Protein AF-A0A355FMH0-F1 (afdb_monomer_lite)

pLDDT: mean 92.55, std 7.84, range [40.75, 98.62]

Structure (mmCIF, N/CA/C/O backbone):
data_AF-A0A355FMH0-F1
#
_entry.id   AF-A0A355FMH0-F1
#
loop_
_atom_site.group_PDB
_atom_site.id
_atom_site.type_symbol
_atom_site.label_atom_id
_atom_site.label_alt_id
_atom_site.label_comp_id
_atom_site.label_asym_id
_atom_site.label_entity_id
_atom_site.label_seq_id
_atom_site.pdbx_PDB_ins_code
_atom_site.Cartn_x
_atom_site.Cartn_y
_atom_site.Cartn_z
_atom_site.occupancy
_atom_site.B_iso_or_equiv
_atom_site.auth_seq_id
_atom_site.auth_comp_id
_atom_site.auth_asym_id
_atom_site.auth_atom_id
_atom_site.pdbx_PDB_model_num
ATOM 1 N N . GLY A 1 1 ? -25.862 1.790 6.727 1.00 88.44 1 GLY A N 1
ATOM 2 C CA . GLY A 1 1 ? -26.208 0.352 6.766 1.00 88.44 1 GLY A CA 1
ATOM 3 C C . GLY A 1 1 ? -24.970 -0.522 6.682 1.00 88.44 1 GLY A C 1
ATOM 4 O O . GLY A 1 1 ? -24.492 -0.962 7.720 1.00 88.44 1 GLY A O 1
ATOM 5 N N . LEU A 1 2 ? -24.428 -0.721 5.473 1.00 94.69 2 LEU A N 1
ATOM 6 C CA . LEU A 1 2 ? -23.269 -1.595 5.213 1.00 94.69 2 LEU A CA 1
ATOM 7 C C . LEU A 1 2 ? -22.030 -1.250 6.041 1.00 94.69 2 LEU A C 1
ATOM 9 O O . LEU A 1 2 ? -21.402 -2.143 6.588 1.00 94.69 2 LEU A O 1
ATOM 13 N N . GLU A 1 3 ? -21.727 0.034 6.212 1.00 94.81 3 GLU A N 1
ATOM 14 C CA . GLU A 1 3 ? -20.573 0.468 7.004 1.00 94.81 3 GLU A CA 1
ATOM 15 C C . GLU A 1 3 ? -20.606 -0.070 8.448 1.00 94.81 3 GLU A C 1
ATOM 17 O O . GLU A 1 3 ? -19.621 -0.603 8.952 1.00 94.81 3 GLU A O 1
ATOM 22 N N . ARG A 1 4 ? -21.774 -0.017 9.103 1.00 93.38 4 ARG A N 1
ATOM 23 C CA . ARG A 1 4 ? -21.953 -0.546 10.463 1.00 93.38 4 ARG A CA 1
ATOM 24 C C . ARG A 1 4 ? -21.785 -2.065 10.507 1.00 93.38 4 ARG A C 1
ATOM 26 O O . ARG A 1 4 ? -21.195 -2.570 11.457 1.00 93.38 4 ARG A O 1
ATOM 33 N N . VAL A 1 5 ? -22.287 -2.773 9.492 1.00 95.56 5 VAL A N 1
ATOM 34 C CA . VAL A 1 5 ? -22.087 -4.225 9.344 1.00 95.56 5 VAL A CA 1
ATOM 35 C C . VAL A 1 5 ? -20.597 -4.531 9.197 1.00 95.56 5 VAL A C 1
ATOM 37 O O . VAL A 1 5 ? -20.073 -5.368 9.922 1.00 95.56 5 VAL A O 1
ATOM 40 N N . GLY A 1 6 ? -19.897 -3.792 8.337 1.00 96.56 6 GLY A N 1
ATOM 41 C CA . GLY A 1 6 ? -18.460 -3.918 8.121 1.00 96.56 6 GLY A CA 1
ATOM 42 C C . GLY A 1 6 ? -17.643 -3.777 9.394 1.00 96.56 6 GLY A C 1
ATOM 43 O O . GLY A 1 6 ? -16.823 -4.640 9.693 1.00 96.56 6 GLY A O 1
ATOM 44 N N . VAL A 1 7 ? -17.916 -2.736 10.189 1.00 96.00 7 VAL A N 1
ATOM 45 C CA . VAL A 1 7 ? -17.226 -2.536 11.471 1.00 96.00 7 VAL A CA 1
ATOM 46 C C . VAL A 1 7 ? -17.466 -3.713 12.418 1.00 96.00 7 VAL A C 1
ATOM 48 O O . VAL A 1 7 ? -16.527 -4.194 13.046 1.00 96.00 7 VAL A O 1
ATOM 51 N N . GLN A 1 8 ? -18.693 -4.238 12.498 1.00 95.25 8 GLN A N 1
ATOM 52 C CA . GLN A 1 8 ? -18.986 -5.410 13.336 1.00 95.25 8 GLN A CA 1
ATOM 53 C C . GLN A 1 8 ? -18.251 -6.684 12.886 1.00 95.25 8 GLN A C 1
ATOM 55 O O . GLN A 1 8 ? -18.071 -7.596 13.693 1.00 95.25 8 GLN A O 1
ATOM 60 N N . LEU A 1 9 ? -17.789 -6.741 11.634 1.00 96.06 9 LEU A N 1
ATOM 61 C CA . LEU A 1 9 ? -17.049 -7.869 11.069 1.00 96.06 9 LEU A CA 1
ATOM 62 C C . LEU A 1 9 ? -15.529 -7.782 11.271 1.00 96.06 9 LEU A C 1
ATOM 64 O O . LEU A 1 9 ? -14.834 -8.766 11.020 1.00 96.06 9 LEU A O 1
ATOM 68 N N . TYR A 1 10 ? -14.989 -6.668 11.774 1.00 96.88 10 TYR A N 1
ATOM 69 C CA . TYR A 1 10 ? -13.545 -6.516 12.007 1.00 96.88 10 TYR A CA 1
ATOM 70 C C . TYR A 1 10 ? -12.886 -7.618 12.858 1.00 96.88 10 TYR A C 1
ATOM 72 O O . TYR A 1 10 ? -11.733 -7.960 12.586 1.00 96.88 10 TYR A O 1
ATOM 80 N N . PRO A 1 11 ? -13.560 -8.241 13.846 1.00 96.44 11 PRO A N 1
ATOM 81 C CA . PRO A 1 11 ? -12.984 -9.369 14.576 1.00 96.44 11 PRO A CA 1
ATOM 82 C C . PRO A 1 11 ? -12.794 -10.658 13.757 1.00 96.44 11 PRO A C 1
ATOM 84 O O . PRO A 1 11 ? -12.296 -11.649 14.295 1.00 96.44 11 PRO A O 1
ATOM 87 N N . PHE A 1 12 ? -13.235 -10.672 12.498 1.00 96.94 12 PHE A N 1
ATOM 88 C CA . PHE A 1 12 ? -13.091 -11.770 11.540 1.00 96.94 12 PHE A CA 1
ATOM 89 C C . PHE A 1 12 ? -12.237 -11.373 10.326 1.00 96.94 12 PHE A C 1
ATOM 91 O O . PHE A 1 12 ? -12.179 -12.121 9.350 1.00 96.94 12 PHE A O 1
ATOM 98 N N . LEU A 1 13 ? -11.584 -10.210 10.375 1.00 97.94 13 LEU A N 1
ATOM 99 C CA . LEU A 1 13 ? -10.795 -9.656 9.282 1.00 97.94 13 LEU A CA 1
ATOM 100 C C . LEU A 1 13 ? -9.326 -9.556 9.689 1.00 97.94 13 LEU A C 1
ATOM 102 O O . LEU A 1 13 ? -9.023 -8.905 10.679 1.00 97.94 13 LEU A O 1
ATOM 106 N N . GLY A 1 14 ? -8.416 -10.165 8.933 1.00 98.00 14 GLY A N 1
ATOM 107 C CA . GLY A 1 14 ? -6.975 -9.926 9.047 1.00 98.00 14 GLY A CA 1
ATOM 108 C C . GLY A 1 14 ? -6.517 -8.805 8.115 1.00 98.00 14 GLY A C 1
ATOM 109 O O . GLY A 1 14 ? -7.111 -8.593 7.057 1.00 98.00 14 GLY A O 1
ATOM 110 N N . TYR A 1 15 ? -5.447 -8.103 8.484 1.00 98.50 15 TYR A N 1
ATOM 111 C CA . TYR A 1 15 ? -4.881 -7.024 7.675 1.00 98.50 15 TYR A CA 1
ATOM 112 C C . TYR A 1 15 ? -3.421 -7.305 7.313 1.00 98.50 15 TYR A C 1
ATOM 114 O O . TYR A 1 15 ? -2.557 -7.390 8.181 1.00 98.50 15 TYR A O 1
ATOM 122 N N . GLY A 1 16 ? -3.157 -7.448 6.019 1.00 98.25 16 GLY A N 1
ATOM 123 C CA . GLY A 1 16 ? -1.890 -7.880 5.449 1.00 98.25 16 GLY A CA 1
ATOM 124 C C . GLY A 1 16 ? -1.162 -6.771 4.713 1.00 98.25 16 GLY A C 1
ATOM 125 O O . GLY A 1 16 ? -1.745 -6.103 3.856 1.00 98.25 16 GLY A O 1
ATOM 126 N N . VAL A 1 17 ? 0.137 -6.625 4.971 1.00 97.81 17 VAL A N 1
ATOM 127 C CA . VAL A 1 17 ? 1.010 -5.705 4.226 1.00 97.81 17 VAL A CA 1
ATOM 128 C C . VAL A 1 17 ? 2.143 -6.426 3.501 1.00 97.81 17 VAL A C 1
ATOM 130 O O . VAL A 1 17 ? 2.890 -7.224 4.068 1.00 97.81 17 VAL A O 1
ATOM 133 N N . LEU A 1 18 ? 2.299 -6.107 2.219 1.00 96.50 18 LEU A N 1
ATOM 134 C CA . LEU A 1 18 ? 3.418 -6.539 1.391 1.00 96.50 18 LEU A CA 1
ATOM 135 C C . LEU A 1 18 ? 4.602 -5.595 1.632 1.00 96.50 18 LEU A C 1
ATOM 137 O O . LEU A 1 18 ? 4.553 -4.418 1.268 1.00 96.50 18 LEU A O 1
ATOM 141 N N . ASN A 1 19 ? 5.655 -6.114 2.264 1.00 92.19 19 ASN A N 1
ATOM 142 C CA . ASN A 1 19 ? 6.774 -5.339 2.805 1.00 92.19 19 ASN A CA 1
ATOM 143 C C . ASN A 1 19 ? 8.145 -5.985 2.506 1.00 92.19 19 ASN A C 1
ATOM 145 O O . ASN A 1 19 ? 9.130 -5.800 3.213 1.00 92.19 19 ASN A O 1
ATOM 149 N N . GLY A 1 20 ? 8.223 -6.793 1.452 1.00 86.19 20 GLY A N 1
ATOM 150 C CA . GLY A 1 20 ? 9.424 -7.565 1.141 1.00 86.19 20 GLY A CA 1
ATOM 151 C C . GLY A 1 20 ? 10.486 -6.808 0.328 1.00 86.19 20 GLY A C 1
ATOM 152 O O . GLY A 1 20 ? 11.550 -7.355 0.052 1.00 86.19 20 GLY A O 1
ATOM 153 N N . GLY A 1 21 ? 10.202 -5.575 -0.102 1.00 81.38 21 GLY A N 1
ATOM 154 C CA . GLY A 1 21 ? 11.120 -4.758 -0.900 1.00 81.38 21 GLY A CA 1
ATOM 155 C C . GLY A 1 21 ? 12.013 -3.847 -0.052 1.00 81.38 21 GLY A C 1
ATOM 156 O O . GLY A 1 21 ? 11.577 -3.302 0.963 1.00 81.38 21 GLY A O 1
ATOM 157 N N . SER A 1 22 ? 13.247 -3.620 -0.507 1.00 77.00 22 SER A N 1
ATOM 158 C CA . SER A 1 22 ? 14.093 -2.541 0.020 1.00 77.00 22 SER A CA 1
ATOM 159 C C . SER A 1 22 ? 13.721 -1.192 -0.601 1.00 77.00 22 SER A C 1
ATOM 161 O O . SER A 1 22 ? 13.178 -1.124 -1.709 1.00 77.00 22 SER A O 1
ATOM 163 N N . ALA A 1 23 ? 14.045 -0.095 0.084 1.00 84.56 23 ALA A N 1
ATOM 164 C CA . ALA A 1 23 ? 13.833 1.250 -0.450 1.00 84.56 23 ALA A CA 1
ATOM 165 C C . ALA A 1 23 ? 14.838 1.643 -1.557 1.00 84.56 23 ALA A C 1
ATOM 167 O O . ALA A 1 23 ? 14.737 2.730 -2.124 1.00 84.56 23 ALA A O 1
ATOM 168 N N . SER A 1 24 ? 15.779 0.767 -1.923 1.00 82.12 24 SER A N 1
ATOM 169 C CA . SER A 1 24 ? 16.810 1.049 -2.934 1.00 82.12 24 SER A CA 1
ATOM 170 C C . SER A 1 24 ? 16.227 1.536 -4.268 1.00 82.12 24 SER A C 1
ATOM 172 O O . SER A 1 24 ? 16.640 2.578 -4.768 1.00 82.12 24 SER A O 1
ATOM 174 N N . SER A 1 25 ? 15.210 0.850 -4.810 1.00 84.94 25 SER A N 1
ATOM 175 C CA . SER A 1 25 ? 14.533 1.279 -6.045 1.00 84.94 25 SER A CA 1
ATOM 176 C C . SER A 1 25 ? 13.628 2.496 -5.845 1.00 84.94 25 SER A C 1
ATOM 178 O O . SER A 1 25 ? 13.284 3.140 -6.833 1.00 84.94 25 SER A O 1
ATOM 180 N N . TYR A 1 26 ? 13.196 2.776 -4.616 1.00 91.88 26 TYR A N 1
ATOM 181 C CA . TYR A 1 26 ? 12.379 3.945 -4.292 1.00 91.88 26 TYR A CA 1
ATOM 182 C C . TYR A 1 26 ? 13.229 5.228 -4.327 1.00 91.88 26 TYR A C 1
ATOM 184 O O . TYR A 1 26 ? 12.763 6.261 -4.806 1.00 91.88 26 TYR A O 1
ATOM 192 N N . PHE A 1 27 ? 14.504 5.125 -3.938 1.00 94.50 27 PHE A N 1
ATOM 193 C CA . PHE A 1 27 ? 15.518 6.185 -4.019 1.00 94.50 27 PHE A CA 1
ATOM 194 C C . PHE A 1 27 ? 16.458 6.067 -5.235 1.00 94.50 27 PHE A C 1
ATOM 196 O O . PHE A 1 27 ? 17.532 6.666 -5.245 1.00 94.50 27 PHE A O 1
ATOM 203 N N . ASP A 1 28 ? 16.096 5.288 -6.257 1.00 91.69 28 ASP A N 1
ATOM 204 C CA . ASP A 1 28 ? 16.874 5.207 -7.500 1.00 91.69 28 ASP A CA 1
ATOM 205 C C . ASP A 1 28 ? 16.828 6.561 -8.220 1.00 91.69 28 ASP A C 1
ATOM 207 O O . ASP A 1 28 ? 15.749 7.083 -8.521 1.00 91.69 28 ASP A O 1
ATOM 211 N N . TYR A 1 29 ? 17.998 7.155 -8.453 1.00 91.50 29 TYR A N 1
ATOM 212 C CA . TYR A 1 29 ? 18.093 8.522 -8.962 1.00 91.50 29 TYR A CA 1
ATOM 213 C C . TYR A 1 29 ? 17.505 8.631 -10.370 1.00 91.50 29 TYR A C 1
ATOM 215 O O . TYR A 1 29 ? 16.700 9.524 -10.639 1.00 91.50 29 TYR A O 1
ATOM 223 N N . LYS A 1 30 ? 17.847 7.682 -11.253 1.00 89.56 30 LYS A N 1
ATOM 224 C CA . LYS A 1 30 ? 17.388 7.673 -12.648 1.00 89.56 30 LYS A CA 1
ATOM 225 C C . LYS A 1 30 ? 15.867 7.608 -12.717 1.00 89.56 30 LYS A C 1
ATOM 227 O O . LYS A 1 30 ? 15.260 8.370 -13.462 1.00 89.56 30 LYS A O 1
ATOM 232 N N . LYS A 1 31 ? 15.242 6.751 -11.905 1.00 88.94 31 LYS A N 1
ATOM 233 C CA . LYS A 1 31 ? 13.779 6.624 -11.853 1.00 88.94 31 LYS A CA 1
ATOM 234 C C . LYS A 1 31 ? 13.085 7.884 -11.353 1.00 88.94 31 LYS A C 1
ATOM 236 O O . LYS A 1 31 ? 12.074 8.278 -11.923 1.00 88.94 31 LYS A O 1
ATOM 241 N N . ASN A 1 32 ? 13.606 8.501 -10.293 1.00 93.06 32 ASN A N 1
ATOM 242 C CA . ASN A 1 32 ? 12.994 9.702 -9.730 1.00 93.06 32 ASN A CA 1
ATOM 243 C C . ASN A 1 32 ? 13.115 10.896 -10.685 1.00 93.06 32 ASN A C 1
ATOM 245 O O . ASN A 1 32 ? 12.123 11.580 -10.929 1.00 93.06 32 ASN A O 1
ATOM 249 N N . ALA A 1 33 ? 14.291 11.096 -11.284 1.00 91.44 33 ALA A N 1
ATOM 250 C CA . ALA A 1 33 ? 14.507 12.149 -12.270 1.00 91.44 33 ALA A CA 1
ATOM 251 C C . ALA A 1 33 ? 13.675 11.939 -13.549 1.00 91.44 33 ALA A C 1
ATOM 253 O O . ALA A 1 33 ? 13.201 12.910 -14.133 1.00 91.44 33 ALA A O 1
ATOM 254 N N . ALA A 1 34 ? 13.457 10.686 -13.969 1.00 89.44 34 ALA A N 1
ATOM 255 C CA . ALA A 1 34 ? 12.697 10.368 -15.177 1.00 89.44 34 ALA A CA 1
ATOM 256 C C . ALA A 1 34 ? 11.199 10.708 -15.086 1.00 89.44 34 ALA A C 1
ATOM 258 O O . ALA A 1 34 ? 10.595 10.974 -16.122 1.00 89.44 34 ALA A O 1
ATOM 259 N N . LEU A 1 35 ? 10.594 10.720 -13.887 1.00 88.38 35 LEU A N 1
ATOM 260 C CA . LEU A 1 35 ? 9.178 11.089 -13.741 1.00 88.38 35 LEU A CA 1
ATOM 261 C C . LEU A 1 35 ? 8.941 12.557 -14.128 1.00 88.38 35 LEU A C 1
ATOM 263 O O . LEU A 1 35 ? 7.984 12.872 -14.830 1.00 88.38 35 LEU A O 1
ATOM 267 N N . SER A 1 36 ? 9.799 13.458 -13.648 1.00 90.50 36 SER A N 1
ATOM 268 C CA . SER A 1 36 ? 9.799 14.871 -14.028 1.00 90.50 36 SER A CA 1
ATOM 269 C C . SER A 1 36 ? 11.127 15.508 -13.622 1.00 90.50 36 SER A C 1
ATOM 271 O O . SER A 1 36 ? 11.318 15.795 -12.436 1.00 90.50 36 SER A O 1
ATOM 273 N N . PRO A 1 37 ? 12.038 15.781 -14.575 1.00 90.94 37 PRO A N 1
ATOM 274 C CA . PRO A 1 37 ? 13.320 16.416 -14.272 1.00 90.94 37 PRO A CA 1
ATOM 275 C C . PRO A 1 37 ? 13.152 17.773 -13.582 1.00 90.94 37 PRO A C 1
ATOM 277 O O . PRO A 1 37 ? 13.905 18.113 -12.672 1.00 90.94 37 PRO A O 1
ATOM 280 N N . GLN A 1 38 ? 12.121 18.523 -13.980 1.00 91.00 38 GLN A N 1
ATOM 281 C CA . GLN A 1 38 ? 11.797 19.820 -13.401 1.00 91.00 38 GLN A CA 1
ATOM 282 C C . GLN A 1 38 ? 11.375 19.702 -11.932 1.00 91.00 38 GLN A C 1
ATOM 284 O O . GLN A 1 38 ? 11.950 20.371 -11.076 1.00 91.00 38 GLN A O 1
ATOM 289 N N . LEU A 1 39 ? 10.394 18.846 -11.622 1.00 92.00 39 LEU A N 1
ATOM 290 C CA . LEU A 1 39 ? 9.931 18.673 -10.243 1.00 92.00 39 LEU A CA 1
ATOM 291 C C . LEU A 1 39 ? 11.024 18.051 -9.369 1.00 92.00 39 LEU A C 1
ATOM 293 O O . LEU A 1 39 ? 11.181 18.427 -8.209 1.00 92.00 39 LEU A O 1
ATOM 297 N N . PHE A 1 40 ? 11.802 17.125 -9.930 1.00 94.69 40 PHE A N 1
ATOM 298 C CA . PHE A 1 40 ? 12.915 16.501 -9.232 1.00 94.69 40 PHE A CA 1
ATOM 299 C C . PHE A 1 40 ? 13.981 17.525 -8.821 1.00 94.69 40 PHE A C 1
ATOM 301 O O . PHE A 1 40 ? 14.412 17.504 -7.671 1.00 94.69 40 PHE A O 1
ATOM 308 N N . ALA A 1 41 ? 14.330 18.478 -9.695 1.00 94.81 41 ALA A N 1
ATOM 309 C CA . ALA A 1 41 ? 15.256 19.560 -9.358 1.00 94.81 41 ALA A CA 1
ATOM 310 C C . ALA A 1 41 ? 14.765 20.406 -8.167 1.00 94.81 41 ALA A C 1
ATOM 312 O O . ALA A 1 41 ? 15.544 20.707 -7.263 1.00 94.81 41 ALA A O 1
ATOM 313 N N . LEU A 1 42 ? 13.464 20.720 -8.112 1.00 94.88 42 LEU A N 1
ATOM 314 C CA . LEU A 1 42 ? 12.845 21.426 -6.978 1.00 94.88 42 LEU A CA 1
ATOM 315 C C . LEU A 1 42 ? 12.851 20.590 -5.686 1.00 94.88 42 LEU A C 1
ATOM 317 O O . LEU A 1 42 ? 12.902 21.126 -4.580 1.00 94.88 42 LEU A O 1
ATOM 321 N N . CYS A 1 43 ? 12.805 19.267 -5.826 1.00 96.06 43 CYS A N 1
ATOM 322 C CA . CYS A 1 43 ? 12.746 18.312 -4.726 1.00 96.06 43 CYS A CA 1
ATOM 323 C C . CYS A 1 43 ? 14.119 17.755 -4.309 1.00 96.06 43 CYS A C 1
ATOM 325 O O . CYS A 1 43 ? 14.164 16.916 -3.411 1.00 96.06 43 CYS A O 1
ATOM 327 N N . GLN A 1 44 ? 15.226 18.200 -4.912 1.00 95.50 44 GLN A N 1
ATOM 328 C CA . GLN A 1 44 ? 16.546 17.579 -4.746 1.00 95.50 44 GLN A CA 1
ATOM 329 C C . GLN A 1 44 ? 16.999 17.531 -3.278 1.00 95.50 44 GLN A C 1
ATOM 331 O O . GLN A 1 44 ? 17.291 16.462 -2.747 1.00 95.50 44 GLN A O 1
ATOM 336 N N . ALA A 1 45 ? 16.983 18.667 -2.577 1.00 95.69 45 ALA A N 1
ATOM 337 C CA . ALA A 1 45 ? 17.397 18.726 -1.175 1.00 95.69 45 ALA A CA 1
ATOM 338 C C . ALA A 1 45 ? 16.547 17.833 -0.237 1.00 95.69 45 ALA A C 1
ATOM 340 O O . ALA A 1 45 ? 17.118 17.072 0.551 1.00 95.69 45 ALA A O 1
ATOM 341 N N . PRO A 1 46 ? 15.198 17.870 -0.266 1.00 96.00 46 PRO A N 1
ATOM 342 C CA . PRO A 1 46 ? 14.396 16.950 0.540 1.00 96.00 46 PRO A CA 1
ATOM 343 C C . PRO A 1 46 ? 14.517 15.484 0.094 1.00 96.00 46 PRO A C 1
ATOM 345 O O . PRO A 1 46 ? 14.484 14.605 0.957 1.00 96.00 46 PRO A O 1
ATOM 348 N N . PHE A 1 47 ? 14.722 15.210 -1.198 1.00 96.94 47 PHE A N 1
ATOM 349 C CA . PHE A 1 47 ? 15.026 13.869 -1.701 1.00 96.94 47 PHE A CA 1
ATOM 350 C C . PHE A 1 47 ? 16.317 13.321 -1.085 1.00 96.94 47 PHE A C 1
ATOM 352 O O . PHE A 1 47 ? 16.301 12.224 -0.530 1.00 96.94 47 PHE A O 1
ATOM 359 N N . ASP A 1 48 ? 17.401 14.098 -1.107 1.00 96.19 48 ASP A N 1
ATOM 360 C CA . ASP A 1 48 ? 18.698 13.678 -0.571 1.00 96.19 48 ASP A CA 1
ATOM 361 C C . ASP A 1 48 ? 18.623 13.412 0.938 1.00 96.19 48 ASP A C 1
ATOM 363 O O . ASP A 1 48 ? 19.146 12.402 1.415 1.00 96.19 48 ASP A O 1
ATOM 367 N N . ARG A 1 49 ? 17.895 14.250 1.694 1.00 95.44 49 ARG A N 1
ATOM 368 C CA . ARG A 1 49 ? 17.660 14.029 3.132 1.00 95.44 49 ARG A CA 1
ATOM 369 C C . ARG A 1 49 ? 16.875 12.743 3.407 1.00 95.44 49 ARG A C 1
ATOM 371 O O . ARG A 1 49 ? 17.248 11.985 4.299 1.00 95.44 49 ARG A O 1
ATOM 378 N N . LEU A 1 50 ? 15.808 12.472 2.650 1.00 94.56 50 LEU A N 1
ATOM 379 C CA . LEU A 1 50 ? 15.063 11.213 2.781 1.00 94.56 50 LEU A CA 1
ATOM 380 C C . LEU A 1 50 ? 15.923 10.002 2.396 1.00 94.56 50 LEU A C 1
ATOM 382 O O . LEU A 1 50 ? 15.865 8.971 3.066 1.00 94.56 50 LEU A O 1
ATOM 386 N N . ALA A 1 51 ? 16.722 10.118 1.334 1.00 94.06 51 ALA A N 1
ATOM 387 C CA . ALA A 1 51 ? 17.581 9.041 0.860 1.00 94.06 51 ALA A CA 1
ATOM 388 C C . ALA A 1 51 ? 18.665 8.688 1.888 1.00 94.06 51 ALA A C 1
ATOM 390 O O . ALA A 1 51 ? 18.917 7.507 2.119 1.00 94.06 51 ALA A O 1
ATOM 391 N N . GLN A 1 52 ? 19.259 9.686 2.550 1.00 93.06 52 GLN A N 1
ATOM 392 C CA . GLN A 1 52 ? 20.220 9.468 3.640 1.00 93.06 52 GLN A CA 1
ATOM 393 C C . GLN A 1 52 ? 19.616 8.670 4.802 1.00 93.06 52 GLN A C 1
ATOM 395 O O . GLN A 1 52 ? 20.295 7.821 5.372 1.00 93.06 52 GLN A O 1
ATOM 400 N N . LEU A 1 53 ? 18.340 8.906 5.122 1.00 88.69 53 LEU A N 1
ATOM 401 C CA . LEU A 1 53 ? 17.637 8.200 6.192 1.00 88.69 53 LEU A CA 1
ATOM 402 C C . LEU A 1 53 ? 17.228 6.773 5.787 1.00 88.69 53 LEU A C 1
ATOM 404 O O . LEU A 1 53 ? 17.323 5.844 6.585 1.00 88.69 53 LEU A O 1
ATOM 408 N N . GLY A 1 54 ? 16.706 6.608 4.569 1.00 86.81 54 GLY A N 1
ATOM 409 C CA . GLY A 1 54 ? 15.887 5.446 4.219 1.00 86.81 54 GLY A CA 1
ATOM 410 C C . GLY A 1 54 ? 16.446 4.509 3.154 1.00 86.81 54 GLY A C 1
ATOM 411 O O . GLY A 1 54 ? 15.894 3.431 2.967 1.00 86.81 54 GLY A O 1
ATOM 412 N N . ARG A 1 55 ? 17.501 4.875 2.411 1.00 85.75 55 ARG A N 1
ATOM 413 C CA . ARG A 1 55 ? 17.889 4.137 1.187 1.00 85.75 55 ARG A CA 1
ATOM 414 C C . ARG A 1 55 ? 18.236 2.670 1.413 1.00 85.75 55 ARG A C 1
ATOM 416 O O . ARG A 1 55 ? 17.929 1.839 0.558 1.00 85.75 55 ARG A O 1
ATOM 423 N N . ASN A 1 56 ? 18.833 2.374 2.561 1.00 83.25 56 ASN A N 1
ATOM 424 C CA . ASN A 1 56 ? 19.287 1.035 2.921 1.00 83.25 56 ASN A CA 1
ATOM 425 C C . ASN A 1 56 ? 18.351 0.323 3.905 1.00 83.25 56 ASN A C 1
ATOM 427 O O . ASN A 1 56 ? 18.709 -0.742 4.388 1.00 83.25 56 ASN A O 1
ATOM 431 N N . SER A 1 57 ? 17.174 0.885 4.197 1.00 85.19 57 SER A N 1
ATOM 432 C CA . SER A 1 57 ? 16.212 0.295 5.127 1.00 85.19 57 SER A CA 1
ATOM 433 C C . SER A 1 57 ? 14.985 -0.276 4.409 1.00 85.19 57 SER A C 1
ATOM 435 O O . SER A 1 57 ? 14.800 -0.160 3.185 1.00 85.19 57 SER A O 1
ATOM 437 N N . ALA A 1 58 ? 14.123 -0.934 5.185 1.00 91.50 58 ALA A N 1
ATOM 438 C CA . ALA A 1 58 ? 12.804 -1.334 4.723 1.00 91.50 58 ALA A CA 1
ATOM 439 C C . ALA A 1 58 ? 12.000 -0.100 4.291 1.00 91.50 58 ALA A C 1
ATOM 441 O O . ALA A 1 58 ? 11.862 0.861 5.049 1.00 91.50 58 ALA A O 1
ATOM 442 N N . LYS A 1 59 ? 11.378 -0.155 3.108 1.00 92.69 59 LYS A N 1
ATOM 443 C CA . LYS A 1 59 ? 10.542 0.948 2.609 1.00 92.69 59 LYS A CA 1
ATOM 444 C C . LYS A 1 59 ? 9.438 1.339 3.595 1.00 92.69 59 LYS A C 1
ATOM 446 O O . LYS A 1 59 ? 9.128 2.515 3.731 1.00 92.69 59 LYS A O 1
ATOM 451 N N . ALA A 1 60 ? 8.887 0.367 4.318 1.00 95.25 60 ALA A N 1
ATOM 452 C CA . ALA A 1 60 ? 7.861 0.602 5.325 1.00 95.25 60 ALA A CA 1
ATOM 453 C C . ALA A 1 60 ? 8.293 1.520 6.482 1.00 95.25 60 ALA A C 1
ATOM 455 O O . ALA A 1 60 ? 7.429 2.102 7.133 1.00 95.25 60 ALA A O 1
ATOM 456 N N . LEU A 1 61 ? 9.599 1.657 6.733 1.00 95.69 61 LEU A N 1
ATOM 457 C CA . LEU A 1 61 ? 10.159 2.510 7.785 1.00 95.69 61 LEU A CA 1
ATOM 458 C C . LEU A 1 61 ? 10.525 3.913 7.284 1.00 95.69 61 LEU A C 1
ATOM 460 O O . LEU A 1 61 ? 10.837 4.792 8.083 1.00 95.69 61 LEU A O 1
ATOM 464 N N . VAL A 1 62 ? 10.468 4.146 5.971 1.00 95.88 62 VAL A N 1
ATOM 465 C CA . VAL A 1 62 ? 10.672 5.475 5.391 1.00 95.88 62 VAL A CA 1
ATOM 466 C C . VAL A 1 62 ? 9.501 6.382 5.796 1.00 95.88 62 VAL A C 1
ATOM 468 O O . VAL A 1 62 ? 8.355 5.914 5.797 1.00 95.88 62 VAL A O 1
ATOM 471 N N . PRO A 1 63 ? 9.749 7.669 6.116 1.00 97.06 63 PRO A N 1
ATOM 472 C CA . PRO A 1 63 ? 8.691 8.649 6.325 1.00 97.06 63 PRO A CA 1
ATOM 473 C C . PRO A 1 63 ? 7.698 8.658 5.162 1.00 97.06 63 PRO A C 1
ATOM 475 O O . PRO A 1 63 ? 8.084 8.785 3.999 1.00 97.06 63 PRO A O 1
ATOM 478 N N . ALA A 1 64 ? 6.417 8.528 5.489 1.00 97.50 64 ALA A N 1
ATOM 479 C CA . ALA A 1 64 ? 5.331 8.490 4.518 1.00 97.50 64 ALA A CA 1
ATOM 480 C C . ALA A 1 64 ? 4.951 9.878 3.986 1.00 97.50 64 ALA A C 1
ATOM 482 O O . ALA A 1 64 ? 4.261 9.985 2.976 1.00 97.50 64 ALA A O 1
ATOM 483 N N . TYR A 1 65 ? 5.362 10.936 4.686 1.00 98.12 65 TYR A N 1
ATOM 484 C CA . TYR A 1 65 ? 5.122 12.322 4.311 1.00 98.12 65 TYR A CA 1
ATOM 485 C C . TYR A 1 65 ? 6.132 13.260 4.981 1.00 98.12 65 TYR A C 1
ATOM 487 O O . TYR A 1 65 ? 6.797 12.899 5.959 1.00 98.12 65 TYR A O 1
ATOM 495 N N . LEU A 1 66 ? 6.224 14.480 4.457 1.00 97.81 66 LEU A N 1
ATOM 496 C CA . LEU A 1 66 ? 6.917 15.606 5.081 1.00 97.81 66 LEU A CA 1
ATOM 497 C C . LEU A 1 66 ? 5.895 16.609 5.623 1.00 97.81 66 LEU A C 1
ATOM 499 O O . LEU A 1 66 ? 4.836 16.824 5.032 1.00 97.81 66 LEU A O 1
ATOM 503 N N . ASN A 1 67 ? 6.232 17.232 6.746 1.00 97.69 67 ASN A N 1
ATOM 504 C CA . ASN A 1 67 ? 5.542 18.417 7.239 1.00 97.69 67 ASN A CA 1
ATOM 505 C C . ASN A 1 67 ? 5.946 19.650 6.417 1.00 97.69 67 ASN A C 1
ATOM 507 O O . ASN A 1 67 ? 6.949 19.633 5.700 1.00 97.69 67 ASN A O 1
ATOM 511 N N . GLU A 1 68 ? 5.194 20.743 6.548 1.00 94.94 68 GLU A N 1
ATOM 512 C CA . GLU A 1 68 ? 5.454 21.975 5.785 1.00 94.94 68 GLU A CA 1
ATOM 513 C C . GLU A 1 68 ? 6.780 22.637 6.154 1.00 94.94 68 GLU A C 1
ATOM 515 O O . GLU A 1 68 ? 7.416 23.271 5.318 1.00 94.94 68 GLU A O 1
ATOM 520 N N . ASP A 1 69 ? 7.236 22.437 7.389 1.00 93.75 69 ASP A N 1
ATOM 521 C CA . ASP A 1 69 ? 8.547 22.891 7.851 1.00 93.75 69 ASP A CA 1
ATOM 522 C C . ASP A 1 69 ? 9.704 21.976 7.399 1.00 93.75 69 ASP A C 1
ATOM 524 O O . ASP A 1 69 ? 10.861 22.179 7.769 1.00 93.75 69 ASP A O 1
ATOM 528 N N . GLY A 1 70 ? 9.403 20.943 6.608 1.00 92.62 70 GLY A N 1
ATOM 529 C CA . GLY A 1 70 ? 10.369 19.992 6.077 1.00 92.62 70 GLY A CA 1
ATOM 530 C C . GLY A 1 70 ? 10.822 18.916 7.065 1.00 92.62 70 GLY A C 1
ATOM 531 O O . GLY A 1 70 ? 11.729 18.155 6.720 1.00 92.62 70 GLY A O 1
ATOM 532 N N . THR A 1 71 ? 10.232 18.831 8.262 1.00 95.62 71 THR A N 1
ATOM 533 C CA . THR A 1 71 ? 10.445 17.696 9.174 1.00 95.62 71 THR A CA 1
ATOM 534 C C . THR A 1 71 ? 9.725 16.442 8.680 1.00 95.62 71 THR A C 1
ATOM 536 O O . THR A 1 71 ? 8.731 16.512 7.956 1.00 95.62 71 THR A O 1
ATOM 539 N N . PHE A 1 72 ? 10.229 15.270 9.066 1.00 96.38 72 PHE A N 1
ATOM 540 C CA . PHE A 1 72 ? 9.635 13.995 8.677 1.00 96.38 72 PHE A CA 1
ATOM 541 C C . PHE A 1 72 ? 8.399 13.662 9.514 1.00 96.38 72 PHE A C 1
ATOM 543 O O . PHE A 1 72 ? 8.385 13.845 10.732 1.00 96.38 72 PHE A O 1
ATOM 550 N N . GLY A 1 73 ? 7.363 13.168 8.838 1.00 97.25 73 GLY A N 1
ATOM 551 C CA . GLY A 1 73 ? 6.184 12.590 9.463 1.00 97.25 73 GLY A CA 1
ATOM 552 C C . GLY A 1 73 ? 6.387 11.142 9.906 1.00 97.25 73 GLY A C 1
ATOM 553 O O . GLY A 1 73 ? 7.497 10.609 9.878 1.00 97.25 73 GLY A O 1
ATOM 554 N N . ALA A 1 74 ? 5.280 10.498 10.276 1.00 97.81 74 ALA A N 1
ATOM 555 C CA . ALA A 1 74 ? 5.249 9.067 10.565 1.00 97.81 74 ALA A CA 1
ATOM 556 C C . ALA A 1 74 ? 5.707 8.215 9.369 1.00 97.81 74 ALA A C 1
ATOM 558 O O . ALA A 1 74 ? 5.546 8.601 8.206 1.00 97.81 74 ALA A O 1
ATOM 559 N N . SER A 1 75 ? 6.244 7.027 9.650 1.00 97.81 75 SER A N 1
ATOM 560 C CA . SER A 1 75 ? 6.582 6.052 8.600 1.00 97.81 75 SER A CA 1
ATOM 561 C C . SER A 1 75 ? 5.335 5.406 7.983 1.00 97.81 75 SER A C 1
ATOM 563 O O . SER A 1 75 ? 4.250 5.434 8.572 1.00 97.81 75 SER A O 1
ATOM 565 N N . PHE A 1 76 ? 5.476 4.774 6.811 1.00 98.00 76 PHE A N 1
ATOM 566 C CA . PHE A 1 76 ? 4.367 4.034 6.191 1.00 98.00 76 PHE A CA 1
ATOM 567 C C . PHE A 1 76 ? 3.776 2.989 7.145 1.00 98.00 76 PHE A C 1
ATOM 569 O O . PHE A 1 76 ? 2.556 2.922 7.301 1.00 98.00 76 PHE A O 1
ATOM 576 N N . MET A 1 77 ? 4.625 2.205 7.817 1.00 97.69 77 MET A N 1
ATOM 577 C CA . MET A 1 77 ? 4.172 1.163 8.738 1.00 97.69 77 MET A CA 1
ATOM 578 C C . MET A 1 77 ? 3.483 1.730 9.974 1.00 97.69 77 MET A C 1
ATOM 580 O O . MET A 1 77 ? 2.460 1.206 10.409 1.00 97.69 77 MET A O 1
ATOM 584 N N . GLU A 1 78 ? 4.031 2.808 10.528 1.00 97.62 78 GLU A N 1
ATOM 585 C CA . GLU A 1 78 ? 3.468 3.475 11.697 1.00 97.62 78 GLU A CA 1
ATOM 586 C C . GLU A 1 78 ? 2.065 4.017 11.396 1.00 97.62 78 GLU A C 1
ATOM 588 O O . GLU A 1 78 ? 1.142 3.819 12.186 1.00 97.62 78 GLU A O 1
ATOM 593 N N . LEU A 1 79 ? 1.855 4.587 10.204 1.00 98.62 79 LEU A N 1
ATOM 594 C CA . LEU A 1 79 ? 0.523 4.982 9.748 1.00 98.62 79 LEU A CA 1
ATOM 595 C C . LEU A 1 79 ? -0.420 3.782 9.563 1.00 98.62 79 LEU A C 1
ATOM 597 O O . LEU A 1 79 ? -1.588 3.877 9.942 1.00 98.62 79 LEU A O 1
ATOM 601 N N . LYS A 1 80 ? 0.056 2.633 9.054 1.00 98.31 80 LYS A N 1
ATOM 602 C CA . LYS A 1 80 ? -0.770 1.409 8.966 1.00 98.31 80 LYS A CA 1
ATOM 603 C C . LYS A 1 80 ? -1.206 0.915 10.335 1.00 98.31 80 LYS A C 1
ATOM 605 O O . LYS A 1 80 ? -2.392 0.676 10.545 1.00 98.31 80 LYS A O 1
ATOM 610 N N . MET A 1 81 ? -0.273 0.816 11.276 1.00 98.25 81 MET A N 1
ATOM 611 C CA . MET A 1 81 ? -0.580 0.424 12.649 1.00 98.25 81 MET A CA 1
ATOM 612 C C . MET A 1 81 ? -1.562 1.408 13.298 1.00 98.25 81 MET A C 1
ATOM 614 O O . MET A 1 81 ? -2.547 0.992 13.907 1.00 98.25 81 MET A O 1
ATOM 618 N N . ARG A 1 82 ? -1.359 2.716 13.101 1.00 98.38 82 ARG A N 1
ATOM 619 C CA . ARG A 1 82 ? -2.263 3.745 13.620 1.00 98.38 82 ARG A CA 1
ATOM 620 C C . ARG A 1 82 ? -3.677 3.602 13.060 1.00 98.38 82 ARG A C 1
ATOM 622 O O . ARG A 1 82 ? -4.625 3.638 13.840 1.00 98.38 82 ARG A O 1
ATOM 629 N N . ALA A 1 83 ? -3.828 3.401 11.750 1.00 98.31 83 ALA A N 1
ATOM 630 C CA . ALA A 1 83 ? -5.136 3.201 11.124 1.00 98.31 83 ALA A CA 1
ATOM 631 C C . ALA A 1 83 ? -5.874 1.981 11.706 1.00 98.31 83 ALA A C 1
ATOM 633 O O . ALA A 1 83 ? -7.060 2.066 12.010 1.00 98.31 83 ALA A O 1
ATOM 634 N N . LEU A 1 84 ? -5.176 0.866 11.948 1.00 97.88 84 LEU A N 1
ATOM 635 C CA . LEU A 1 84 ? -5.783 -0.325 12.558 1.00 97.88 84 LEU A CA 1
ATOM 636 C C . LEU A 1 84 ? -6.193 -0.109 14.018 1.00 97.88 84 LEU A C 1
ATOM 638 O O . LEU A 1 84 ? -7.254 -0.578 14.436 1.00 97.88 84 LEU A O 1
ATOM 642 N N . LEU A 1 85 ? -5.397 0.628 14.797 1.00 97.50 85 LEU A N 1
ATOM 643 C CA . LEU A 1 85 ? -5.775 1.007 16.159 1.00 97.50 85 LEU A CA 1
ATOM 644 C C . LEU A 1 85 ? -6.985 1.953 16.171 1.00 97.50 85 LEU A C 1
ATOM 646 O O . LEU A 1 85 ? -7.847 1.828 17.040 1.00 97.50 85 LEU A O 1
ATOM 650 N N . LEU A 1 86 ? -7.089 2.868 15.202 1.00 98.00 86 LEU A N 1
ATOM 651 C CA . LEU A 1 86 ? -8.253 3.746 15.045 1.00 98.00 86 LEU A CA 1
ATOM 652 C C . LEU A 1 86 ? -9.516 2.956 14.688 1.00 98.00 86 LEU A C 1
ATOM 654 O O . LEU A 1 86 ? -10.556 3.169 15.307 1.00 98.00 86 LEU A O 1
ATOM 658 N N . GLU A 1 87 ? -9.431 1.998 13.767 1.00 97.31 87 GLU A N 1
ATOM 659 C CA . GLU A 1 87 ? -10.562 1.126 13.425 1.00 97.31 87 GLU A CA 1
ATOM 660 C C . GLU A 1 87 ? -10.935 0.174 14.572 1.00 97.31 87 GLU A C 1
ATOM 662 O O . GLU A 1 87 ? -12.114 -0.090 14.820 1.00 97.31 87 GLU A O 1
ATOM 667 N N . THR A 1 88 ? -9.952 -0.271 15.357 1.00 96.62 88 THR A N 1
ATOM 668 C CA . THR A 1 88 ? -10.198 -1.008 16.604 1.00 96.62 88 THR A CA 1
ATOM 669 C C . THR A 1 88 ? -10.941 -0.138 17.615 1.00 96.62 88 THR A C 1
ATOM 671 O O . THR A 1 88 ? -11.939 -0.571 18.192 1.00 96.62 88 THR A O 1
ATOM 674 N N . LEU A 1 89 ? -10.506 1.110 17.810 1.00 96.38 89 LEU A N 1
ATOM 675 C CA . LEU A 1 89 ? -11.182 2.063 18.686 1.00 96.38 89 LEU A CA 1
ATOM 676 C C . LEU A 1 89 ? -12.617 2.326 18.212 1.00 96.38 89 LEU A C 1
ATOM 678 O O . LEU A 1 89 ? -13.540 2.324 19.025 1.00 96.38 89 LEU A O 1
ATOM 682 N N . ARG A 1 90 ? -12.817 2.489 16.901 1.00 95.69 90 ARG A N 1
ATOM 683 C CA . ARG A 1 90 ? -14.132 2.658 16.277 1.00 95.69 90 ARG A CA 1
ATOM 684 C C . ARG A 1 90 ? -15.050 1.472 16.575 1.00 95.69 90 ARG A C 1
ATOM 686 O O . ARG A 1 90 ? -16.182 1.675 17.017 1.00 95.69 90 ARG A O 1
ATOM 693 N N . TYR A 1 91 ? -14.561 0.244 16.399 1.00 95.62 91 TYR A N 1
ATOM 694 C CA . TYR A 1 91 ? -15.290 -0.972 16.766 1.00 95.62 91 TYR A CA 1
ATOM 695 C C . TYR A 1 91 ? -15.680 -0.979 18.250 1.00 95.62 91 TYR A C 1
ATOM 697 O O . TYR A 1 91 ? -16.836 -1.246 18.582 1.00 95.62 91 TYR A O 1
ATOM 705 N N . GLN A 1 92 ? -14.751 -0.636 19.145 1.00 95.19 92 GLN A N 1
ATOM 706 C CA . GLN A 1 92 ? -15.001 -0.592 20.589 1.00 95.19 92 GLN A CA 1
ATOM 707 C C . GLN A 1 92 ? -16.045 0.461 20.972 1.00 95.19 92 GLN A C 1
ATOM 709 O O . GLN A 1 92 ? -16.884 0.198 21.830 1.00 95.19 92 GLN A O 1
ATOM 714 N N . VAL A 1 93 ? -16.021 1.637 20.336 1.00 93.81 93 VAL A N 1
ATOM 715 C CA . VAL A 1 93 ? -17.015 2.700 20.558 1.00 93.81 93 VAL A CA 1
ATOM 716 C C . VAL A 1 93 ? -18.402 2.257 20.090 1.00 93.81 93 VAL A C 1
ATOM 718 O O . VAL A 1 93 ? -19.379 2.477 20.797 1.00 93.81 93 VAL A O 1
ATOM 721 N N . ILE A 1 94 ? -18.493 1.601 18.931 1.00 91.62 94 ILE A N 1
ATOM 722 C CA . ILE A 1 94 ? -19.774 1.174 18.346 1.00 91.62 94 ILE A CA 1
ATOM 723 C C . ILE A 1 94 ? -20.383 -0.025 19.082 1.00 91.62 94 ILE A C 1
ATOM 725 O O . ILE A 1 94 ? -21.605 -0.122 19.188 1.00 91.62 94 ILE A O 1
ATOM 729 N N . THR A 1 95 ? -19.557 -0.963 19.546 1.00 91.88 95 THR A N 1
ATOM 730 C CA . THR A 1 95 ? -20.029 -2.246 20.100 1.00 91.88 95 THR A CA 1
ATOM 731 C C . THR A 1 95 ? -19.960 -2.332 21.621 1.00 91.88 95 THR A C 1
ATOM 733 O O . THR A 1 95 ? -20.618 -3.185 22.209 1.00 91.88 95 THR A O 1
ATOM 736 N N . GLY A 1 96 ? -19.140 -1.501 22.269 1.00 92.12 96 GLY A N 1
ATOM 737 C CA . GLY A 1 96 ? -18.805 -1.628 23.689 1.00 92.12 96 GLY A CA 1
ATOM 738 C C . GLY A 1 96 ? -17.860 -2.794 24.020 1.00 92.12 96 GLY A C 1
ATOM 739 O O . GLY A 1 96 ? -17.520 -2.985 25.187 1.00 92.12 96 GLY A O 1
ATOM 740 N N . ILE A 1 97 ? -17.404 -3.575 23.030 1.00 91.44 97 ILE A N 1
ATOM 741 C CA . ILE A 1 97 ? -16.613 -4.797 23.243 1.00 91.44 97 ILE A CA 1
ATOM 742 C C . ILE A 1 97 ? -15.118 -4.489 23.157 1.00 91.44 97 ILE A C 1
ATOM 744 O O . ILE A 1 97 ? -14.634 -4.101 22.100 1.00 91.44 97 ILE A O 1
ATOM 748 N N . LYS A 1 98 ? -14.366 -4.748 24.236 1.00 85.44 98 LYS A N 1
ATOM 749 C CA . LYS A 1 98 ? -12.902 -4.535 24.289 1.00 85.44 98 LYS A CA 1
ATOM 750 C C . LYS A 1 98 ? -12.048 -5.805 24.266 1.00 85.44 98 LYS A C 1
ATOM 752 O O . LYS A 1 98 ? -10.880 -5.734 23.917 1.00 85.44 98 LYS A O 1
ATOM 757 N N . SER A 1 99 ? -12.595 -6.957 24.646 1.00 65.94 99 SER A N 1
ATOM 758 C CA . SER A 1 99 ? -11.812 -8.164 24.961 1.00 65.94 99 SER A CA 1
ATOM 759 C C . SER A 1 99 ? -11.392 -9.015 23.757 1.00 65.94 99 SER A C 1
ATOM 761 O O . SER A 1 99 ? -10.851 -10.103 23.943 1.00 65.94 99 SER A O 1
ATOM 763 N N . ARG A 1 100 ? -11.645 -8.566 22.522 1.00 70.31 100 ARG A N 1
ATOM 764 C CA . ARG A 1 100 ? -11.384 -9.355 21.313 1.00 70.31 100 ARG A CA 1
ATOM 765 C C . ARG A 1 100 ? -10.272 -8.724 20.489 1.00 70.31 100 ARG A C 1
ATOM 767 O O . ARG A 1 100 ? -10.329 -7.534 20.198 1.00 70.31 100 ARG A O 1
ATOM 774 N N . THR A 1 101 ? -9.293 -9.532 20.081 1.00 79.88 101 THR A N 1
ATOM 775 C CA . THR A 1 101 ? -8.325 -9.127 19.057 1.00 79.88 101 THR A CA 1
ATOM 776 C C . THR A 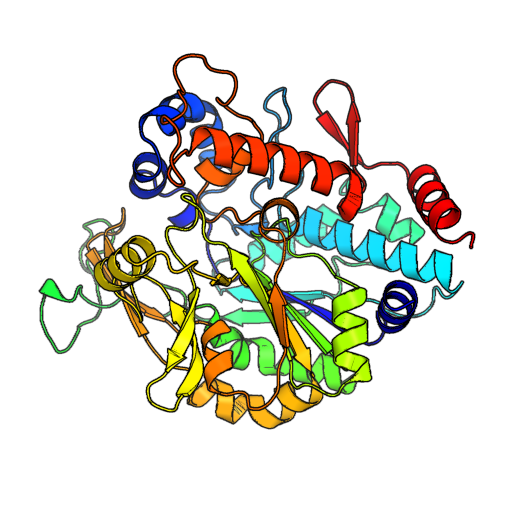1 101 ? -9.084 -8.794 17.779 1.00 79.88 101 THR A C 1
ATOM 778 O O . THR A 1 101 ? -9.850 -9.611 17.267 1.00 79.88 101 THR A O 1
ATOM 781 N N . VAL A 1 102 ? -8.885 -7.578 17.294 1.00 91.38 102 VAL A N 1
ATOM 782 C CA . VAL A 1 102 ? -9.541 -7.026 16.114 1.00 91.38 102 VAL A CA 1
ATOM 783 C C . VAL A 1 102 ? -8.446 -6.691 15.110 1.00 91.38 102 VAL A C 1
ATOM 785 O O . VAL A 1 102 ? -7.401 -6.185 15.513 1.00 91.38 102 VAL A O 1
ATOM 788 N N . LEU A 1 103 ? -8.667 -7.007 13.830 1.00 95.38 103 LEU A N 1
ATOM 789 C CA . LEU A 1 103 ? -7.736 -6.685 12.744 1.00 95.38 103 LEU A CA 1
ATOM 790 C C . LEU A 1 103 ? -6.290 -7.174 12.981 1.00 95.38 103 LEU A C 1
ATOM 792 O O . LEU A 1 103 ? -5.368 -6.354 12.949 1.00 95.38 103 LEU A O 1
ATOM 796 N N . PRO A 1 104 ? -6.045 -8.481 13.231 1.00 96.56 104 PRO A N 1
ATOM 797 C CA . PRO A 1 104 ? -4.684 -8.986 13.372 1.00 96.56 104 PRO A CA 1
ATOM 798 C C . PRO A 1 104 ? -3.839 -8.624 12.148 1.00 96.56 104 PRO A C 1
ATOM 800 O O . PRO A 1 104 ? -4.209 -8.902 11.002 1.00 96.56 104 PRO A O 1
ATOM 803 N N . LEU A 1 105 ? -2.700 -7.999 12.427 1.00 97.69 105 LEU A N 1
ATOM 804 C CA . LEU A 1 105 ? -1.743 -7.550 11.433 1.00 97.69 105 LEU A CA 1
ATOM 805 C C . LEU A 1 105 ? -0.814 -8.704 11.047 1.00 97.69 105 LEU A C 1
ATOM 807 O O . LEU A 1 105 ? -0.234 -9.372 11.905 1.00 97.69 105 LEU A O 1
ATOM 811 N N . PHE A 1 106 ? -0.640 -8.905 9.748 1.00 98.25 106 PHE A N 1
ATOM 812 C CA . PHE A 1 106 ? 0.366 -9.803 9.201 1.00 98.25 106 PHE A CA 1
ATOM 813 C C . PHE A 1 106 ? 1.133 -9.122 8.070 1.00 98.25 106 PHE A C 1
ATOM 815 O O . PHE A 1 106 ? 0.673 -8.144 7.477 1.00 98.25 106 PHE A O 1
ATOM 822 N N . GLN A 1 107 ? 2.328 -9.614 7.770 1.00 98.00 107 GLN A N 1
ATOM 823 C CA . GLN A 1 107 ? 3.164 -9.026 6.735 1.00 98.00 107 GLN A CA 1
ATOM 824 C C . GLN A 1 107 ? 4.039 -10.045 6.023 1.00 98.00 107 GLN A C 1
ATOM 826 O O . GLN A 1 107 ? 4.437 -11.061 6.593 1.00 98.00 107 GLN A O 1
ATOM 831 N N . MET A 1 108 ? 4.408 -9.710 4.789 1.00 97.69 108 MET A N 1
ATOM 832 C CA . MET A 1 108 ? 5.497 -10.373 4.079 1.00 97.69 108 MET A CA 1
ATOM 833 C C . MET A 1 108 ? 6.735 -9.485 4.105 1.00 97.69 108 MET A C 1
ATOM 835 O O . MET A 1 108 ? 6.749 -8.451 3.440 1.00 97.69 108 MET A O 1
ATOM 839 N N . ALA A 1 109 ? 7.759 -9.897 4.842 1.00 96.44 109 ALA A N 1
ATOM 840 C CA . ALA A 1 109 ? 9.085 -9.286 4.858 1.00 96.44 109 ALA A CA 1
ATOM 841 C C . ALA A 1 109 ? 10.050 -10.078 3.957 1.00 96.44 109 ALA A C 1
ATOM 843 O O . ALA A 1 109 ? 9.654 -11.025 3.279 1.00 96.44 109 ALA A O 1
ATOM 844 N N . SER A 1 110 ? 11.326 -9.702 3.946 1.00 94.81 110 SER A N 1
ATOM 845 C CA . SER A 1 110 ? 12.414 -10.422 3.278 1.00 94.81 110 SER A CA 1
ATOM 846 C C . SER A 1 110 ? 13.561 -10.705 4.236 1.00 94.81 110 SER A C 1
ATOM 848 O O . SER A 1 110 ? 13.696 -10.049 5.271 1.00 94.81 110 SER A O 1
ATOM 850 N N . ILE A 1 111 ? 14.444 -11.623 3.841 1.00 94.31 111 ILE A N 1
ATOM 851 C CA . ILE A 1 111 ? 15.678 -11.916 4.584 1.00 94.31 111 ILE A CA 1
ATOM 852 C C . ILE A 1 111 ? 16.578 -10.686 4.813 1.00 94.31 111 ILE A C 1
ATOM 854 O O . ILE A 1 111 ? 17.419 -10.725 5.701 1.00 94.31 111 ILE A O 1
ATOM 858 N N . TYR A 1 112 ? 16.415 -9.601 4.044 1.00 91.06 112 TYR A N 1
ATOM 859 C CA . TYR A 1 112 ? 17.233 -8.390 4.183 1.00 91.06 112 TYR A CA 1
ATOM 860 C C . TYR A 1 112 ? 16.633 -7.310 5.068 1.00 91.06 112 TYR A C 1
ATOM 862 O O . TYR A 1 112 ? 17.354 -6.395 5.439 1.00 91.06 112 TYR A O 1
ATOM 870 N N . ASN A 1 113 ? 15.337 -7.366 5.368 1.00 92.81 113 ASN A N 1
ATOM 871 C CA . ASN A 1 113 ? 14.676 -6.272 6.078 1.00 92.81 113 ASN A CA 1
ATOM 872 C C . ASN A 1 113 ? 13.862 -6.719 7.295 1.00 92.81 113 ASN A C 1
ATOM 874 O O . ASN A 1 113 ? 13.396 -5.869 8.047 1.00 92.81 113 ASN A O 1
ATOM 878 N N . TYR A 1 114 ? 13.695 -8.028 7.508 1.00 94.38 114 TYR A N 1
ATOM 879 C CA . TYR A 1 114 ? 12.929 -8.559 8.633 1.00 94.38 114 TYR A CA 1
ATOM 880 C C . TYR A 1 114 ? 13.447 -8.056 9.990 1.00 94.38 114 TYR A C 1
ATOM 882 O O . TYR A 1 114 ? 12.657 -7.583 10.802 1.00 94.38 114 TYR A O 1
ATOM 890 N N . GLN A 1 115 ? 14.764 -8.104 10.215 1.00 93.50 115 GLN A N 1
ATOM 891 C CA . GLN A 1 115 ? 15.367 -7.693 11.489 1.00 93.50 115 GLN A CA 1
ATOM 892 C C . GLN A 1 115 ? 15.192 -6.191 11.755 1.00 93.50 115 GLN A C 1
ATOM 894 O O . GLN A 1 115 ? 14.847 -5.803 12.868 1.00 93.50 115 GLN A O 1
ATOM 899 N N . ASP A 1 116 ? 15.349 -5.353 10.726 1.00 93.06 116 ASP A N 1
ATOM 900 C CA . ASP A 1 116 ? 15.122 -3.906 10.836 1.00 93.06 116 ASP A CA 1
ATOM 901 C C . ASP A 1 116 ? 13.670 -3.591 11.211 1.00 93.06 116 ASP A C 1
ATOM 903 O O . ASP A 1 116 ? 13.406 -2.712 12.031 1.00 93.06 116 ASP A O 1
ATOM 907 N N . LEU A 1 117 ? 12.716 -4.317 10.618 1.00 95.31 117 LEU A N 1
ATOM 908 C CA . LEU A 1 117 ? 11.295 -4.173 10.928 1.00 95.31 117 LEU A CA 1
ATOM 909 C C . LEU A 1 117 ? 11.000 -4.580 12.372 1.00 95.31 117 LEU A C 1
ATOM 911 O O . LEU A 1 117 ? 10.340 -3.831 13.088 1.00 95.31 117 LEU A O 1
ATOM 915 N N . GLU A 1 118 ? 11.512 -5.729 12.808 1.00 93.94 118 GLU A N 1
ATOM 916 C CA . GLU A 1 118 ? 11.340 -6.222 14.176 1.00 93.94 118 GLU A CA 1
ATOM 917 C C . GLU A 1 118 ? 11.925 -5.244 15.208 1.00 93.94 118 GLU A C 1
ATOM 919 O O . GLU A 1 118 ? 11.251 -4.893 16.179 1.00 93.94 118 GLU A O 1
ATOM 924 N N . GLY A 1 119 ? 13.132 -4.725 14.959 1.00 94.56 119 GLY A N 1
ATOM 925 C CA . GLY A 1 119 ? 13.755 -3.703 15.800 1.00 94.56 119 GLY A CA 1
ATOM 926 C C . GLY A 1 119 ? 12.950 -2.401 15.844 1.00 94.56 119 GLY A C 1
ATOM 927 O O . GLY A 1 119 ? 12.718 -1.845 16.919 1.00 94.56 119 GLY A O 1
ATOM 928 N N . ALA A 1 120 ? 12.444 -1.934 14.699 1.00 95.25 120 ALA A N 1
ATOM 929 C CA . ALA A 1 120 ? 11.616 -0.730 14.643 1.00 95.25 120 ALA A CA 1
ATOM 930 C C . ALA A 1 120 ? 10.301 -0.881 15.425 1.00 95.25 120 ALA A C 1
ATOM 932 O O . ALA A 1 120 ? 9.862 0.065 16.080 1.00 95.25 120 ALA A O 1
ATOM 933 N N . TYR A 1 121 ? 9.685 -2.067 15.419 1.00 95.94 121 TYR A N 1
ATOM 934 C CA . TYR A 1 121 ? 8.423 -2.302 16.131 1.00 95.94 121 TYR A CA 1
ATOM 935 C C . TYR A 1 121 ? 8.576 -2.223 17.649 1.00 95.94 121 TYR A C 1
ATOM 937 O O . TYR A 1 121 ? 7.638 -1.817 18.337 1.00 95.94 121 TYR A O 1
ATOM 945 N N . GLN A 1 122 ? 9.760 -2.541 18.176 1.00 93.81 122 GLN A N 1
ATOM 946 C CA . GLN A 1 122 ? 10.072 -2.305 19.585 1.00 93.81 122 GLN A CA 1
ATOM 947 C C . GLN A 1 122 ? 10.078 -0.804 19.898 1.00 93.81 122 GLN A C 1
ATOM 949 O O . GLN A 1 122 ? 9.465 -0.381 20.875 1.00 93.81 122 GLN A O 1
ATOM 954 N N . GLY A 1 123 ? 10.685 0.016 19.033 1.00 94.38 123 GLY A N 1
ATOM 955 C CA . GLY A 1 123 ? 10.671 1.478 19.170 1.00 94.38 123 GLY A CA 1
ATOM 956 C C . GLY A 1 123 ? 9.273 2.091 19.027 1.00 94.38 123 GLY A C 1
ATOM 957 O O . GLY A 1 123 ? 8.934 3.048 19.721 1.00 94.38 123 GLY A O 1
ATOM 958 N N . PHE A 1 124 ? 8.420 1.502 18.187 1.00 96.81 124 PHE A N 1
ATOM 959 C CA . PHE A 1 124 ? 7.035 1.939 17.986 1.00 96.81 124 PHE A CA 1
ATOM 960 C C . PHE A 1 124 ? 6.142 1.814 19.230 1.00 96.81 124 PHE A C 1
ATOM 962 O O . PHE A 1 124 ? 5.086 2.446 19.260 1.00 96.81 124 PHE A O 1
ATOM 969 N N . GLN A 1 125 ? 6.557 1.080 20.271 1.00 92.81 125 GLN A N 1
ATOM 970 C CA . GLN A 1 125 ? 5.854 1.063 21.564 1.00 92.81 125 GLN A CA 1
ATOM 971 C C . GLN A 1 125 ? 5.712 2.469 22.161 1.00 92.81 125 GLN A C 1
ATOM 973 O O . GLN A 1 125 ? 4.644 2.841 22.644 1.00 92.81 125 GLN A O 1
ATOM 978 N N . GLU A 1 126 ? 6.771 3.270 22.040 1.00 95.19 126 GLU A N 1
ATOM 979 C CA . GLU A 1 126 ? 6.843 4.635 22.568 1.00 95.19 126 GLU A CA 1
ATOM 980 C C . GLU A 1 126 ? 6.520 5.697 21.513 1.00 95.19 126 GLU A C 1
ATOM 982 O O . GLU A 1 126 ? 6.675 6.896 21.751 1.00 95.19 126 GLU A O 1
ATOM 987 N N . SER A 1 127 ? 6.052 5.278 20.333 1.00 96.88 127 SER A N 1
ATOM 988 C CA . SER A 1 127 ? 5.697 6.214 19.275 1.00 96.88 127 SER A CA 1
ATOM 989 C C . SER A 1 127 ? 4.571 7.151 19.732 1.00 96.88 127 SER A C 1
ATOM 991 O O . SER A 1 127 ? 3.517 6.669 20.171 1.00 96.88 127 SER A O 1
ATOM 993 N N . PRO A 1 128 ? 4.702 8.478 19.529 1.00 96.56 128 PRO A N 1
ATOM 994 C CA . PRO A 1 128 ? 3.609 9.414 19.788 1.00 96.56 128 PRO A CA 1
ATOM 995 C C . PRO A 1 128 ? 2.377 9.124 18.914 1.00 96.56 128 PRO A C 1
ATOM 997 O O . PRO A 1 128 ? 1.260 9.493 19.275 1.00 96.56 128 PRO A O 1
ATOM 1000 N N . TYR A 1 129 ? 2.548 8.431 17.784 1.00 97.88 129 TYR A N 1
ATOM 1001 C CA . TYR A 1 129 ? 1.462 8.039 16.889 1.00 97.88 129 TYR A CA 1
ATOM 1002 C C . TYR A 1 129 ? 0.711 6.789 17.358 1.00 97.88 129 TYR A C 1
ATOM 1004 O O . TYR A 1 129 ? -0.407 6.565 16.894 1.00 97.88 129 TYR A O 1
ATOM 1012 N N . LEU A 1 130 ? 1.276 5.971 18.249 1.00 98.12 130 LEU A N 1
ATOM 1013 C CA . LEU A 1 130 ? 0.710 4.659 18.582 1.00 98.12 130 LEU A CA 1
ATOM 1014 C C . LEU A 1 130 ? 0.423 4.486 20.070 1.00 98.12 130 LEU A C 1
ATOM 1016 O O . LEU A 1 130 ? -0.636 3.958 20.405 1.00 98.12 130 LEU A O 1
ATOM 1020 N N . ARG A 1 131 ? 1.310 4.951 20.956 1.00 97.25 131 ARG A N 1
ATOM 1021 C CA . ARG A 1 131 ? 1.281 4.662 22.400 1.00 97.25 131 ARG A CA 1
ATOM 1022 C C . ARG A 1 131 ? -0.087 4.900 23.038 1.00 97.25 131 ARG A C 1
ATOM 1024 O O . ARG A 1 131 ? -0.672 3.994 23.626 1.00 97.25 131 ARG A O 1
ATOM 1031 N N . ASP A 1 132 ? -0.633 6.102 22.871 1.00 97.44 132 ASP A N 1
ATOM 1032 C CA . ASP A 1 132 ? -1.897 6.482 23.509 1.00 97.44 132 ASP A CA 1
ATOM 1033 C C . ASP A 1 132 ? -3.089 5.691 22.935 1.00 97.44 132 ASP A C 1
ATOM 1035 O O . ASP A 1 132 ? -4.042 5.380 23.652 1.00 97.44 132 ASP A O 1
ATOM 1039 N N . LEU A 1 133 ? -3.031 5.310 21.652 1.00 96.88 133 LEU A N 1
ATOM 1040 C CA . LEU A 1 133 ? -4.042 4.460 21.021 1.00 96.88 133 LEU A CA 1
ATOM 1041 C C . LEU A 1 133 ? -3.935 3.001 21.477 1.00 96.88 133 LEU A C 1
ATOM 1043 O O . LEU A 1 133 ? -4.966 2.382 21.736 1.00 96.88 133 LEU A O 1
ATOM 1047 N N . MET A 1 134 ? -2.724 2.457 21.619 1.00 95.94 134 MET A N 1
ATOM 1048 C CA . MET A 1 134 ? -2.510 1.120 22.182 1.00 95.94 134 MET A CA 1
ATOM 1049 C C . MET A 1 134 ? -3.048 1.055 23.613 1.00 95.94 134 MET A C 1
ATOM 1051 O O . MET A 1 134 ? -3.817 0.153 23.935 1.00 95.94 134 MET A O 1
ATOM 1055 N N . ALA A 1 135 ? -2.763 2.068 24.439 1.00 95.62 135 ALA A N 1
ATOM 1056 C CA . ALA A 1 135 ? -3.305 2.170 25.793 1.00 95.62 135 ALA A CA 1
ATOM 1057 C C . ALA A 1 135 ? -4.842 2.272 25.808 1.00 95.62 135 ALA A C 1
ATOM 1059 O O . ALA A 1 135 ? -5.511 1.618 26.606 1.00 95.62 135 ALA A O 1
ATOM 1060 N N . ALA A 1 136 ? -5.427 3.070 24.909 1.00 95.44 136 ALA A N 1
ATOM 1061 C CA . ALA A 1 136 ? -6.874 3.259 24.845 1.00 95.44 136 ALA A CA 1
ATOM 1062 C C . ALA A 1 136 ? -7.640 2.020 24.360 1.00 95.44 136 ALA A C 1
ATOM 1064 O O . ALA A 1 136 ? -8.768 1.790 24.809 1.00 95.44 136 ALA A O 1
ATOM 1065 N N . THR A 1 137 ? -7.045 1.267 23.434 1.00 94.50 137 THR A N 1
ATOM 1066 C CA . THR A 1 137 ? -7.646 0.074 22.822 1.00 94.50 137 THR A CA 1
ATOM 1067 C C . THR A 1 137 ? -7.313 -1.212 23.571 1.00 94.50 137 THR A C 1
ATOM 1069 O O . THR A 1 137 ? -8.069 -2.175 23.462 1.00 94.50 137 THR A O 1
ATOM 1072 N N . GLY A 1 138 ? -6.221 -1.241 24.340 1.00 93.31 138 GLY A N 1
ATOM 1073 C CA . GLY A 1 138 ? -5.682 -2.454 24.956 1.00 93.31 138 GLY A CA 1
ATOM 1074 C C . GLY A 1 138 ? -5.004 -3.400 23.958 1.00 93.31 138 GLY A C 1
ATOM 1075 O O . GLY A 1 138 ? -4.848 -4.580 24.262 1.00 93.31 138 GLY A O 1
ATOM 1076 N N . VAL A 1 139 ? -4.640 -2.918 22.763 1.00 92.38 139 VAL A N 1
ATOM 1077 C CA . VAL A 1 139 ? -4.029 -3.728 21.698 1.00 92.38 139 VAL A CA 1
ATOM 1078 C C . VAL A 1 139 ? -2.555 -3.376 21.533 1.00 92.38 139 VAL A C 1
ATOM 1080 O O . VAL A 1 139 ? -2.210 -2.259 21.161 1.00 92.38 139 VAL A O 1
ATOM 1083 N N . GLU A 1 140 ? -1.683 -4.363 21.731 1.00 91.81 140 GLU A N 1
ATOM 1084 C CA . GLU A 1 140 ? -0.240 -4.255 21.485 1.00 91.81 140 GLU A CA 1
ATOM 1085 C C . GLU A 1 140 ? 0.091 -4.596 20.021 1.00 91.81 140 GLU A C 1
ATOM 1087 O O . GLU A 1 140 ? 0.639 -5.657 19.709 1.00 91.81 140 GLU A O 1
ATOM 1092 N N . ILE A 1 141 ? -0.277 -3.706 19.095 1.00 93.44 141 ILE A N 1
ATOM 1093 C CA . ILE A 1 141 ? -0.221 -3.970 17.642 1.00 93.44 141 ILE A CA 1
ATOM 1094 C C . ILE A 1 141 ? 1.182 -4.309 17.110 1.00 93.44 141 ILE A C 1
ATOM 1096 O O . ILE A 1 141 ? 1.332 -4.995 16.103 1.00 93.44 141 ILE A O 1
ATOM 1100 N N . THR A 1 142 ? 2.211 -3.852 17.806 1.00 94.06 142 THR A N 1
ATOM 1101 C CA . THR A 1 142 ? 3.633 -4.013 17.486 1.00 94.06 142 THR A CA 1
ATOM 1102 C C . THR A 1 142 ? 4.213 -5.366 17.913 1.00 94.06 142 THR A C 1
ATOM 1104 O O . THR A 1 142 ? 5.273 -5.736 17.420 1.00 94.06 142 THR A O 1
ATOM 1107 N N . LYS A 1 143 ? 3.547 -6.126 18.800 1.00 90.19 143 LYS A N 1
ATOM 1108 C CA . LYS A 1 143 ? 4.061 -7.417 19.317 1.00 90.19 143 LYS A CA 1
ATOM 1109 C C . LYS A 1 143 ? 3.511 -8.647 18.600 1.00 90.19 143 LYS A C 1
ATOM 1111 O O . LYS A 1 143 ? 4.146 -9.694 18.612 1.00 90.19 143 LYS A O 1
ATOM 1116 N N . ALA A 1 144 ? 2.325 -8.545 18.007 1.00 84.56 144 ALA A N 1
ATOM 1117 C CA . ALA A 1 144 ? 1.589 -9.690 17.468 1.00 84.56 144 ALA A CA 1
ATOM 1118 C C . ALA A 1 144 ? 1.604 -9.761 15.928 1.00 84.56 144 ALA A C 1
ATOM 1120 O O . ALA A 1 144 ? 0.669 -10.295 15.331 1.00 84.56 144 ALA A O 1
ATOM 1121 N N . VAL A 1 145 ? 2.637 -9.208 15.280 1.00 95.25 145 VAL A N 1
ATOM 1122 C CA . VAL A 1 145 ? 2.730 -9.170 13.813 1.00 95.25 145 VAL A CA 1
ATOM 1123 C C . VAL A 1 145 ? 3.171 -10.527 13.267 1.00 95.25 145 VAL A C 1
ATOM 1125 O O . VAL A 1 145 ? 4.337 -10.906 13.373 1.00 95.25 145 VAL A O 1
ATOM 1128 N N . LEU A 1 146 ? 2.251 -11.252 12.629 1.00 96.88 146 LEU A N 1
ATOM 1129 C CA . LEU A 1 146 ? 2.583 -12.501 11.939 1.00 96.88 146 LEU A CA 1
ATOM 1130 C C . LEU A 1 146 ? 3.418 -12.183 10.698 1.00 96.88 146 LEU A C 1
ATOM 1132 O O . LEU A 1 146 ? 2.990 -11.398 9.852 1.00 96.88 146 LEU A O 1
ATOM 1136 N N . THR A 1 147 ? 4.601 -12.779 10.575 1.00 97.62 147 THR A N 1
ATOM 1137 C CA . THR A 1 147 ? 5.528 -12.432 9.494 1.00 97.62 147 THR A CA 1
ATOM 1138 C C . THR A 1 147 ? 5.953 -13.661 8.705 1.00 97.62 147 THR A C 1
ATOM 1140 O O . THR A 1 147 ? 6.511 -14.601 9.264 1.00 97.62 147 THR A O 1
ATOM 1143 N N . GLY A 1 148 ? 5.727 -13.634 7.391 1.00 97.75 148 GLY A N 1
ATOM 1144 C CA . GLY A 1 148 ? 6.403 -14.525 6.450 1.00 97.75 148 GLY A CA 1
ATOM 1145 C C . GLY A 1 148 ? 7.639 -13.843 5.872 1.00 97.75 148 GLY A C 1
ATOM 1146 O O . GLY A 1 148 ? 7.602 -12.653 5.551 1.00 97.75 148 GLY A O 1
ATOM 1147 N N . ILE A 1 149 ? 8.736 -14.585 5.737 1.00 97.00 149 ILE A N 1
ATOM 1148 C CA . ILE A 1 149 ? 10.025 -14.062 5.272 1.00 97.00 149 ILE A CA 1
ATOM 1149 C C . ILE A 1 149 ? 10.305 -14.629 3.881 1.00 97.00 149 ILE A C 1
ATOM 1151 O O . ILE A 1 149 ? 10.544 -15.826 3.731 1.00 97.00 149 ILE A O 1
ATOM 1155 N N . GLN A 1 150 ? 10.271 -13.777 2.857 1.00 95.12 150 GLN A N 1
ATOM 1156 C CA . GLN A 1 150 ? 10.571 -14.198 1.491 1.00 95.12 150 GLN A CA 1
ATOM 1157 C C . GLN A 1 150 ? 12.088 -14.358 1.276 1.00 95.12 150 GLN A C 1
ATOM 1159 O O . GLN A 1 150 ? 12.869 -13.532 1.773 1.00 95.12 150 GLN A O 1
ATOM 1164 N N . PRO A 1 151 ? 12.518 -15.376 0.509 1.00 94.00 151 PRO A N 1
ATOM 1165 C CA . PRO A 1 151 ? 13.896 -15.486 0.055 1.00 94.00 151 PRO A CA 1
ATOM 1166 C C . PRO A 1 151 ? 14.192 -14.469 -1.056 1.00 94.00 151 PRO A C 1
ATOM 1168 O O . PRO A 1 151 ? 13.294 -13.825 -1.601 1.00 94.00 151 PRO A O 1
ATOM 1171 N N . MET A 1 152 ? 15.469 -14.364 -1.423 1.00 93.62 152 MET A N 1
ATOM 1172 C CA . MET A 1 152 ? 15.902 -13.624 -2.608 1.00 93.62 152 MET A CA 1
ATOM 1173 C C . MET A 1 152 ? 16.313 -14.587 -3.717 1.00 93.62 152 MET A C 1
ATOM 1175 O O . MET A 1 152 ? 16.913 -15.630 -3.462 1.00 93.62 152 MET A O 1
ATOM 1179 N N . LEU A 1 153 ? 15.995 -14.214 -4.951 1.00 93.31 153 LEU A N 1
ATOM 1180 C CA . LEU A 1 153 ? 16.378 -14.907 -6.172 1.00 93.31 153 LEU A CA 1
ATOM 1181 C C . LEU A 1 153 ? 17.539 -14.168 -6.838 1.00 93.31 153 LEU A C 1
ATOM 1183 O O . LEU A 1 153 ? 17.676 -12.952 -6.701 1.00 93.31 153 LEU A O 1
ATOM 1187 N N . ALA A 1 154 ? 18.368 -14.883 -7.592 1.00 94.75 154 ALA A N 1
ATOM 1188 C CA . ALA A 1 154 ? 19.367 -14.234 -8.428 1.00 94.75 154 ALA A CA 1
ATOM 1189 C C . ALA A 1 154 ? 18.689 -13.498 -9.596 1.00 94.75 154 ALA A C 1
ATOM 1191 O O . ALA A 1 154 ? 17.772 -14.028 -10.228 1.00 94.75 154 ALA A O 1
ATOM 1192 N N . ALA A 1 155 ? 19.154 -12.287 -9.901 1.00 96.31 155 ALA A N 1
ATOM 1193 C CA . ALA A 1 155 ? 18.842 -11.641 -11.168 1.00 96.31 155 ALA A CA 1
ATOM 1194 C C . ALA A 1 155 ? 19.451 -12.425 -12.342 1.00 96.31 155 ALA A C 1
ATOM 1196 O O . ALA A 1 155 ? 20.485 -13.087 -12.213 1.00 96.31 155 ALA A O 1
ATOM 1197 N N . TYR A 1 156 ? 18.825 -12.296 -13.504 1.00 97.19 156 TYR A N 1
ATOM 1198 C CA . TYR A 1 156 ? 19.229 -12.947 -14.744 1.00 97.19 156 TYR A CA 1
ATOM 1199 C C . TYR A 1 156 ? 19.813 -11.935 -15.728 1.00 97.19 156 TYR A C 1
ATOM 1201 O O . TYR A 1 156 ? 19.612 -10.728 -15.602 1.00 97.19 156 TYR A O 1
ATOM 1209 N N . THR A 1 157 ? 20.532 -12.413 -16.732 1.00 97.00 157 THR A N 1
ATOM 1210 C CA . THR A 1 157 ? 21.033 -11.588 -17.834 1.00 97.00 157 THR A CA 1
ATOM 1211 C C . THR A 1 157 ? 19.884 -10.931 -18.608 1.00 97.00 157 THR A C 1
ATOM 1213 O O . THR A 1 157 ? 18.837 -11.539 -18.861 1.00 97.00 157 THR A O 1
ATOM 1216 N N . HIS A 1 158 ? 20.085 -9.657 -18.969 1.00 96.25 158 HIS A N 1
ATOM 1217 C CA . HIS A 1 158 ? 19.136 -8.861 -19.751 1.00 96.25 158 HIS A CA 1
ATOM 1218 C C . HIS A 1 158 ? 18.801 -9.558 -21.077 1.00 96.25 158 HIS A C 1
ATOM 1220 O O . HIS A 1 158 ? 19.669 -10.189 -21.678 1.00 96.25 158 HIS A O 1
ATOM 1226 N N . SER A 1 159 ? 17.571 -9.427 -21.588 1.00 93.88 159 SER A N 1
ATOM 1227 C CA . SER A 1 159 ? 17.150 -10.146 -22.809 1.00 93.88 159 SER A CA 1
ATOM 1228 C C . SER A 1 159 ? 17.993 -9.839 -24.052 1.00 93.88 159 SER A C 1
ATOM 1230 O O . SER A 1 159 ? 18.070 -10.666 -24.953 1.00 93.88 159 SER A O 1
ATOM 1232 N N . SER A 1 160 ? 18.680 -8.696 -24.083 1.00 94.75 160 SER A N 1
ATOM 1233 C CA . SER A 1 160 ? 19.633 -8.346 -25.149 1.00 94.75 160 SER A CA 1
ATOM 1234 C C . SER A 1 160 ? 20.887 -9.229 -25.196 1.00 94.75 160 SER A C 1
ATOM 1236 O O . SER A 1 160 ? 21.624 -9.151 -26.170 1.00 94.75 160 SER A O 1
ATOM 1238 N N . VAL A 1 161 ? 21.165 -10.015 -24.151 1.00 94.06 161 VAL A N 1
ATOM 1239 C CA . VAL A 1 161 ? 22.299 -10.959 -24.102 1.00 94.06 161 VAL A CA 1
ATOM 1240 C C . VAL A 1 161 ? 21.947 -12.288 -24.786 1.00 94.06 161 VAL A C 1
ATOM 1242 O O . VAL A 1 161 ? 22.837 -13.020 -25.202 1.00 94.06 161 VAL A O 1
ATOM 1245 N N . GLY A 1 162 ? 20.654 -12.570 -24.977 1.00 92.06 162 GLY A N 1
ATOM 1246 C CA . GLY A 1 162 ? 20.160 -13.762 -25.661 1.00 92.06 162 GLY A CA 1
ATOM 1247 C C . GLY A 1 162 ? 19.395 -14.722 -24.750 1.00 92.06 162 GLY A C 1
ATOM 1248 O O . GLY A 1 162 ? 18.970 -14.378 -23.645 1.00 92.06 162 GLY A O 1
ATOM 1249 N N . ARG A 1 163 ? 19.158 -15.931 -25.272 1.00 92.75 163 ARG A N 1
ATOM 1250 C CA . ARG A 1 163 ? 18.533 -17.057 -24.567 1.00 92.75 163 ARG A CA 1
ATOM 1251 C C . ARG A 1 163 ? 19.409 -18.313 -24.734 1.00 92.75 163 ARG A C 1
ATOM 1253 O O . ARG A 1 163 ? 19.941 -18.489 -25.829 1.00 92.75 163 ARG A O 1
ATOM 1260 N N . PRO A 1 164 ? 19.498 -19.209 -23.730 1.00 93.38 164 PRO A N 1
ATOM 1261 C CA . PRO A 1 164 ? 18.901 -19.105 -22.392 1.00 93.38 164 PRO A CA 1
ATOM 1262 C C . PRO A 1 164 ? 19.479 -17.930 -21.588 1.00 93.38 164 PRO A C 1
ATOM 1264 O O . PRO A 1 164 ? 20.521 -17.389 -21.936 1.00 93.38 164 PRO A O 1
ATOM 1267 N N . LYS A 1 165 ? 18.757 -17.486 -20.553 1.00 94.75 165 LYS A N 1
ATOM 1268 C CA . LYS A 1 165 ? 19.257 -16.444 -19.651 1.00 94.75 165 LYS A CA 1
ATOM 1269 C C . LYS A 1 165 ? 20.222 -17.063 -18.639 1.00 94.75 165 LYS A C 1
ATOM 1271 O O . LYS A 1 165 ? 19.834 -17.995 -17.942 1.00 94.75 165 LYS A O 1
ATOM 1276 N N . ASP A 1 166 ? 21.411 -16.487 -18.503 1.00 95.88 166 ASP A N 1
ATOM 1277 C CA . ASP A 1 166 ? 22.360 -16.803 -17.427 1.00 95.88 166 ASP A CA 1
ATOM 1278 C C . ASP A 1 166 ? 22.107 -15.975 -16.159 1.00 95.88 166 ASP A C 1
ATOM 1280 O O . ASP A 1 166 ? 21.352 -14.999 -16.183 1.00 95.88 166 ASP A O 1
ATOM 1284 N N . VAL A 1 167 ? 22.774 -16.327 -15.056 1.00 96.50 167 VAL A N 1
ATOM 1285 C CA . VAL A 1 167 ? 22.799 -15.523 -13.823 1.00 96.50 167 VAL A CA 1
ATOM 1286 C C . VAL A 1 167 ? 23.558 -14.215 -14.064 1.00 96.50 167 VAL A C 1
ATOM 1288 O O . VAL A 1 167 ? 24.669 -14.214 -14.591 1.00 96.50 167 VAL A O 1
ATOM 1291 N N . PHE A 1 168 ? 22.984 -13.088 -13.645 1.00 97.31 168 PHE A N 1
ATOM 1292 C CA . PHE A 1 168 ? 23.647 -11.787 -13.705 1.00 97.31 168 PHE A CA 1
ATOM 1293 C C . PHE A 1 168 ? 24.682 -11.652 -12.580 1.00 97.31 168 PHE A C 1
ATOM 1295 O O . PHE A 1 168 ? 24.321 -11.658 -11.403 1.00 97.31 168 PHE A O 1
ATOM 1302 N N . THR A 1 169 ? 25.960 -11.507 -12.941 1.00 96.94 169 THR A N 1
ATOM 1303 C CA . THR A 1 169 ? 27.108 -11.520 -12.010 1.00 96.94 169 THR A CA 1
ATOM 1304 C C . THR A 1 169 ? 27.978 -10.263 -12.084 1.00 96.94 169 THR A C 1
ATOM 1306 O O . THR A 1 169 ? 29.114 -10.269 -11.611 1.00 96.94 169 THR A O 1
ATOM 1309 N N . THR A 1 170 ? 27.476 -9.178 -12.676 1.00 95.88 170 THR A N 1
ATOM 1310 C CA . THR A 1 170 ? 28.234 -7.930 -12.872 1.00 95.88 170 THR A CA 1
ATOM 1311 C C . THR A 1 170 ? 27.565 -6.716 -12.227 1.00 95.88 170 THR A C 1
ATOM 1313 O O . THR A 1 170 ? 27.614 -5.610 -12.776 1.00 95.88 170 THR A O 1
ATOM 1316 N N . ALA A 1 171 ? 26.880 -6.907 -11.093 1.00 94.62 171 ALA A N 1
ATOM 1317 C CA . ALA A 1 171 ? 26.138 -5.834 -10.438 1.00 94.62 171 ALA A CA 1
ATOM 1318 C C . ALA A 1 171 ? 27.050 -4.647 -10.090 1.00 94.62 171 ALA A C 1
ATOM 1320 O O . ALA A 1 171 ? 28.161 -4.821 -9.586 1.00 94.62 171 ALA A O 1
ATOM 1321 N N . TYR A 1 172 ? 26.580 -3.428 -10.374 1.00 92.81 172 TYR A N 1
ATOM 1322 C CA . TYR A 1 172 ? 27.321 -2.176 -10.157 1.00 92.81 172 TYR A CA 1
ATOM 1323 C C . TYR A 1 172 ? 28.691 -2.130 -10.863 1.00 92.81 172 TYR A C 1
ATOM 1325 O O . TYR A 1 172 ? 29.618 -1.474 -10.390 1.00 92.81 172 TYR A O 1
ATOM 1333 N N . GLY A 1 173 ? 28.839 -2.861 -11.974 1.00 93.31 173 GLY A N 1
ATOM 1334 C CA . GLY A 1 173 ? 30.087 -2.939 -12.737 1.00 93.31 173 GLY A CA 1
ATOM 1335 C C . GLY A 1 173 ? 31.166 -3.831 -12.112 1.00 93.31 173 GLY A C 1
ATOM 1336 O O . GLY A 1 173 ? 32.303 -3.813 -12.578 1.00 93.31 173 GLY A O 1
ATOM 1337 N N . LYS A 1 174 ? 30.844 -4.612 -11.071 1.00 96.00 174 LYS A N 1
ATOM 1338 C CA . LYS A 1 174 ? 31.799 -5.493 -10.381 1.00 96.00 174 LYS A CA 1
ATOM 1339 C C . LYS A 1 174 ? 31.631 -6.944 -10.818 1.00 96.00 174 LYS A C 1
ATOM 1341 O O . LYS A 1 174 ? 30.558 -7.512 -10.659 1.00 96.00 174 LYS A O 1
ATOM 1346 N N . ILE A 1 175 ? 32.701 -7.552 -11.330 1.00 94.31 175 ILE A N 1
ATOM 1347 C CA . ILE A 1 175 ? 32.730 -8.968 -11.738 1.00 94.31 175 ILE A CA 1
ATOM 1348 C C . ILE A 1 175 ? 32.442 -9.874 -10.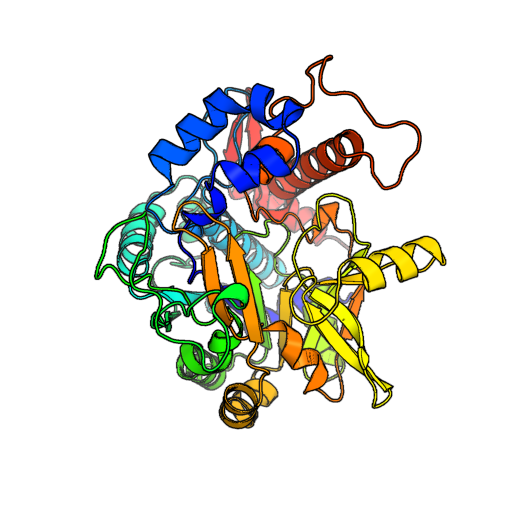525 1.00 94.31 175 ILE A C 1
ATOM 1350 O O . ILE A 1 175 ? 32.819 -9.546 -9.400 1.00 94.31 175 ILE A O 1
ATOM 1354 N N . ASN A 1 176 ? 31.782 -11.013 -10.754 1.00 94.56 176 ASN A N 1
ATOM 1355 C CA . ASN A 1 176 ? 31.403 -12.005 -9.737 1.00 94.56 176 ASN A CA 1
ATOM 1356 C C . ASN A 1 176 ? 30.535 -11.443 -8.597 1.00 94.56 176 ASN A C 1
ATOM 1358 O O . ASN A 1 176 ? 30.560 -11.946 -7.477 1.00 94.56 176 ASN A O 1
ATOM 1362 N N . THR A 1 177 ? 29.750 -10.405 -8.884 1.00 96.00 177 THR A N 1
ATOM 1363 C CA . THR A 1 177 ? 28.814 -9.791 -7.940 1.00 96.00 177 THR A CA 1
ATOM 1364 C C . THR A 1 177 ? 27.379 -10.055 -8.406 1.00 96.00 177 THR A C 1
ATOM 1366 O O . THR A 1 177 ? 26.902 -9.367 -9.316 1.00 96.00 177 THR A O 1
ATOM 1369 N N . PRO A 1 178 ? 26.681 -11.060 -7.839 1.00 94.81 178 PRO A N 1
ATOM 1370 C CA . PRO A 1 178 ? 25.282 -11.303 -8.160 1.00 94.81 178 PRO A CA 1
ATOM 1371 C C . PRO A 1 178 ? 24.383 -10.196 -7.602 1.00 94.81 178 PRO A C 1
ATOM 1373 O O . PRO A 1 178 ? 24.723 -9.535 -6.619 1.00 94.81 178 PRO A O 1
ATOM 1376 N N . LEU A 1 179 ? 23.209 -10.023 -8.210 1.00 93.62 179 LEU A N 1
ATOM 1377 C CA . LEU A 1 179 ? 22.180 -9.110 -7.710 1.00 93.62 179 LEU A CA 1
ATOM 1378 C C . LEU A 1 179 ? 21.007 -9.909 -7.114 1.00 93.62 179 LEU A C 1
ATOM 1380 O O . LEU A 1 179 ? 20.264 -10.532 -7.876 1.00 93.62 179 LEU A O 1
ATOM 1384 N N . PRO A 1 180 ? 20.823 -9.906 -5.783 1.00 92.56 180 PRO A N 1
ATOM 1385 C CA . PRO A 1 180 ? 19.682 -10.550 -5.146 1.00 92.56 180 PRO A CA 1
ATOM 1386 C C . PRO A 1 180 ? 18.416 -9.703 -5.320 1.00 92.56 180 PRO A C 1
ATOM 1388 O O . PRO A 1 180 ? 18.396 -8.516 -4.994 1.00 92.56 180 PRO A O 1
ATOM 1391 N N . MET A 1 181 ? 17.345 -10.322 -5.810 1.00 90.94 181 MET A N 1
ATOM 1392 C CA . MET A 1 181 ? 16.065 -9.678 -6.099 1.00 90.94 181 MET A CA 1
ATOM 1393 C C . MET A 1 181 ? 14.905 -10.456 -5.467 1.00 90.94 181 MET A C 1
ATOM 1395 O O . MET A 1 181 ? 14.939 -11.686 -5.440 1.00 90.94 181 MET A O 1
ATOM 1399 N N . PRO A 1 182 ? 13.848 -9.780 -4.986 1.00 91.06 182 PRO A N 1
ATOM 1400 C CA . PRO A 1 182 ? 12.650 -10.475 -4.532 1.00 91.06 182 PRO A CA 1
ATOM 1401 C C . PRO A 1 182 ? 11.957 -11.160 -5.717 1.00 91.06 182 PRO A C 1
ATOM 1403 O O . PRO A 1 182 ? 11.918 -10.606 -6.817 1.00 91.06 182 PRO A O 1
ATOM 1406 N N . GLY A 1 183 ? 11.337 -12.321 -5.493 1.00 90.62 183 GLY A N 1
ATOM 1407 C CA . GLY A 1 183 ? 10.602 -13.057 -6.532 1.00 90.62 183 GLY A CA 1
ATOM 1408 C C . GLY A 1 183 ? 9.231 -12.469 -6.890 1.00 90.62 183 GLY A C 1
ATOM 1409 O O . GLY A 1 183 ? 8.379 -13.167 -7.433 1.00 90.62 183 GLY A O 1
ATOM 1410 N N . GLY A 1 184 ? 9.007 -11.190 -6.590 1.00 90.56 184 GLY A N 1
ATOM 1411 C CA . GLY A 1 184 ? 7.733 -10.505 -6.782 1.00 90.56 184 GLY A CA 1
ATOM 1412 C C . GLY A 1 184 ? 6.743 -10.743 -5.645 1.00 90.56 184 GLY A C 1
ATOM 1413 O O . GLY A 1 184 ? 6.810 -11.721 -4.902 1.00 90.56 184 GLY A O 1
ATOM 1414 N N . HIS A 1 185 ? 5.797 -9.818 -5.491 1.00 91.75 185 HIS A N 1
ATOM 1415 C CA . HIS A 1 185 ? 4.844 -9.888 -4.389 1.00 91.75 185 HIS A CA 1
ATOM 1416 C C . HIS A 1 185 ? 3.833 -11.040 -4.530 1.00 91.75 185 HIS A C 1
ATOM 1418 O O . HIS A 1 185 ? 3.225 -11.444 -3.541 1.00 91.75 185 HIS A O 1
ATOM 1424 N N . GLY A 1 186 ? 3.699 -11.640 -5.716 1.00 93.88 186 GLY A N 1
ATOM 1425 C CA . GLY A 1 186 ? 2.900 -12.848 -5.938 1.00 93.88 186 GLY A CA 1
ATOM 1426 C C . GLY A 1 186 ? 3.347 -14.052 -5.109 1.00 93.88 186 GLY A C 1
ATOM 1427 O O . GLY A 1 186 ? 2.504 -14.858 -4.726 1.00 93.88 186 GLY A O 1
ATOM 1428 N N . GLN A 1 187 ? 4.616 -14.098 -4.688 1.00 95.19 187 GLN A N 1
ATOM 1429 C CA . GLN A 1 187 ? 5.112 -15.138 -3.781 1.00 95.19 187 GLN A CA 1
ATOM 1430 C C . GLN A 1 187 ? 4.441 -15.126 -2.403 1.00 95.19 187 GLN A C 1
ATOM 1432 O O . GLN A 1 187 ? 4.551 -16.106 -1.669 1.00 95.19 187 GLN A O 1
ATOM 1437 N N . ASN A 1 188 ? 3.707 -14.064 -2.050 1.00 97.06 188 ASN A N 1
ATOM 1438 C CA . ASN A 1 188 ? 2.968 -13.984 -0.792 1.00 97.06 188 ASN A CA 1
ATOM 1439 C C . ASN A 1 188 ? 2.083 -15.215 -0.528 1.00 97.06 188 ASN A C 1
ATOM 1441 O O . ASN A 1 188 ? 1.977 -15.622 0.621 1.00 97.06 188 ASN A O 1
ATOM 1445 N N . PHE A 1 189 ? 1.500 -15.843 -1.555 1.00 97.50 189 PHE A N 1
ATOM 1446 C CA . PHE A 1 189 ? 0.646 -17.021 -1.363 1.00 97.50 189 PHE A CA 1
ATOM 1447 C C . PHE A 1 189 ? 1.422 -18.223 -0.811 1.00 97.50 189 PHE A C 1
ATOM 1449 O O . PHE A 1 189 ? 0.907 -18.957 0.029 1.00 97.50 189 PHE A O 1
ATOM 1456 N N . GLN A 1 190 ? 2.693 -18.357 -1.187 1.00 96.88 190 GLN A N 1
ATOM 1457 C CA . GLN A 1 190 ? 3.587 -19.365 -0.631 1.00 96.88 190 GLN A CA 1
ATOM 1458 C C . GLN A 1 190 ? 4.201 -18.905 0.698 1.00 96.88 190 GLN A C 1
ATOM 1460 O O . GLN A 1 190 ? 4.242 -19.665 1.662 1.00 96.88 190 GLN A O 1
ATOM 1465 N N . ILE A 1 191 ? 4.681 -17.660 0.764 1.00 97.56 191 ILE A N 1
ATOM 1466 C CA . ILE A 1 191 ? 5.449 -17.141 1.906 1.00 97.56 191 ILE A CA 1
ATOM 1467 C C . ILE A 1 191 ? 4.569 -16.879 3.135 1.00 97.56 191 ILE A C 1
ATOM 1469 O O . ILE A 1 191 ? 4.997 -17.110 4.263 1.00 97.56 191 ILE A O 1
ATOM 1473 N N . LEU A 1 192 ? 3.331 -16.427 2.937 1.00 98.38 192 LEU A N 1
ATOM 1474 C CA . LEU A 1 192 ? 2.366 -16.156 4.008 1.00 98.38 192 LEU A CA 1
ATOM 1475 C C . LEU A 1 192 ? 1.440 -17.337 4.291 1.00 98.38 192 LEU A C 1
ATOM 1477 O O . LEU A 1 192 ? 0.525 -17.207 5.099 1.00 98.38 192 LEU A O 1
ATOM 1481 N N . LYS A 1 193 ? 1.673 -18.495 3.671 1.00 97.94 193 LYS A N 1
ATOM 1482 C CA . LYS A 1 193 ? 0.808 -19.674 3.771 1.00 97.94 193 LYS A CA 1
ATOM 1483 C C . LYS A 1 193 ? 0.469 -20.059 5.210 1.00 97.94 193 LYS A C 1
ATOM 1485 O O . LYS A 1 193 ? -0.699 -20.232 5.554 1.00 97.94 193 LYS A O 1
ATOM 1490 N N . GLU A 1 194 ? 1.482 -20.114 6.067 1.00 98.19 194 GLU A N 1
ATOM 1491 C CA . GLU A 1 194 ? 1.295 -20.438 7.482 1.00 98.19 194 GLU A CA 1
ATOM 1492 C C . GLU A 1 194 ? 0.637 -19.294 8.266 1.00 98.19 194 GLU A C 1
ATOM 1494 O O . GLU A 1 194 ? -0.144 -19.552 9.178 1.00 98.19 194 GLU A O 1
ATOM 1499 N N . CYS A 1 195 ? 0.842 -18.032 7.866 1.00 98.38 195 CYS A N 1
ATOM 1500 C CA . CYS A 1 195 ? 0.104 -16.901 8.436 1.00 98.38 195 CYS A CA 1
ATOM 1501 C C . CYS A 1 195 ? -1.394 -17.013 8.112 1.00 98.38 195 CYS A C 1
ATOM 1503 O O . CYS A 1 195 ? -2.223 -16.892 9.011 1.00 98.38 195 CYS A O 1
ATOM 1505 N N . TYR A 1 196 ? -1.749 -17.303 6.856 1.00 98.62 196 TYR A N 1
ATOM 1506 C CA . TYR A 1 196 ? -3.140 -17.489 6.432 1.00 98.62 196 TYR A CA 1
ATOM 1507 C C . TYR A 1 196 ? -3.818 -18.640 7.179 1.00 98.62 196 TYR A C 1
ATOM 1509 O O . TYR A 1 196 ? -4.909 -18.467 7.722 1.00 98.62 196 TYR A O 1
ATOM 1517 N N . ARG A 1 197 ? -3.146 -19.791 7.285 1.00 98.56 197 ARG A N 1
ATOM 1518 C CA . ARG A 1 197 ? -3.636 -20.947 8.050 1.00 98.56 197 ARG A CA 1
ATOM 1519 C C . ARG A 1 197 ? -3.807 -20.635 9.531 1.00 98.56 197 ARG A C 1
ATOM 1521 O O . ARG A 1 197 ? -4.834 -20.979 10.109 1.00 98.56 197 ARG A O 1
ATOM 1528 N N . HIS A 1 198 ? -2.837 -19.949 10.134 1.00 98.12 198 HIS A N 1
ATOM 1529 C CA . HIS A 1 198 ? -2.906 -19.540 11.534 1.00 98.12 198 HIS A CA 1
ATOM 1530 C C . HIS A 1 198 ? -4.078 -18.584 11.793 1.00 98.12 198 HIS A C 1
ATOM 1532 O O . HIS A 1 198 ? -4.821 -18.764 12.756 1.00 98.12 198 HIS A O 1
ATOM 1538 N N . LEU A 1 199 ? -4.275 -17.586 10.926 1.00 98.06 199 LEU A N 1
ATOM 1539 C CA . LEU A 1 199 ? -5.405 -16.660 11.011 1.00 98.06 199 LEU A CA 1
ATOM 1540 C C . LEU A 1 199 ? -6.738 -17.411 10.889 1.00 98.06 199 LEU A C 1
ATOM 1542 O O . LEU A 1 199 ? -7.624 -17.221 11.724 1.00 98.06 199 LEU A O 1
ATOM 1546 N N . PHE A 1 200 ? -6.857 -18.308 9.908 1.00 98.38 200 PHE A N 1
ATOM 1547 C CA . PHE A 1 200 ? -8.067 -19.099 9.688 1.00 98.38 200 PHE A CA 1
ATOM 1548 C C . PHE A 1 200 ? -8.399 -19.993 10.888 1.00 98.38 200 PHE A C 1
ATOM 1550 O O . PHE A 1 200 ? -9.531 -19.989 11.374 1.00 98.38 200 PHE A O 1
ATOM 1557 N N . ALA A 1 201 ? -7.395 -20.678 11.447 1.00 98.00 201 ALA A N 1
ATOM 1558 C CA . ALA A 1 201 ? -7.541 -21.511 12.642 1.00 98.00 201 ALA A CA 1
ATOM 1559 C C . ALA A 1 201 ? -8.000 -20.719 13.882 1.00 98.00 201 ALA A C 1
ATOM 1561 O O . ALA A 1 201 ? -8.608 -21.283 14.789 1.00 98.00 201 ALA A O 1
ATOM 1562 N N . ARG A 1 202 ? -7.750 -19.403 13.921 1.00 95.81 202 ARG A N 1
ATOM 1563 C CA . ARG A 1 202 ? -8.209 -18.493 14.989 1.00 95.81 202 ARG A CA 1
ATOM 1564 C C . ARG A 1 202 ? -9.558 -17.837 14.694 1.00 95.81 202 ARG A C 1
ATOM 1566 O O . ARG A 1 202 ? -9.978 -16.940 15.423 1.00 95.81 202 ARG A O 1
ATOM 1573 N N . GLY A 1 203 ? -10.247 -18.294 13.652 1.00 96.69 203 GLY A N 1
ATOM 1574 C CA . GLY A 1 203 ? -11.586 -17.842 13.296 1.00 96.69 203 GLY A CA 1
ATOM 1575 C C . GLY A 1 203 ? -11.621 -16.582 12.436 1.00 96.69 203 GLY A C 1
ATOM 1576 O O . GLY A 1 203 ? -12.701 -16.024 12.261 1.00 96.69 203 GLY A O 1
ATOM 1577 N N . ILE A 1 204 ? -10.491 -16.128 11.883 1.00 97.75 204 ILE A N 1
ATOM 1578 C CA . ILE A 1 204 ? -10.497 -15.094 10.840 1.00 97.75 204 ILE A CA 1
ATOM 1579 C C . ILE A 1 204 ? -11.107 -15.685 9.567 1.00 97.75 204 ILE A C 1
ATOM 1581 O O . IL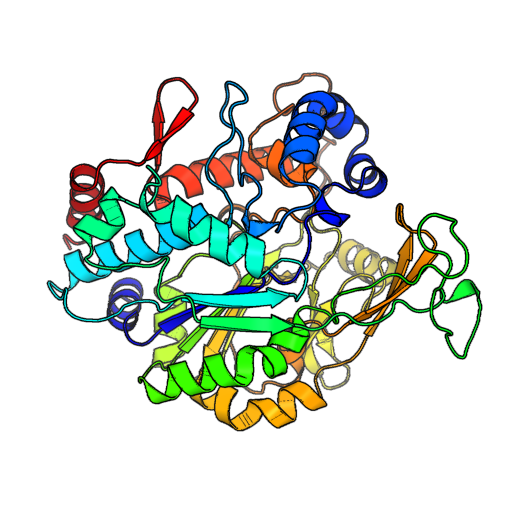E A 1 204 ? -10.856 -16.839 9.224 1.00 97.75 204 ILE A O 1
ATOM 1585 N N . LYS A 1 205 ? -11.945 -14.900 8.891 1.00 97.38 205 LYS A N 1
ATOM 1586 C CA . LYS A 1 205 ? -12.718 -15.316 7.712 1.00 97.38 205 LYS A CA 1
ATOM 1587 C C . LYS A 1 205 ? -12.337 -14.563 6.450 1.00 97.38 205 LYS A C 1
ATOM 1589 O O . LYS A 1 205 ? -12.509 -15.088 5.363 1.00 97.38 205 LYS A O 1
ATOM 1594 N N . MET A 1 206 ? -11.792 -13.361 6.587 1.00 98.06 206 MET A N 1
ATOM 1595 C CA . MET A 1 206 ? -11.358 -12.545 5.458 1.00 98.06 206 MET A CA 1
ATOM 1596 C C . MET A 1 206 ? -9.975 -11.970 5.728 1.00 98.06 206 MET A C 1
ATOM 1598 O O . MET A 1 206 ? -9.612 -11.738 6.883 1.00 98.06 206 MET A O 1
ATOM 1602 N N . VAL A 1 207 ? -9.218 -11.683 4.674 1.00 98.19 207 VAL A N 1
ATOM 1603 C CA . VAL A 1 207 ? -7.958 -10.938 4.781 1.00 98.19 207 VAL A CA 1
ATOM 1604 C C . VAL A 1 207 ? -7.890 -9.821 3.752 1.00 98.19 207 VAL A C 1
ATOM 1606 O O . VAL A 1 207 ? -8.105 -10.047 2.566 1.00 98.19 207 VAL A O 1
ATOM 1609 N N . TYR A 1 208 ? -7.558 -8.612 4.202 1.00 96.88 208 TYR A N 1
ATOM 1610 C CA . TYR A 1 208 ? -7.060 -7.566 3.316 1.00 96.88 208 TYR A CA 1
ATOM 1611 C C . TYR A 1 208 ? -5.579 -7.799 3.062 1.00 96.88 208 TYR A C 1
ATOM 1613 O O . TYR A 1 208 ? -4.836 -8.115 3.986 1.00 96.88 208 TYR A O 1
ATOM 1621 N N . LEU A 1 209 ? -5.133 -7.583 1.836 1.00 98.19 209 LEU A N 1
ATOM 1622 C CA . LEU A 1 209 ? -3.731 -7.584 1.467 1.00 98.19 209 LEU A CA 1
ATOM 1623 C C . LEU A 1 209 ? -3.462 -6.380 0.576 1.00 98.19 209 LEU A C 1
ATOM 1625 O O . LEU A 1 209 ? -4.195 -6.124 -0.380 1.00 98.19 209 LEU A O 1
ATOM 1629 N N . GLY A 1 210 ? -2.389 -5.658 0.862 1.00 97.19 210 GLY A N 1
ATOM 1630 C CA . GLY A 1 210 ? -2.000 -4.536 0.030 1.00 97.19 210 GLY A CA 1
ATOM 1631 C C . GLY A 1 210 ? -0.570 -4.089 0.246 1.00 97.19 210 GLY A C 1
ATOM 1632 O O . GLY A 1 210 ? 0.153 -4.558 1.125 1.00 97.19 210 GLY A O 1
ATOM 1633 N N . ASN A 1 211 ? -0.153 -3.171 -0.609 1.00 95.06 211 ASN A N 1
ATOM 1634 C CA . ASN A 1 211 ? 1.185 -2.608 -0.583 1.00 95.06 211 ASN A CA 1
ATOM 1635 C C . ASN A 1 211 ? 1.362 -1.617 0.577 1.00 95.06 211 ASN A C 1
ATOM 1637 O O . ASN A 1 211 ? 0.534 -0.727 0.777 1.00 95.06 211 ASN A O 1
ATOM 1641 N N . VAL A 1 212 ? 2.470 -1.735 1.318 1.00 95.44 212 VAL A N 1
ATOM 1642 C CA . VAL A 1 212 ? 2.749 -0.864 2.476 1.00 95.44 212 VAL A CA 1
ATOM 1643 C C . VAL A 1 212 ? 2.871 0.617 2.094 1.00 95.44 212 VAL A C 1
ATOM 1645 O O . VAL A 1 212 ? 2.497 1.491 2.869 1.00 95.44 212 VAL A O 1
ATOM 1648 N N . ASP A 1 213 ? 3.324 0.894 0.870 1.00 94.50 213 ASP A N 1
ATOM 1649 C CA . ASP A 1 213 ? 3.548 2.234 0.327 1.00 94.50 213 ASP A CA 1
ATOM 1650 C C . ASP A 1 213 ? 2.299 2.906 -0.261 1.00 94.50 213 ASP A C 1
ATOM 1652 O O . ASP A 1 213 ? 2.406 4.014 -0.780 1.00 94.50 213 ASP A O 1
ATOM 1656 N N . ASN A 1 214 ? 1.126 2.263 -0.217 1.00 96.75 214 ASN A N 1
ATOM 1657 C CA . ASN A 1 214 ? -0.142 2.900 -0.578 1.00 96.75 214 ASN A CA 1
ATOM 1658 C C . ASN A 1 214 ? -0.810 3.480 0.671 1.00 96.75 214 ASN A C 1
ATOM 1660 O O . ASN A 1 214 ? -1.402 2.732 1.440 1.00 96.75 214 ASN A O 1
ATOM 1664 N N . LEU A 1 215 ? -0.799 4.799 0.868 1.00 97.69 215 LEU A N 1
ATOM 1665 C C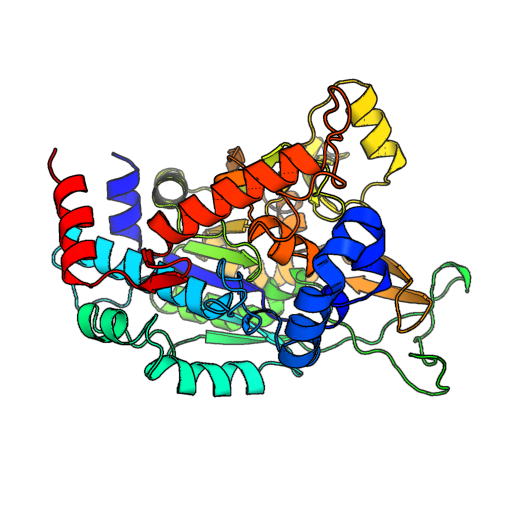A . LEU A 1 215 ? -1.457 5.445 2.014 1.00 97.69 215 LEU A CA 1
ATOM 1666 C C . LEU A 1 215 ? -2.989 5.446 1.941 1.00 97.69 215 LEU A C 1
ATOM 1668 O O . LEU A 1 215 ? -3.636 5.676 2.958 1.00 97.69 215 LEU A O 1
ATOM 1672 N N . GLY A 1 216 ? -3.576 5.139 0.789 1.00 97.25 216 GLY A N 1
ATOM 1673 C CA . GLY A 1 216 ? -5.017 4.936 0.655 1.00 97.25 216 GLY A CA 1
ATOM 1674 C C . GLY A 1 216 ? -5.479 3.519 1.014 1.00 97.25 216 GLY A C 1
ATOM 1675 O O . GLY A 1 216 ? -6.664 3.312 1.262 1.00 97.25 216 GLY A O 1
ATOM 1676 N N . PHE A 1 217 ? -4.549 2.559 1.117 1.00 97.38 217 PHE A N 1
ATOM 1677 C CA . PHE A 1 217 ? -4.840 1.204 1.584 1.00 97.38 217 PHE A CA 1
ATOM 1678 C C . PHE A 1 217 ? -5.161 1.238 3.083 1.00 97.38 217 PHE A C 1
ATOM 1680 O O . PHE A 1 217 ? -4.267 1.209 3.926 1.00 97.38 217 PHE A O 1
ATOM 1687 N N . THR A 1 218 ? -6.440 1.359 3.411 1.00 97.12 218 THR A N 1
ATOM 1688 C CA . THR A 1 218 ? -6.991 1.259 4.767 1.00 97.12 218 THR A CA 1
ATOM 1689 C C . THR A 1 218 ? -8.195 0.326 4.736 1.00 97.12 218 THR A C 1
ATOM 1691 O O . THR A 1 218 ? -8.736 0.039 3.663 1.00 97.12 218 THR A O 1
ATOM 1694 N N . VAL A 1 219 ? -8.641 -0.153 5.896 1.00 96.75 219 VAL A N 1
ATOM 1695 C CA . VAL A 1 219 ? -9.857 -0.974 5.966 1.00 96.75 219 VAL A CA 1
ATOM 1696 C C . VAL A 1 219 ? -11.038 -0.169 5.416 1.00 96.75 219 VAL A C 1
ATOM 1698 O O . VAL A 1 219 ? -11.235 0.979 5.811 1.00 96.75 219 VAL A O 1
ATOM 1701 N N . ASP A 1 220 ? -11.787 -0.757 4.483 1.00 97.06 220 ASP A N 1
ATOM 1702 C CA . ASP A 1 220 ? -13.073 -0.229 4.028 1.00 97.06 220 ASP A CA 1
ATOM 1703 C C . ASP A 1 220 ? -14.200 -1.134 4.554 1.00 97.06 220 ASP A C 1
ATOM 1705 O O . ASP A 1 220 ? -14.421 -2.223 4.014 1.00 97.06 220 ASP A O 1
ATOM 1709 N N . PRO A 1 221 ? -14.923 -0.721 5.609 1.00 96.81 221 PRO A N 1
ATOM 1710 C CA . PRO A 1 221 ? -16.016 -1.519 6.147 1.00 96.81 221 PRO A CA 1
ATOM 1711 C C . PRO A 1 221 ? -17.132 -1.816 5.128 1.00 96.81 221 PRO A C 1
ATOM 1713 O O . PRO A 1 221 ? -17.790 -2.850 5.247 1.00 96.81 221 PRO A O 1
ATOM 1716 N N . VAL A 1 222 ? -17.351 -0.987 4.102 1.00 96.94 222 VAL A N 1
ATOM 1717 C CA . VAL A 1 222 ? -18.366 -1.285 3.077 1.00 96.94 222 VAL A CA 1
ATOM 1718 C C . VAL A 1 222 ? -17.939 -2.483 2.232 1.00 96.94 222 VAL A C 1
ATOM 1720 O O . VAL A 1 222 ? -18.721 -3.423 2.084 1.00 96.94 222 VAL A O 1
ATOM 1723 N N . ALA A 1 223 ? -16.699 -2.504 1.745 1.00 96.88 223 ALA A N 1
ATOM 1724 C CA . ALA A 1 223 ? -16.153 -3.641 1.006 1.00 96.88 223 ALA A CA 1
ATOM 1725 C C . ALA A 1 223 ? -16.134 -4.933 1.847 1.00 96.88 223 ALA A C 1
ATOM 1727 O O . ALA A 1 223 ? -16.510 -5.995 1.347 1.00 96.88 223 ALA A O 1
ATOM 1728 N N . VAL A 1 224 ? -15.797 -4.839 3.143 1.00 97.31 224 VAL A N 1
ATOM 1729 C CA . VAL A 1 224 ? -15.870 -5.973 4.089 1.00 97.31 224 VAL A CA 1
ATOM 1730 C C . VAL A 1 224 ? -17.290 -6.530 4.178 1.00 97.31 224 VAL A C 1
ATOM 1732 O O . VAL A 1 224 ? -17.488 -7.741 4.074 1.00 97.31 224 VAL A O 1
ATOM 1735 N N . ALA A 1 225 ? -18.290 -5.660 4.343 1.00 97.25 225 ALA A N 1
ATOM 1736 C CA . ALA A 1 225 ? -19.685 -6.081 4.407 1.00 97.25 225 ALA A CA 1
ATOM 1737 C C . ALA A 1 225 ? -20.154 -6.719 3.090 1.00 97.25 225 ALA A C 1
ATOM 1739 O O . ALA A 1 225 ? -20.835 -7.740 3.113 1.00 97.25 225 ALA A O 1
ATOM 1740 N N . LEU A 1 226 ? -19.777 -6.145 1.944 1.00 96.62 226 LEU A N 1
ATOM 1741 C CA . LEU A 1 226 ? -20.155 -6.664 0.627 1.00 96.62 226 LEU A CA 1
ATOM 1742 C C . LEU A 1 226 ? -19.584 -8.056 0.356 1.00 96.62 226 LEU A C 1
ATOM 1744 O O . LEU A 1 226 ? -20.297 -8.892 -0.205 1.00 96.62 226 LEU A O 1
ATOM 1748 N N . LEU A 1 227 ? -18.331 -8.315 0.748 1.00 95.75 227 LEU A N 1
ATOM 1749 C CA . LEU A 1 227 ? -17.741 -9.645 0.610 1.00 95.75 227 LEU A CA 1
ATOM 1750 C C . LEU A 1 227 ? -18.459 -10.655 1.511 1.00 95.75 227 LEU A C 1
ATOM 1752 O O . LEU A 1 227 ? -18.919 -11.689 1.031 1.00 95.75 227 LEU A O 1
ATOM 1756 N N . ALA A 1 228 ? -18.627 -10.316 2.793 1.00 94.81 228 ALA A N 1
ATOM 1757 C CA . ALA A 1 228 ? -19.238 -11.204 3.777 1.00 94.81 228 ALA A CA 1
ATOM 1758 C C . ALA A 1 228 ? -20.698 -11.569 3.456 1.00 94.81 228 ALA A C 1
ATOM 1760 O O . ALA A 1 228 ? -21.134 -12.672 3.772 1.00 94.81 228 ALA A O 1
ATOM 1761 N N . LEU A 1 229 ? -21.463 -10.659 2.843 1.00 93.44 229 LEU A N 1
ATOM 1762 C CA . LEU A 1 229 ? -22.885 -10.874 2.548 1.00 93.44 229 LEU A CA 1
ATOM 1763 C C . LEU A 1 229 ? -23.147 -11.628 1.238 1.00 93.44 229 LEU A C 1
ATOM 1765 O O . LEU A 1 229 ? -24.230 -12.186 1.089 1.00 93.44 229 LEU A O 1
ATOM 1769 N N . GLN A 1 230 ? -22.210 -11.618 0.285 1.00 88.56 230 GLN A N 1
ATOM 1770 C CA . GLN A 1 230 ? -22.423 -12.213 -1.043 1.00 88.56 230 GLN A CA 1
ATOM 1771 C C . GLN A 1 230 ? -21.579 -13.460 -1.323 1.00 88.56 230 GLN A C 1
ATOM 1773 O O . GLN A 1 230 ? -21.751 -14.061 -2.378 1.00 88.56 230 GLN A O 1
ATOM 1778 N N . GLY A 1 231 ? -20.691 -13.861 -0.407 1.00 83.69 231 GLY A N 1
ATOM 1779 C CA . GLY A 1 231 ? -19.931 -15.110 -0.532 1.00 83.69 231 GLY A CA 1
ATOM 1780 C C . GLY A 1 231 ? -18.983 -15.156 -1.735 1.00 83.69 231 GLY A C 1
ATOM 1781 O O . GLY A 1 231 ? -18.728 -16.234 -2.262 1.00 83.69 231 GLY A O 1
ATOM 1782 N N . LYS A 1 232 ? -18.488 -13.998 -2.199 1.00 95.06 232 LYS A N 1
ATOM 1783 C CA . LYS A 1 232 ? -17.478 -13.946 -3.269 1.00 95.06 232 LYS A CA 1
ATOM 1784 C C . LYS A 1 232 ? -16.114 -14.397 -2.747 1.00 95.06 232 LYS A C 1
ATOM 1786 O O . LYS A 1 232 ? -15.836 -14.262 -1.559 1.00 95.06 232 LYS A O 1
ATOM 1791 N N . THR A 1 233 ? -15.230 -14.861 -3.630 1.00 95.94 233 THR A N 1
ATOM 1792 C CA . THR A 1 233 ? -13.892 -15.332 -3.219 1.00 95.94 233 THR A CA 1
ATOM 1793 C C . THR A 1 233 ? -12.910 -14.185 -2.976 1.00 95.94 233 THR A C 1
ATOM 1795 O O . THR A 1 233 ? -11.905 -14.345 -2.279 1.00 95.94 233 THR A O 1
ATOM 1798 N N . GLY A 1 234 ? -13.216 -12.994 -3.496 1.00 96.75 234 GLY A N 1
ATOM 1799 C CA . GLY A 1 234 ? -12.476 -11.784 -3.182 1.00 96.75 234 GLY A CA 1
ATOM 1800 C C . GLY A 1 234 ? -13.048 -10.516 -3.805 1.00 96.75 234 GLY A C 1
ATOM 1801 O O . GLY A 1 234 ? -14.112 -10.506 -4.426 1.00 96.75 234 GLY A O 1
ATOM 1802 N N . GLY A 1 235 ? -12.315 -9.423 -3.637 1.00 97.44 235 GLY A N 1
ATOM 1803 C CA . GLY A 1 235 ? -12.598 -8.126 -4.226 1.00 97.44 235 GLY A CA 1
ATOM 1804 C C . GLY A 1 235 ? -11.322 -7.315 -4.402 1.00 97.44 235 GLY A C 1
ATOM 1805 O O . GLY A 1 235 ? -10.437 -7.350 -3.549 1.00 97.44 235 GLY A O 1
ATOM 1806 N N . PHE A 1 236 ? -11.225 -6.596 -5.515 1.00 97.94 236 PHE A N 1
ATOM 1807 C CA . PHE A 1 236 ? -10.004 -5.906 -5.928 1.00 97.94 236 PHE A CA 1
ATOM 1808 C C . PHE A 1 236 ? -10.302 -4.460 -6.285 1.00 97.94 236 PHE A C 1
ATOM 1810 O O . PHE A 1 236 ? -11.287 -4.173 -6.965 1.00 97.94 236 PHE A O 1
ATOM 1817 N N . GLU A 1 237 ? -9.447 -3.550 -5.833 1.00 97.69 237 GLU A N 1
ATOM 1818 C CA . GLU A 1 237 ? -9.642 -2.118 -6.044 1.00 97.69 237 GLU A CA 1
ATOM 1819 C C . GLU A 1 237 ? -8.957 -1.639 -7.321 1.00 97.69 237 GLU A C 1
ATOM 1821 O O . GLU A 1 237 ? -7.763 -1.871 -7.536 1.00 97.69 237 GLU A O 1
ATOM 1826 N N . PHE A 1 238 ? -9.730 -0.941 -8.150 1.00 97.50 238 PHE A N 1
ATOM 1827 C CA . PHE A 1 238 ? -9.274 -0.331 -9.387 1.00 97.50 238 PHE A CA 1
ATOM 1828 C C . PHE A 1 238 ? -9.708 1.131 -9.452 1.00 97.50 238 PHE A C 1
ATOM 1830 O O . PHE A 1 238 ? -10.855 1.474 -9.164 1.00 97.50 238 PHE A O 1
ATOM 1837 N N . ALA A 1 239 ? -8.797 1.990 -9.889 1.00 96.19 239 ALA A N 1
ATOM 1838 C CA . ALA A 1 239 ? -9.072 3.393 -10.162 1.00 96.19 239 ALA A CA 1
ATOM 1839 C C . ALA A 1 239 ? -8.776 3.707 -11.628 1.00 96.19 239 ALA A C 1
ATOM 1841 O O . ALA A 1 239 ? -8.017 2.999 -12.288 1.00 96.19 239 ALA A O 1
ATOM 1842 N N . PHE A 1 240 ? -9.338 4.795 -12.146 1.00 93.44 240 PHE A N 1
ATOM 1843 C CA . PHE A 1 240 ? -8.925 5.281 -13.458 1.00 93.44 240 PHE A CA 1
ATOM 1844 C C . PHE A 1 240 ? -7.451 5.693 -13.437 1.00 93.44 240 PHE A C 1
ATOM 1846 O O . PHE A 1 240 ? -7.012 6.422 -12.542 1.00 93.44 240 PHE A O 1
ATOM 1853 N N . ARG A 1 241 ? -6.706 5.219 -14.438 1.00 90.75 241 ARG A N 1
ATOM 1854 C CA . ARG A 1 241 ? -5.286 5.521 -14.622 1.00 90.75 241 ARG A CA 1
ATOM 1855 C C . ARG A 1 241 ? -5.057 7.032 -14.737 1.00 90.75 241 ARG A C 1
ATOM 1857 O O . ARG A 1 241 ? -5.817 7.739 -15.398 1.00 90.75 241 ARG A O 1
ATOM 1864 N N . THR A 1 242 ? -3.970 7.519 -14.145 1.00 87.81 242 THR A N 1
ATOM 1865 C CA . THR A 1 242 ? -3.457 8.878 -14.368 1.00 87.81 242 THR A CA 1
ATOM 1866 C C . THR A 1 242 ? -1.977 8.859 -14.759 1.00 87.81 242 THR A C 1
ATOM 1868 O O . THR A 1 242 ? -1.344 7.810 -14.821 1.00 87.81 242 THR A O 1
ATOM 1871 N N . VAL A 1 243 ? -1.387 10.028 -15.016 1.00 84.94 243 VAL A N 1
ATOM 1872 C CA . VAL A 1 243 ? 0.026 10.163 -15.431 1.00 84.94 243 VAL A CA 1
ATOM 1873 C C . VAL A 1 243 ? 1.063 9.573 -14.504 1.00 84.94 243 VAL A C 1
ATOM 1875 O O . VAL A 1 243 ? 2.143 9.207 -14.953 1.00 84.94 243 VAL A O 1
ATOM 1878 N N . VAL A 1 244 ? 0.758 9.519 -13.214 1.00 84.88 244 VAL A N 1
ATOM 1879 C CA . VAL A 1 244 ? 1.686 8.985 -12.214 1.00 84.88 244 VAL A CA 1
ATOM 1880 C C . VAL A 1 244 ? 1.702 7.451 -12.254 1.00 84.88 244 VAL A C 1
ATOM 1882 O O . VAL A 1 244 ? 2.664 6.827 -11.821 1.00 84.88 244 VAL A O 1
ATOM 1885 N N . ASP A 1 245 ? 0.684 6.835 -12.867 1.00 86.06 245 ASP A N 1
ATOM 1886 C CA . ASP A 1 245 ? 0.538 5.388 -13.015 1.00 86.06 245 ASP A CA 1
ATOM 1887 C C . ASP A 1 245 ? 1.341 4.886 -14.220 1.00 86.06 245 ASP A C 1
ATOM 1889 O O . ASP A 1 245 ? 0.824 4.554 -15.295 1.00 86.06 245 ASP A O 1
ATOM 1893 N N . THR A 1 246 ? 2.657 4.879 -14.028 1.00 79.06 246 THR A N 1
ATOM 1894 C CA . THR A 1 246 ? 3.642 4.471 -15.038 1.00 79.06 246 THR A CA 1
ATOM 1895 C C . THR A 1 246 ? 3.979 2.982 -14.976 1.00 79.06 246 THR A C 1
ATOM 1897 O O . THR A 1 246 ? 4.379 2.409 -15.986 1.00 79.06 246 THR A O 1
ATOM 1900 N N . LYS A 1 247 ? 3.797 2.331 -13.816 1.00 79.31 247 LYS A N 1
ATOM 1901 C CA . LYS A 1 247 ? 4.032 0.892 -13.623 1.00 79.31 247 LYS A CA 1
ATOM 1902 C C . LYS A 1 247 ? 3.006 0.275 -12.675 1.00 79.31 247 LYS A C 1
ATOM 1904 O O . LYS A 1 247 ? 2.873 0.726 -11.539 1.00 79.31 247 LYS A O 1
ATOM 1909 N N . GLY A 1 248 ? 2.369 -0.808 -13.110 1.00 85.12 248 GLY A N 1
ATOM 1910 C CA . GLY A 1 248 ? 1.461 -1.633 -12.312 1.00 85.12 248 GLY A CA 1
ATOM 1911 C C . GLY A 1 248 ? 0.438 -2.355 -13.184 1.00 85.12 248 GLY A C 1
ATOM 1912 O O . GLY A 1 248 ? 0.523 -2.306 -14.411 1.00 85.12 248 GLY A O 1
ATOM 1913 N N . GLY A 1 249 ? -0.510 -3.024 -12.537 1.00 89.44 249 GLY A N 1
ATOM 1914 C CA . GLY A 1 249 ? -1.528 -3.836 -13.194 1.00 89.44 249 GLY A CA 1
ATOM 1915 C C . GLY A 1 249 ? -2.648 -3.013 -13.817 1.00 89.44 249 GLY A C 1
ATOM 1916 O O . GLY A 1 249 ? -3.087 -2.025 -13.235 1.00 89.44 249 GLY A O 1
ATOM 1917 N N . VAL A 1 250 ? -3.163 -3.451 -14.961 1.00 92.81 250 VAL A N 1
ATOM 1918 C CA . VAL A 1 250 ? -4.410 -2.949 -15.551 1.00 92.81 250 VAL A CA 1
ATOM 1919 C C . VAL A 1 250 ? -5.426 -4.076 -15.686 1.00 92.81 250 VAL A C 1
ATOM 1921 O O . VAL A 1 250 ? -5.057 -5.235 -15.893 1.00 92.81 250 VAL A O 1
ATOM 1924 N N . LEU A 1 251 ? -6.708 -3.741 -15.545 1.00 94.19 251 LEU A N 1
ATOM 1925 C CA . LEU A 1 251 ? -7.794 -4.694 -15.747 1.00 94.19 251 LEU A CA 1
ATOM 1926 C C . LEU A 1 251 ? -7.952 -4.972 -17.240 1.00 94.19 251 LEU A C 1
ATOM 1928 O O . LEU A 1 251 ? -8.135 -4.048 -18.034 1.00 94.19 251 LEU A O 1
ATOM 1932 N N . VAL A 1 252 ? -7.930 -6.246 -17.608 1.00 91.88 252 VAL A N 1
ATOM 1933 C CA . VAL A 1 252 ? -8.114 -6.698 -18.984 1.00 91.88 252 VAL A CA 1
ATOM 1934 C C . VAL A 1 252 ? -9.102 -7.843 -19.075 1.00 91.88 252 VAL A C 1
ATOM 1936 O O . VAL A 1 252 ? -9.418 -8.501 -18.087 1.00 91.88 252 VAL A O 1
ATOM 1939 N N . VAL A 1 253 ? -9.580 -8.073 -20.292 1.00 90.38 253 VAL A N 1
ATOM 1940 C CA . VAL A 1 253 ? -10.285 -9.294 -20.665 1.00 90.38 253 VAL A CA 1
ATOM 1941 C C . VAL A 1 253 ? -9.307 -10.142 -21.466 1.00 90.38 253 VAL A C 1
ATOM 1943 O O . VAL A 1 253 ? -8.759 -9.671 -22.461 1.00 90.38 253 VAL A O 1
ATOM 1946 N N . ASP A 1 254 ? -9.055 -11.362 -21.009 1.00 85.88 254 ASP A N 1
ATOM 1947 C CA . ASP A 1 254 ? -8.117 -12.273 -21.653 1.00 85.88 254 ASP A CA 1
ATOM 1948 C C . ASP A 1 254 ? -8.717 -12.970 -22.890 1.00 85.88 254 ASP A C 1
ATOM 1950 O O . ASP A 1 254 ? -9.885 -12.798 -23.254 1.00 85.88 254 ASP A O 1
ATOM 1954 N N . GLN A 1 255 ? -7.902 -13.801 -23.542 1.00 84.81 255 GLN A N 1
ATOM 1955 C CA . GLN A 1 255 ? -8.287 -14.592 -24.718 1.00 84.81 255 GLN A CA 1
ATOM 1956 C C . GLN A 1 255 ? -9.453 -15.569 -24.472 1.00 84.81 255 GLN A C 1
ATOM 1958 O O . GLN A 1 255 ? -10.131 -15.964 -25.418 1.00 84.81 255 GLN A O 1
ATOM 1963 N N . ASN A 1 256 ? -9.722 -15.922 -23.213 1.00 86.94 256 ASN A N 1
ATOM 1964 C CA . ASN A 1 256 ? -10.828 -16.782 -22.799 1.00 86.94 256 ASN A CA 1
ATOM 1965 C C . ASN A 1 256 ? -12.070 -15.974 -22.383 1.00 86.94 256 ASN A C 1
ATOM 1967 O O . ASN A 1 256 ? -13.015 -16.542 -21.836 1.00 86.94 256 ASN A O 1
ATOM 1971 N N . LYS A 1 257 ? -12.089 -14.659 -22.646 1.00 89.62 257 LYS A N 1
ATOM 1972 C CA . LYS A 1 257 ? -13.143 -13.716 -22.241 1.00 89.62 257 LYS A CA 1
ATOM 1973 C C . LYS A 1 257 ? -13.320 -13.606 -20.723 1.00 89.62 257 LYS A C 1
ATOM 1975 O O . LYS A 1 257 ? -14.399 -13.239 -20.259 1.00 89.62 257 LYS A O 1
ATOM 1980 N N . ARG A 1 258 ? -12.274 -13.904 -19.948 1.00 91.88 258 ARG A N 1
ATOM 1981 C CA . ARG A 1 258 ? -12.265 -13.763 -18.487 1.00 91.88 258 ARG A CA 1
ATOM 1982 C C . ARG A 1 258 ? -11.579 -12.466 -18.087 1.00 91.88 258 ARG A C 1
ATOM 1984 O O . ARG A 1 258 ? -10.659 -12.005 -18.758 1.00 91.88 258 ARG A O 1
ATOM 1991 N N . LEU A 1 259 ? -12.029 -11.876 -16.984 1.00 93.50 259 LEU A N 1
ATOM 1992 C CA . LEU A 1 259 ? -11.331 -10.745 -16.384 1.00 93.50 259 LEU A CA 1
ATOM 1993 C C . LEU A 1 259 ? -9.982 -11.206 -15.828 1.00 93.50 259 LEU A C 1
ATOM 1995 O O . LEU A 1 259 ? -9.880 -12.267 -15.217 1.00 93.50 259 LEU A O 1
ATOM 1999 N N . ASN A 1 260 ? -8.958 -10.389 -16.030 1.00 92.44 260 ASN A N 1
ATOM 2000 C CA . ASN A 1 260 ? -7.618 -10.631 -15.526 1.00 92.44 260 ASN A CA 1
ATOM 2001 C C . ASN A 1 260 ? -6.925 -9.301 -15.200 1.00 92.44 260 ASN A C 1
ATOM 2003 O O . ASN A 1 260 ? -7.353 -8.232 -15.635 1.00 92.44 260 ASN A O 1
ATOM 2007 N N . CYS A 1 261 ? -5.844 -9.364 -14.434 1.00 92.56 261 CYS A N 1
ATOM 2008 C CA . CYS A 1 261 ? -4.932 -8.250 -14.236 1.00 92.56 261 CYS A CA 1
ATOM 2009 C C . CYS A 1 261 ? -3.664 -8.513 -15.035 1.00 92.56 261 CYS A C 1
ATOM 2011 O O . CYS A 1 261 ? -3.134 -9.616 -14.996 1.00 92.56 261 CYS A O 1
ATOM 2013 N N . ALA A 1 262 ? -3.156 -7.501 -15.723 1.00 88.75 262 ALA A N 1
ATOM 2014 C CA . ALA A 1 262 ? -1.918 -7.612 -16.478 1.00 88.75 262 ALA A CA 1
ATOM 2015 C C . ALA A 1 262 ? -1.022 -6.407 -16.190 1.00 88.75 262 ALA A C 1
ATOM 2017 O O . ALA A 1 262 ? -1.452 -5.263 -16.324 1.00 88.75 262 ALA A O 1
ATOM 2018 N N . ASP A 1 263 ? 0.218 -6.657 -15.775 1.00 83.56 263 ASP A N 1
ATOM 2019 C CA . ASP A 1 263 ? 1.176 -5.595 -15.459 1.00 83.56 263 ASP A CA 1
ATOM 2020 C C . ASP A 1 263 ? 1.688 -4.896 -16.727 1.00 83.56 263 ASP A C 1
ATOM 2022 O O . ASP A 1 263 ? 2.174 -5.534 -17.669 1.00 83.56 263 ASP A O 1
ATOM 2026 N N . LEU A 1 264 ? 1.620 -3.563 -16.728 1.00 78.25 264 LEU A N 1
ATOM 2027 C CA . LEU A 1 264 ? 2.185 -2.715 -17.774 1.00 78.25 264 LEU A CA 1
ATOM 2028 C C . LEU A 1 264 ? 3.706 -2.894 -17.846 1.00 78.25 264 LEU A C 1
ATOM 2030 O O . LEU A 1 264 ? 4.411 -2.794 -16.839 1.00 78.25 264 LEU A O 1
ATOM 2034 N N . GLY A 1 265 ? 4.208 -3.142 -19.055 1.00 69.75 265 GLY A N 1
ATOM 2035 C CA . GLY A 1 265 ? 5.623 -3.400 -19.325 1.00 69.75 265 GLY A CA 1
ATOM 2036 C C . GLY A 1 265 ? 6.070 -4.835 -19.036 1.00 69.75 265 GLY A C 1
ATOM 2037 O O . GLY A 1 265 ? 7.245 -5.145 -19.219 1.00 69.75 265 GLY A O 1
ATOM 2038 N N . VAL A 1 266 ? 5.157 -5.707 -18.593 1.00 70.88 266 VAL A N 1
ATOM 2039 C CA . VAL A 1 266 ? 5.443 -7.122 -18.318 1.00 70.88 266 VAL A CA 1
ATOM 2040 C C . VAL A 1 266 ? 4.512 -8.034 -19.109 1.00 70.88 266 VAL A C 1
ATOM 2042 O O . VAL A 1 266 ? 4.974 -8.887 -19.861 1.00 70.88 266 VAL A O 1
ATOM 2045 N N . ALA A 1 267 ? 3.202 -7.854 -18.944 1.00 75.12 267 ALA A N 1
ATOM 2046 C CA . ALA A 1 267 ? 2.173 -8.639 -19.617 1.00 75.12 267 ALA A CA 1
ATOM 2047 C C . ALA A 1 267 ? 1.507 -7.876 -20.774 1.00 75.12 267 ALA A C 1
ATOM 2049 O O . ALA A 1 267 ? 1.015 -8.515 -21.699 1.00 75.12 267 ALA A O 1
ATOM 2050 N N . ILE A 1 268 ? 1.507 -6.538 -20.731 1.00 78.56 268 ILE A N 1
ATOM 2051 C CA . ILE A 1 268 ? 0.968 -5.652 -21.777 1.00 78.56 268 ILE A CA 1
ATOM 2052 C C . ILE A 1 268 ? 2.020 -4.615 -22.151 1.00 78.56 268 ILE A C 1
ATOM 2054 O O . ILE A 1 268 ? 2.686 -4.052 -21.276 1.00 78.56 268 ILE A O 1
ATOM 2058 N N . SER A 1 269 ? 2.167 -4.353 -23.448 1.00 79.06 269 SER A N 1
ATOM 2059 C CA . SER A 1 269 ? 3.114 -3.360 -23.951 1.00 79.06 269 SER A CA 1
ATOM 2060 C C . SER A 1 269 ? 2.605 -1.925 -23.761 1.00 79.06 269 SER A C 1
ATOM 2062 O O . SER A 1 269 ? 1.405 -1.656 -23.672 1.00 79.06 269 SER A O 1
ATOM 2064 N N . GLN A 1 270 ? 3.529 -0.964 -23.721 1.00 78.25 270 GLN A N 1
ATOM 2065 C CA . GLN A 1 270 ? 3.163 0.450 -23.628 1.00 78.25 270 GLN A CA 1
ATOM 2066 C C . GLN A 1 270 ? 2.422 0.935 -24.885 1.00 78.25 270 GLN A C 1
ATOM 2068 O O . GLN A 1 270 ? 1.527 1.767 -24.776 1.00 78.25 270 GLN A O 1
ATOM 2073 N N . GLU A 1 271 ? 2.753 0.387 -26.056 1.00 81.12 271 GLU A N 1
ATOM 2074 C CA . GLU A 1 271 ? 2.093 0.703 -27.328 1.00 81.12 271 GLU A CA 1
ATOM 2075 C C . GLU A 1 271 ? 0.624 0.271 -27.331 1.00 81.12 271 GLU A C 1
ATOM 2077 O O . GLU A 1 271 ? -0.244 1.065 -27.684 1.00 81.12 271 GLU A O 1
ATOM 2082 N N . GLU A 1 272 ? 0.325 -0.945 -26.868 1.00 83.75 272 GLU A N 1
ATOM 2083 C CA . GLU A 1 272 ? -1.054 -1.436 -26.744 1.00 83.75 272 GLU A CA 1
ATOM 2084 C C . GLU A 1 272 ? -1.885 -0.574 -25.790 1.00 83.75 272 GLU A C 1
ATOM 2086 O O . GLU A 1 272 ? -3.045 -0.265 -26.072 1.00 83.75 272 GLU A O 1
ATOM 2091 N N . MET A 1 273 ? -1.289 -0.151 -24.673 1.00 83.06 273 MET A N 1
ATOM 2092 C CA . MET A 1 273 ? -1.943 0.733 -23.711 1.00 83.06 273 MET A CA 1
ATOM 2093 C C . MET A 1 273 ? -2.231 2.110 -24.324 1.00 83.06 273 MET A C 1
ATOM 2095 O O . MET A 1 273 ? -3.362 2.587 -24.248 1.00 83.06 273 MET A O 1
ATOM 2099 N N . LEU A 1 274 ? -1.249 2.710 -25.004 1.00 80.56 274 LEU A N 1
ATOM 2100 C CA . LEU A 1 274 ? -1.421 3.996 -25.683 1.00 80.56 274 LEU A CA 1
ATOM 2101 C C . LEU A 1 274 ? -2.471 3.916 -26.795 1.00 80.56 274 LEU A C 1
ATOM 2103 O O . LEU A 1 274 ? -3.303 4.812 -26.909 1.00 80.56 274 LEU A O 1
ATOM 2107 N N . ALA A 1 275 ? -2.484 2.836 -27.579 1.00 84.62 275 ALA A N 1
ATOM 2108 C CA . ALA A 1 275 ? -3.498 2.613 -28.604 1.00 84.62 275 ALA A CA 1
ATOM 2109 C C . ALA A 1 275 ? -4.907 2.500 -27.994 1.00 84.62 275 ALA A C 1
ATOM 2111 O O . ALA A 1 275 ? -5.867 3.063 -28.525 1.00 84.62 275 ALA A O 1
ATOM 2112 N N . ALA A 1 276 ? -5.041 1.820 -26.849 1.00 85.12 276 ALA A N 1
ATOM 2113 C CA . ALA A 1 276 ? -6.305 1.743 -26.126 1.00 85.12 276 ALA A CA 1
ATOM 2114 C C . ALA A 1 276 ? -6.771 3.131 -25.648 1.00 85.12 276 ALA A C 1
ATOM 2116 O O . ALA A 1 276 ? -7.924 3.494 -25.891 1.00 85.12 276 ALA A O 1
ATOM 2117 N N . GLU A 1 277 ? -5.887 3.932 -25.053 1.00 84.81 277 GLU A N 1
ATOM 2118 C CA . GLU A 1 277 ? -6.210 5.296 -24.609 1.00 84.81 277 GLU A CA 1
ATOM 2119 C C . GLU A 1 277 ? -6.570 6.222 -25.779 1.00 84.81 277 GLU A C 1
ATOM 2121 O O . GLU A 1 277 ? -7.563 6.946 -25.710 1.00 84.81 277 GLU A O 1
ATOM 2126 N N . GLN A 1 278 ? -5.832 6.150 -26.891 1.00 84.75 278 GLN A N 1
ATOM 2127 C CA . GLN A 1 278 ? -6.109 6.919 -28.112 1.00 84.75 278 GLN A CA 1
ATOM 2128 C C . GLN A 1 278 ? -7.452 6.550 -28.752 1.00 84.75 278 GLN A C 1
ATOM 2130 O O . GLN A 1 278 ? -8.095 7.398 -29.366 1.00 84.75 278 GLN A O 1
ATOM 2135 N N . SER A 1 279 ? -7.916 5.311 -28.566 1.00 85.81 279 SER A N 1
ATOM 2136 C CA . SER A 1 279 ? -9.257 4.882 -28.984 1.00 85.81 279 SER A CA 1
ATOM 2137 C C . SER A 1 279 ? -10.386 5.366 -28.057 1.00 85.81 279 SER A C 1
ATOM 2139 O O . SER A 1 279 ? -11.545 5.008 -28.260 1.00 85.81 279 SER A O 1
ATOM 2141 N N . GLY A 1 280 ? -10.067 6.163 -27.030 1.00 83.12 280 GLY A N 1
ATOM 2142 C CA . GLY A 1 280 ? -11.023 6.708 -26.063 1.00 83.12 280 GLY A CA 1
ATOM 2143 C C . GLY A 1 280 ? -11.376 5.757 -24.918 1.00 83.12 280 GLY A C 1
ATOM 2144 O O . GLY A 1 280 ? -12.266 6.066 -24.124 1.00 83.12 280 GLY A O 1
ATOM 2145 N N . LYS A 1 281 ? -10.704 4.602 -24.799 1.00 86.19 281 LYS A N 1
ATOM 2146 C CA . LYS A 1 281 ? -10.934 3.681 -23.680 1.00 86.19 281 LYS A CA 1
ATOM 2147 C C . LYS A 1 281 ? -10.322 4.245 -22.405 1.00 86.19 281 LYS A C 1
ATOM 2149 O O . LYS A 1 281 ? -9.175 4.681 -22.384 1.00 86.19 281 LYS A O 1
ATOM 2154 N N . GLN A 1 282 ? -11.081 4.164 -21.320 1.00 87.31 282 GLN A N 1
ATOM 2155 C CA . GLN A 1 282 ? -10.571 4.459 -19.990 1.00 87.31 282 GLN A CA 1
ATOM 2156 C C . GLN A 1 282 ? -9.927 3.207 -19.396 1.00 87.31 282 GLN A C 1
ATOM 2158 O O . GLN A 1 282 ? -10.531 2.134 -19.380 1.00 87.31 282 GLN A O 1
ATOM 2163 N N . ILE A 1 283 ? -8.700 3.353 -18.905 1.00 90.25 283 ILE A N 1
ATOM 2164 C CA . ILE A 1 283 ? -7.935 2.252 -18.323 1.00 90.25 283 ILE A CA 1
ATOM 2165 C C . ILE A 1 283 ? -8.194 2.187 -16.820 1.00 90.25 283 ILE A C 1
ATOM 2167 O O . ILE A 1 283 ? -7.989 3.167 -16.098 1.00 90.25 283 ILE A O 1
ATOM 2171 N N . LEU A 1 284 ? -8.620 1.014 -16.352 1.00 94.06 284 LEU A N 1
ATOM 2172 C CA . LEU A 1 284 ? -8.724 0.698 -14.933 1.00 94.06 284 LEU A CA 1
ATOM 2173 C C . LEU A 1 284 ? -7.390 0.137 -14.448 1.00 94.06 284 LEU A C 1
ATOM 2175 O O . LEU A 1 284 ? -6.946 -0.925 -14.882 1.00 94.06 284 LEU A O 1
ATOM 2179 N N . PHE A 1 285 ? -6.762 0.875 -13.545 1.00 94.25 285 PHE A N 1
ATOM 2180 C CA . PHE A 1 285 ? -5.468 0.583 -12.962 1.00 94.25 285 PHE A CA 1
ATOM 2181 C C . PHE A 1 285 ? -5.638 -0.053 -11.585 1.00 94.25 285 PHE A C 1
ATOM 2183 O O . PHE A 1 285 ? -6.411 0.428 -10.757 1.00 94.25 285 PHE A O 1
ATOM 2190 N N . ASN A 1 286 ? -4.918 -1.141 -11.346 1.00 94.75 286 ASN A N 1
ATOM 2191 C CA . ASN A 1 286 ? -4.964 -1.895 -10.109 1.00 94.75 286 ASN A CA 1
ATOM 2192 C C . ASN A 1 286 ? -4.299 -1.108 -8.977 1.00 94.75 286 ASN A C 1
ATOM 2194 O O . ASN A 1 286 ? -3.125 -0.740 -9.057 1.00 94.75 286 ASN A O 1
ATOM 2198 N N . CYS A 1 287 ? -5.027 -0.908 -7.883 1.00 94.88 287 CYS A N 1
ATOM 2199 C CA . CYS A 1 287 ? -4.559 -0.129 -6.740 1.00 94.88 287 CYS A CA 1
ATOM 2200 C C . CYS A 1 287 ? -3.730 -0.938 -5.729 1.00 94.88 287 CYS A C 1
ATOM 2202 O O . CYS A 1 287 ? -3.373 -0.456 -4.651 1.00 94.88 287 CYS A O 1
ATOM 2204 N N . ALA A 1 288 ? -3.375 -2.163 -6.104 1.00 93.25 288 ALA A N 1
ATOM 2205 C CA . ALA A 1 288 ? -2.619 -3.122 -5.327 1.00 93.25 288 ALA A CA 1
ATOM 2206 C C . ALA A 1 288 ? -3.219 -3.377 -3.936 1.00 93.25 288 ALA A C 1
ATOM 2208 O O . ALA A 1 288 ? -2.503 -3.402 -2.927 1.00 93.25 288 ALA A O 1
ATOM 2209 N N . THR A 1 289 ? -4.539 -3.556 -3.919 1.00 95.88 289 THR A N 1
ATOM 2210 C CA . THR A 1 289 ? -5.339 -3.879 -2.743 1.00 95.88 289 THR A CA 1
ATOM 2211 C C . THR A 1 289 ? -6.343 -4.964 -3.112 1.00 95.88 289 THR A C 1
ATOM 2213 O O . THR A 1 289 ? -7.106 -4.819 -4.069 1.00 95.88 289 THR A O 1
ATOM 2216 N N . GLY A 1 290 ? -6.328 -6.050 -2.343 1.00 97.19 290 GLY A N 1
ATOM 2217 C CA . GLY A 1 290 ? -7.266 -7.157 -2.466 1.00 97.19 290 GLY A CA 1
ATOM 2218 C C . GLY A 1 290 ? -7.843 -7.530 -1.109 1.00 97.19 290 GLY A C 1
ATOM 2219 O O . GLY A 1 290 ? -7.128 -7.556 -0.109 1.00 97.19 290 GLY A O 1
ATOM 2220 N N . LEU A 1 291 ? -9.135 -7.816 -1.086 1.00 98.00 291 LEU A N 1
ATOM 2221 C CA . LEU A 1 291 ? -9.842 -8.430 0.025 1.00 98.00 291 LEU A CA 1
ATOM 2222 C C . LEU A 1 291 ? -10.176 -9.862 -0.387 1.00 98.00 291 LEU A C 1
ATOM 2224 O O . LEU A 1 291 ? -10.760 -10.066 -1.444 1.00 98.00 291 LEU A O 1
ATOM 2228 N N . PHE A 1 292 ? -9.803 -10.842 0.422 1.00 98.19 292 PHE A N 1
ATOM 2229 C CA . PHE A 1 292 ? -9.961 -12.257 0.096 1.00 98.19 292 PHE A CA 1
ATOM 2230 C C . PHE A 1 292 ? -10.833 -12.953 1.129 1.00 98.19 292 PHE A C 1
ATOM 2232 O O . PHE A 1 292 ? -10.704 -12.686 2.328 1.00 98.19 292 PHE A O 1
ATOM 2239 N N . ASP A 1 293 ? -11.658 -13.888 0.664 1.00 97.94 293 ASP A N 1
ATOM 2240 C CA . ASP A 1 293 ? -12.185 -14.950 1.512 1.00 97.94 293 ASP A CA 1
ATOM 2241 C C . ASP A 1 293 ? -11.016 -15.857 1.924 1.00 97.94 293 ASP A C 1
ATOM 2243 O O . ASP A 1 293 ? -10.320 -16.442 1.087 1.00 97.94 293 ASP A O 1
ATOM 2247 N N . LEU A 1 294 ? -10.766 -15.938 3.230 1.00 98.12 294 LEU A N 1
ATOM 2248 C CA . LEU A 1 294 ? -9.641 -16.689 3.767 1.00 98.12 294 LEU A CA 1
ATOM 2249 C C . LEU A 1 294 ? -9.862 -18.205 3.676 1.00 98.12 294 LEU A C 1
ATOM 2251 O O . LEU A 1 294 ? -8.886 -18.940 3.550 1.00 98.12 294 LEU A O 1
ATOM 2255 N N . GLU A 1 295 ? -11.109 -18.677 3.715 1.00 97.31 295 GLU A N 1
ATOM 2256 C CA . GLU A 1 295 ? -11.431 -20.099 3.562 1.00 97.31 295 GLU A CA 1
ATOM 2257 C C . GLU A 1 295 ? -11.112 -20.576 2.145 1.00 97.31 295 GLU A C 1
ATOM 2259 O O . GLU A 1 295 ? -10.397 -21.570 1.955 1.00 97.31 295 GLU A O 1
ATOM 2264 N N . TYR A 1 296 ? -11.566 -19.810 1.148 1.00 97.25 296 TYR A N 1
ATOM 2265 C CA . TYR A 1 296 ? -11.206 -20.045 -0.246 1.00 97.25 296 TYR A CA 1
ATOM 2266 C C . TYR A 1 296 ? -9.690 -20.002 -0.425 1.00 97.25 296 TYR A C 1
ATOM 2268 O O . TYR A 1 296 ? -9.104 -20.917 -1.004 1.00 97.25 296 TYR A O 1
ATOM 2276 N N . LEU A 1 297 ? -9.041 -18.961 0.107 1.00 97.00 297 LEU A N 1
ATOM 2277 C CA . LEU A 1 297 ? -7.607 -18.798 -0.057 1.00 97.00 297 LEU A CA 1
ATOM 2278 C C . LEU A 1 297 ? -6.860 -20.013 0.499 1.00 97.00 297 LEU A C 1
ATOM 2280 O O . LEU A 1 297 ? -6.143 -20.658 -0.259 1.00 97.00 297 LEU A O 1
ATOM 2284 N N . VAL A 1 298 ? -7.081 -20.375 1.771 1.00 98.12 298 VAL A N 1
ATOM 2285 C CA . VAL A 1 298 ? -6.404 -21.494 2.456 1.00 98.12 298 VAL A CA 1
ATOM 2286 C C . VAL A 1 298 ? -6.608 -22.833 1.748 1.00 98.12 298 VAL A C 1
ATOM 2288 O O . VAL A 1 298 ? -5.665 -23.622 1.692 1.00 98.12 298 VAL A O 1
ATOM 2291 N N . SER A 1 299 ? -7.794 -23.084 1.189 1.00 97.44 299 SER A N 1
ATOM 2292 C CA . SER A 1 299 ? -8.089 -24.323 0.453 1.00 97.44 299 SER A CA 1
ATOM 2293 C C . SER A 1 299 ? -7.416 -24.404 -0.924 1.00 97.44 299 SER A C 1
ATOM 2295 O O . SER A 1 299 ? -7.285 -25.501 -1.465 1.00 97.44 299 SER A O 1
ATOM 2297 N N . HIS A 1 300 ? -6.935 -23.280 -1.466 1.00 97.75 300 HIS A N 1
ATOM 2298 C CA . HIS A 1 300 ? -6.346 -23.196 -2.807 1.00 97.75 300 HIS A CA 1
ATOM 2299 C C . HIS A 1 300 ? -4.890 -22.696 -2.823 1.00 97.75 300 HIS A C 1
ATOM 2301 O O . HIS A 1 300 ? -4.323 -22.541 -3.906 1.00 97.75 300 HIS A O 1
ATOM 2307 N N . LEU A 1 301 ? -4.248 -22.459 -1.668 1.00 96.88 301 LEU A N 1
ATOM 2308 C CA . LEU A 1 301 ? -2.905 -21.855 -1.579 1.00 96.88 301 LEU A CA 1
ATOM 2309 C C . LEU A 1 301 ? -1.855 -22.589 -2.420 1.00 96.88 301 LEU A C 1
ATOM 2311 O O . LEU A 1 301 ? -1.047 -21.948 -3.088 1.00 96.88 301 LEU A O 1
ATOM 2315 N N . GLU A 1 302 ? -1.859 -23.918 -2.407 1.00 96.69 302 GLU A N 1
ATOM 2316 C CA . GLU A 1 302 ? -0.951 -24.767 -3.178 1.00 96.69 302 GLU A CA 1
ATOM 2317 C C . GLU A 1 302 ? -1.138 -24.579 -4.687 1.00 96.69 302 GLU A C 1
ATOM 2319 O O . GLU A 1 302 ? -0.163 -24.373 -5.418 1.00 96.69 302 GLU A O 1
ATOM 2324 N N . ALA A 1 303 ? -2.391 -24.615 -5.147 1.00 97.56 303 ALA A N 1
ATOM 2325 C CA . ALA A 1 303 ? -2.734 -24.434 -6.551 1.00 97.56 303 ALA A CA 1
ATOM 2326 C C . ALA A 1 303 ? -2.407 -23.011 -7.018 1.00 97.56 303 ALA A C 1
ATOM 2328 O O . ALA A 1 303 ? -1.826 -22.838 -8.088 1.00 97.56 303 ALA A O 1
ATOM 2329 N N . ILE A 1 304 ? -2.718 -22.002 -6.201 1.00 96.88 304 ILE A N 1
ATOM 2330 C CA . ILE A 1 304 ? -2.399 -20.600 -6.480 1.00 96.88 304 ILE A CA 1
ATOM 2331 C C . ILE A 1 304 ? -0.886 -20.412 -6.579 1.00 96.88 304 ILE A C 1
ATOM 2333 O O . ILE A 1 304 ? -0.394 -19.900 -7.578 1.00 96.88 304 ILE A O 1
ATOM 2337 N N . SER A 1 305 ? -0.132 -20.875 -5.581 1.00 94.12 305 SER A N 1
ATOM 2338 C CA . SER A 1 305 ? 1.318 -20.651 -5.516 1.00 94.12 305 SER A CA 1
ATOM 2339 C C . SER A 1 305 ? 2.069 -21.303 -6.679 1.00 94.12 305 SER A C 1
ATOM 2341 O O . SER A 1 305 ? 3.065 -20.759 -7.151 1.00 94.12 305 SER A O 1
ATOM 2343 N N . THR A 1 306 ? 1.576 -22.451 -7.153 1.00 94.75 306 THR A N 1
ATOM 2344 C CA . THR A 1 306 ? 2.173 -23.200 -8.268 1.00 94.75 306 THR A CA 1
ATOM 2345 C C . THR A 1 306 ? 1.809 -22.604 -9.629 1.00 94.75 306 THR A C 1
ATOM 2347 O O . THR A 1 306 ? 2.653 -22.566 -10.519 1.00 94.75 306 THR A O 1
ATOM 2350 N N . ASN A 1 307 ? 0.563 -22.147 -9.802 1.00 96.19 307 ASN A N 1
ATOM 2351 C CA . ASN A 1 307 ? 0.035 -21.759 -11.113 1.00 96.19 307 ASN A CA 1
ATOM 2352 C C . ASN A 1 307 ? 0.006 -20.243 -11.358 1.00 96.19 307 ASN A C 1
ATOM 2354 O O . ASN A 1 307 ? -0.278 -19.826 -12.482 1.00 96.19 307 ASN A O 1
ATOM 2358 N N . LEU A 1 308 ? 0.295 -19.411 -10.350 1.00 95.31 308 LEU A N 1
ATOM 2359 C CA . LEU A 1 308 ? 0.397 -17.966 -10.544 1.00 95.31 308 LEU A CA 1
ATOM 2360 C C . LEU A 1 308 ? 1.514 -17.660 -11.566 1.00 95.31 308 LEU A C 1
ATOM 2362 O O . LEU A 1 308 ? 2.640 -18.143 -11.383 1.00 95.31 308 LEU A O 1
ATOM 2366 N N . PRO A 1 309 ? 1.247 -16.866 -12.623 1.00 92.31 309 PRO A N 1
ATOM 2367 C CA . PRO A 1 309 ? 2.199 -16.671 -13.710 1.00 92.31 309 PRO A CA 1
ATOM 2368 C C . PRO A 1 309 ? 3.563 -16.156 -13.239 1.00 92.31 309 PRO A C 1
ATOM 2370 O O . PRO A 1 309 ? 3.660 -15.192 -12.481 1.00 92.31 309 PRO A O 1
ATOM 2373 N N . LEU A 1 310 ? 4.629 -16.790 -13.735 1.00 92.56 310 LEU A N 1
ATOM 2374 C CA . LEU A 1 310 ? 5.992 -16.288 -13.602 1.00 92.56 310 LEU A CA 1
ATOM 2375 C C . LEU A 1 310 ? 6.315 -15.393 -14.796 1.00 92.56 310 LEU A C 1
ATOM 2377 O O . LEU A 1 310 ? 6.212 -15.809 -15.952 1.00 92.56 310 LEU A O 1
ATOM 2381 N N . ARG A 1 311 ? 6.749 -14.168 -14.519 1.00 90.25 311 ARG A N 1
ATOM 2382 C CA . ARG A 1 311 ? 7.118 -13.181 -15.527 1.00 90.25 311 ARG A CA 1
ATOM 2383 C C . ARG A 1 311 ? 8.611 -12.885 -15.468 1.00 90.25 311 ARG A C 1
ATOM 2385 O O . ARG A 1 311 ? 9.204 -12.888 -14.396 1.00 90.25 311 ARG A O 1
ATOM 2392 N N . PHE A 1 312 ? 9.209 -12.603 -16.623 1.00 90.38 312 PHE A N 1
ATOM 2393 C CA . PHE A 1 312 ? 10.560 -12.052 -16.713 1.00 90.38 312 PHE A CA 1
ATOM 2394 C C . PHE A 1 312 ? 10.470 -10.616 -17.212 1.00 90.38 312 PHE A C 1
ATOM 2396 O O . PHE A 1 312 ? 9.966 -10.389 -18.310 1.00 90.38 312 PHE A O 1
ATOM 2403 N N . SER A 1 313 ? 10.972 -9.665 -16.428 1.00 88.62 313 SER A N 1
ATOM 2404 C CA . SER A 1 313 ? 10.982 -8.246 -16.784 1.00 88.62 313 SER A CA 1
ATOM 2405 C C . SER A 1 313 ? 12.411 -7.723 -16.890 1.00 88.62 313 SER A C 1
ATOM 2407 O O . SER A 1 313 ? 13.239 -7.954 -16.007 1.00 88.62 313 SER A O 1
ATOM 2409 N N . ASP A 1 314 ? 12.718 -7.023 -17.981 1.00 91.50 314 ASP A N 1
ATOM 2410 C CA . ASP A 1 314 ? 14.008 -6.360 -18.150 1.00 91.50 314 ASP A CA 1
ATOM 2411 C C . ASP A 1 314 ? 14.073 -5.078 -17.315 1.00 91.50 314 ASP A C 1
ATOM 2413 O O . ASP A 1 314 ? 13.100 -4.338 -17.165 1.00 91.50 314 ASP A O 1
ATOM 2417 N N . GLN A 1 315 ? 15.240 -4.834 -16.733 1.00 89.62 315 GLN A N 1
ATOM 2418 C CA . GLN A 1 315 ? 15.522 -3.713 -15.855 1.00 89.62 315 GLN A CA 1
ATOM 2419 C C . GLN A 1 315 ? 16.781 -2.996 -16.345 1.00 89.62 315 GLN A C 1
ATOM 2421 O O . GLN A 1 315 ? 17.780 -3.632 -16.683 1.00 89.62 315 GLN A O 1
ATOM 2426 N N . ASP A 1 316 ? 16.744 -1.668 -16.306 1.00 90.19 316 ASP A N 1
ATOM 2427 C CA . ASP A 1 316 ? 17.909 -0.796 -16.442 1.00 90.19 316 ASP A CA 1
ATOM 2428 C C . ASP A 1 316 ? 17.929 0.145 -15.233 1.00 90.19 316 ASP A C 1
ATOM 2430 O O . ASP A 1 316 ? 17.043 0.987 -15.068 1.00 90.19 316 ASP A O 1
ATOM 2434 N N . LYS A 1 317 ? 18.866 -0.091 -14.311 1.00 88.19 317 LYS A N 1
ATOM 2435 C CA . LYS A 1 317 ? 18.975 0.625 -13.027 1.00 88.19 317 LYS A CA 1
ATOM 2436 C C . LYS A 1 317 ? 20.435 0.892 -12.682 1.00 88.19 317 LYS A C 1
ATOM 2438 O O . LYS A 1 317 ? 21.340 0.481 -13.406 1.00 88.19 317 LYS A O 1
ATOM 2443 N N . ASP A 1 318 ? 20.678 1.516 -11.531 1.00 86.25 318 ASP A N 1
ATOM 2444 C CA . ASP A 1 318 ? 22.032 1.758 -11.005 1.00 86.25 318 ASP A CA 1
ATOM 2445 C C . ASP A 1 318 ? 22.890 0.477 -10.914 1.00 86.25 318 ASP A C 1
ATOM 2447 O O . ASP A 1 318 ? 24.101 0.519 -11.114 1.00 86.25 318 ASP A O 1
ATOM 2451 N N . ALA A 1 319 ? 22.267 -0.682 -10.671 1.00 89.00 319 ALA A N 1
ATOM 2452 C CA . ALA A 1 319 ? 22.956 -1.974 -10.611 1.00 89.00 319 ALA A CA 1
ATOM 2453 C C . ALA A 1 319 ? 23.406 -2.524 -11.981 1.00 89.00 319 ALA A C 1
ATOM 2455 O O . ALA A 1 319 ? 24.173 -3.487 -12.014 1.00 89.00 319 ALA A O 1
ATOM 2456 N N . GLY A 1 320 ? 22.954 -1.937 -13.093 1.00 93.25 320 GLY A N 1
ATOM 2457 C CA . GLY A 1 320 ? 23.197 -2.401 -14.460 1.00 93.25 320 GLY A CA 1
ATOM 2458 C C . GLY A 1 320 ? 21.926 -2.885 -15.166 1.00 93.25 320 GLY A C 1
ATOM 2459 O O . GLY A 1 320 ? 20.812 -2.724 -14.661 1.00 93.25 320 GLY A O 1
ATOM 2460 N N . ARG A 1 321 ? 22.111 -3.488 -16.349 1.00 95.31 321 ARG A N 1
ATOM 2461 C CA . ARG A 1 321 ? 21.037 -4.072 -17.165 1.00 95.31 321 ARG A CA 1
ATOM 2462 C C . ARG A 1 321 ? 20.891 -5.561 -16.862 1.00 95.31 321 ARG A C 1
ATOM 2464 O O . ARG A 1 321 ? 21.818 -6.331 -17.104 1.00 95.31 321 ARG A O 1
ATOM 2471 N N . TYR A 1 322 ? 19.731 -5.964 -16.360 1.00 95.19 322 TYR A N 1
ATOM 2472 C CA . TYR A 1 322 ? 19.432 -7.342 -15.952 1.00 95.19 322 TYR A CA 1
ATOM 2473 C C . TYR A 1 322 ? 17.961 -7.675 -16.219 1.00 95.19 322 TYR A C 1
ATOM 2475 O O . TYR A 1 322 ? 17.188 -6.803 -16.606 1.00 95.19 322 TYR A O 1
ATOM 2483 N N . SER A 1 323 ? 17.558 -8.921 -15.994 1.00 95.00 323 SER A N 1
ATOM 2484 C CA . SER A 1 323 ? 16.156 -9.333 -15.942 1.00 95.00 323 SER A CA 1
ATOM 2485 C C . SER A 1 323 ? 15.804 -9.890 -14.569 1.00 95.00 323 SER A C 1
ATOM 2487 O O . SER A 1 323 ? 16.629 -10.522 -13.906 1.00 95.00 323 SER A O 1
ATOM 2489 N N . GLN A 1 324 ? 14.562 -9.692 -14.149 1.00 93.06 324 GLN A N 1
ATOM 2490 C CA . GLN A 1 324 ? 14.029 -10.206 -12.894 1.00 93.06 324 GLN A CA 1
ATOM 2491 C C . GLN A 1 324 ? 12.918 -11.216 -13.177 1.00 93.06 324 GLN A C 1
ATOM 2493 O O . GLN A 1 324 ? 12.033 -10.938 -13.979 1.00 93.06 324 GLN A O 1
ATOM 2498 N N . ALA A 1 325 ? 12.977 -12.372 -12.514 1.00 92.75 325 ALA A N 1
ATOM 2499 C CA . ALA A 1 325 ? 11.879 -13.329 -12.476 1.00 92.75 325 ALA A CA 1
ATOM 2500 C C . ALA A 1 325 ? 10.944 -12.956 -11.316 1.00 92.75 325 ALA A C 1
ATOM 2502 O O . ALA A 1 325 ? 11.391 -12.884 -10.169 1.00 92.75 325 ALA A O 1
ATOM 2503 N N . GLU A 1 326 ? 9.675 -12.685 -11.604 1.00 91.94 326 GLU A N 1
ATOM 2504 C CA . GLU A 1 326 ? 8.713 -12.210 -10.612 1.00 91.94 326 GLU A CA 1
ATOM 2505 C C . GLU A 1 326 ? 7.307 -12.776 -10.823 1.00 91.94 326 GLU A C 1
ATOM 2507 O O . GLU A 1 326 ? 6.862 -12.971 -11.952 1.00 91.94 326 GLU A O 1
ATOM 2512 N N . GLN A 1 327 ? 6.605 -13.028 -9.719 1.00 93.00 327 GLN A N 1
ATOM 2513 C CA . GLN A 1 327 ? 5.162 -13.250 -9.701 1.00 93.00 327 GLN A CA 1
ATOM 2514 C C . GLN A 1 327 ? 4.453 -11.990 -9.198 1.00 93.00 327 GLN A C 1
ATOM 2516 O O . GLN A 1 327 ? 4.901 -11.343 -8.245 1.00 93.00 327 GLN A O 1
ATOM 2521 N N . VAL A 1 328 ? 3.302 -11.672 -9.786 1.00 91.81 328 VAL A N 1
ATOM 2522 C CA . VAL A 1 328 ? 2.492 -10.499 -9.432 1.00 91.81 328 VAL A CA 1
ATOM 2523 C C . VAL A 1 328 ? 1.213 -10.969 -8.739 1.00 91.81 328 VAL A C 1
ATOM 2525 O O . VAL A 1 328 ? 0.407 -11.677 -9.330 1.00 91.81 328 VAL A O 1
ATOM 2528 N N . THR A 1 329 ? 1.007 -10.567 -7.477 1.00 94.06 329 THR A N 1
ATOM 2529 C CA . THR A 1 329 ? -0.147 -10.984 -6.639 1.00 94.06 329 THR A CA 1
ATOM 2530 C C . THR A 1 329 ? -1.472 -10.885 -7.369 1.00 94.06 329 THR A C 1
ATOM 2532 O O . THR A 1 329 ? -2.313 -11.764 -7.239 1.00 94.06 329 THR A O 1
ATOM 2535 N N . TRP A 1 330 ? -1.664 -9.803 -8.114 1.00 94.44 330 TRP A N 1
ATOM 2536 C CA . TRP A 1 330 ? -2.962 -9.455 -8.665 1.00 94.44 330 TRP A CA 1
ATOM 2537 C C . TRP A 1 330 ? -3.330 -10.231 -9.926 1.00 94.44 330 TRP A C 1
ATOM 2539 O O . TRP A 1 330 ? -4.496 -10.228 -10.306 1.00 94.44 330 TRP A O 1
ATOM 2549 N N . GLU A 1 331 ? -2.385 -10.958 -10.529 1.00 93.62 331 GLU A N 1
ATOM 2550 C CA . GLU A 1 331 ? -2.693 -11.920 -11.595 1.00 93.62 331 GLU A CA 1
ATOM 2551 C C . GLU A 1 331 ? -3.523 -13.109 -11.071 1.00 93.62 331 GLU A C 1
ATOM 2553 O O . GLU A 1 331 ? -4.096 -13.849 -11.868 1.00 93.62 331 GLU A O 1
ATOM 2558 N N . ILE A 1 332 ? -3.694 -13.244 -9.743 1.00 95.38 332 ILE A N 1
ATOM 2559 C CA . ILE A 1 332 ? -4.672 -14.168 -9.151 1.00 95.38 332 ILE A CA 1
ATOM 2560 C C . ILE A 1 332 ? -6.094 -13.911 -9.665 1.00 95.38 332 ILE A C 1
ATOM 2562 O O . ILE A 1 332 ? -6.881 -14.846 -9.705 1.00 95.38 332 ILE A O 1
ATOM 2566 N N . ILE A 1 333 ? -6.429 -12.689 -10.107 1.00 95.62 333 ILE A N 1
ATOM 2567 C CA . ILE A 1 333 ? -7.748 -12.370 -10.679 1.00 95.62 333 ILE A CA 1
ATOM 2568 C C . ILE A 1 333 ? -8.100 -13.334 -11.820 1.00 95.62 333 ILE A C 1
ATOM 2570 O O . ILE A 1 333 ? -9.219 -13.838 -11.861 1.00 95.62 333 ILE A O 1
ATOM 2574 N N . GLY A 1 334 ? -7.137 -13.671 -12.686 1.00 93.88 334 GLY A N 1
ATOM 2575 C CA . GLY A 1 334 ? -7.345 -14.635 -13.770 1.00 93.88 334 GLY A CA 1
ATOM 2576 C C . GLY A 1 334 ? -7.592 -16.076 -13.303 1.00 93.88 334 GLY A C 1
ATOM 2577 O O . GLY A 1 334 ? -8.018 -16.911 -14.097 1.00 93.88 334 GLY A O 1
ATOM 2578 N N . MET A 1 335 ? -7.341 -16.370 -12.026 1.00 94.00 335 MET A N 1
ATOM 2579 C CA . MET A 1 335 ? -7.506 -17.682 -11.395 1.00 94.00 335 MET A CA 1
ATOM 2580 C C . MET A 1 335 ? -8.794 -17.797 -10.565 1.00 94.00 335 MET A C 1
ATOM 2582 O O . MET A 1 335 ? -9.079 -18.876 -10.054 1.00 94.00 335 MET A O 1
ATOM 2586 N N . LEU A 1 336 ? -9.546 -16.706 -10.386 1.00 94.38 336 LEU A N 1
ATOM 2587 C CA . LEU A 1 336 ? -10.787 -16.686 -9.607 1.00 94.38 336 LEU A CA 1
ATOM 2588 C C . LEU A 1 336 ? -12.010 -16.726 -10.525 1.00 94.38 336 LEU A C 1
ATOM 2590 O O . LEU A 1 336 ? -11.983 -16.182 -11.631 1.00 94.38 336 LEU A O 1
ATOM 2594 N N . ASP A 1 337 ? -13.092 -17.345 -10.049 1.00 89.31 337 ASP A N 1
ATOM 2595 C CA . ASP A 1 337 ? -14.352 -17.458 -10.796 1.00 89.31 337 ASP A CA 1
ATOM 2596 C C . ASP A 1 337 ? -15.395 -16.395 -10.412 1.00 89.31 337 ASP A C 1
ATOM 2598 O O . ASP A 1 337 ? -16.082 -15.887 -11.297 1.00 89.31 337 ASP A O 1
ATOM 2602 N N . ASP A 1 338 ? -15.507 -16.021 -9.130 1.00 93.88 338 ASP A N 1
ATOM 2603 C CA . ASP A 1 338 ? -16.468 -15.006 -8.668 1.00 93.88 338 ASP A CA 1
ATOM 2604 C C . ASP A 1 338 ? -15.858 -14.035 -7.647 1.00 93.88 338 ASP A C 1
ATOM 2606 O O . ASP A 1 338 ? -15.513 -14.407 -6.525 1.00 93.88 338 ASP A O 1
ATOM 2610 N N . PHE A 1 339 ? -15.744 -12.767 -8.038 1.00 96.69 339 PHE A N 1
ATOM 2611 C CA . PHE A 1 339 ? -15.104 -11.706 -7.264 1.00 96.69 339 PHE A CA 1
ATOM 2612 C C . PHE A 1 339 ? -15.687 -10.328 -7.598 1.00 96.69 339 PHE A C 1
ATOM 2614 O O . PHE A 1 339 ? -16.388 -10.143 -8.593 1.00 96.69 339 PHE A O 1
ATOM 2621 N N . TYR A 1 340 ? -15.379 -9.334 -6.765 1.00 97.12 340 TYR A N 1
ATOM 2622 C CA . TYR A 1 340 ? -15.680 -7.932 -7.051 1.00 97.12 340 TYR A CA 1
ATOM 2623 C C . TYR A 1 340 ? -14.524 -7.205 -7.736 1.00 97.12 340 TYR A C 1
ATOM 2625 O O . TYR A 1 340 ? -13.355 -7.386 -7.395 1.00 97.12 340 TYR A O 1
ATOM 2633 N N . ILE A 1 341 ? -14.888 -6.273 -8.613 1.00 96.94 341 ILE A N 1
ATOM 2634 C CA . ILE A 1 341 ? -14.046 -5.141 -8.997 1.00 96.94 341 ILE A CA 1
ATOM 2635 C C . ILE A 1 341 ? -14.654 -3.894 -8.360 1.00 96.94 341 ILE A C 1
ATOM 2637 O O . ILE A 1 341 ? -15.760 -3.485 -8.714 1.00 96.94 341 ILE A O 1
ATOM 2641 N N . PHE A 1 342 ? -13.945 -3.298 -7.408 1.00 96.88 342 PHE A N 1
ATOM 2642 C CA . PHE A 1 342 ? -14.349 -2.053 -6.768 1.00 96.88 342 PHE A CA 1
ATOM 2643 C C . PHE A 1 342 ? -13.743 -0.873 -7.525 1.00 96.88 342 PHE A C 1
ATOM 2645 O O . PHE A 1 342 ? -12.530 -0.668 -7.500 1.00 96.88 342 PHE A O 1
ATOM 2652 N N . GLY A 1 343 ? -14.596 -0.094 -8.192 1.00 96.56 343 GLY A N 1
ATOM 2653 C CA . GLY A 1 343 ? -14.221 1.208 -8.736 1.00 96.56 343 GLY A CA 1
ATOM 2654 C C . GLY A 1 343 ? -14.079 2.225 -7.606 1.00 96.56 343 GLY A C 1
ATOM 2655 O O . GLY A 1 343 ? -15.049 2.492 -6.900 1.00 96.56 343 GLY A O 1
ATOM 2656 N N . ILE A 1 344 ? -12.882 2.777 -7.431 1.00 96.25 344 ILE A N 1
ATOM 2657 C CA . ILE A 1 344 ? -12.538 3.657 -6.305 1.00 96.25 344 ILE A CA 1
ATOM 2658 C C . ILE A 1 344 ? -11.992 5.013 -6.764 1.00 96.25 344 ILE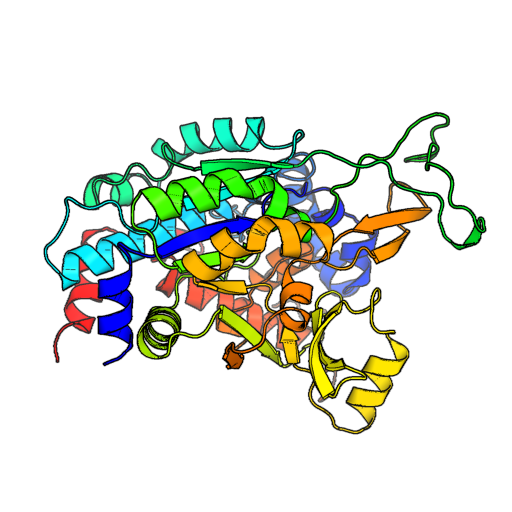 A C 1
ATOM 2660 O O . ILE A 1 344 ? -11.468 5.159 -7.871 1.00 96.25 344 ILE A O 1
ATOM 2664 N N . ASP A 1 345 ? -12.062 6.010 -5.878 1.00 95.75 345 ASP A N 1
ATOM 2665 C CA . ASP A 1 345 ? -11.334 7.264 -6.071 1.00 95.75 345 ASP A CA 1
ATOM 2666 C C . ASP A 1 345 ? -9.844 7.061 -5.767 1.00 95.75 345 ASP A C 1
ATOM 2668 O O . ASP A 1 345 ? -9.453 6.786 -4.629 1.00 95.75 345 ASP A O 1
ATOM 2672 N N . LYS A 1 346 ? -9.000 7.255 -6.786 1.00 95.06 346 LYS A N 1
ATOM 2673 C CA . LYS A 1 346 ? -7.538 7.222 -6.672 1.00 95.06 346 LYS A CA 1
ATOM 2674 C C . LYS A 1 346 ? -7.031 8.117 -5.543 1.00 95.06 346 LYS A C 1
ATOM 2676 O O . LYS A 1 346 ? -6.159 7.708 -4.783 1.00 95.06 346 LYS A O 1
ATOM 2681 N N . TYR A 1 347 ? -7.550 9.338 -5.454 1.00 96.12 347 TYR A N 1
ATOM 2682 C CA . TYR A 1 347 ? -7.026 10.356 -4.545 1.00 96.12 347 TYR A CA 1
ATOM 2683 C C . TYR A 1 347 ? -7.448 10.120 -3.092 1.00 96.12 347 TYR A C 1
ATOM 2685 O O . TYR A 1 347 ? -6.964 10.807 -2.199 1.00 96.12 347 TYR A O 1
ATOM 2693 N N . ASP A 1 348 ? -8.291 9.116 -2.851 1.00 95.94 348 ASP A N 1
ATOM 2694 C CA . ASP A 1 348 ? -8.595 8.607 -1.522 1.00 95.94 348 ASP A CA 1
ATOM 2695 C C . ASP A 1 348 ? -7.903 7.251 -1.285 1.00 95.94 348 ASP A C 1
ATOM 2697 O O . ASP A 1 348 ? -7.123 7.086 -0.350 1.00 95.94 348 ASP A O 1
ATOM 2701 N N . ARG A 1 349 ? -8.133 6.269 -2.156 1.00 96.25 349 ARG A N 1
ATOM 2702 C CA . ARG A 1 349 ? -7.787 4.858 -1.915 1.00 96.25 349 ARG A CA 1
ATOM 2703 C C . ARG A 1 349 ? -6.452 4.408 -2.526 1.00 96.25 349 ARG A C 1
ATOM 2705 O O . ARG A 1 349 ? -5.922 3.365 -2.138 1.00 96.25 349 ARG A O 1
ATOM 2712 N N . PHE A 1 350 ? -5.855 5.195 -3.423 1.00 96.38 350 PHE A N 1
ATOM 2713 C CA . PHE A 1 350 ? -4.608 4.843 -4.113 1.00 96.38 350 PHE A CA 1
ATOM 2714 C C . PHE A 1 350 ? -3.576 5.977 -4.122 1.00 96.38 350 PHE A C 1
ATOM 2716 O O . PHE A 1 350 ? -3.186 6.521 -5.157 1.00 96.38 350 PHE A O 1
ATOM 2723 N N . LEU A 1 351 ? -3.089 6.283 -2.921 1.00 96.06 351 LEU A N 1
ATOM 2724 C CA . LEU A 1 351 ? -1.977 7.196 -2.663 1.00 96.06 351 LEU A CA 1
ATOM 2725 C C . LEU A 1 351 ? -0.667 6.401 -2.568 1.00 96.06 351 LEU A C 1
ATOM 2727 O O . LEU A 1 351 ? -0.057 6.303 -1.501 1.00 96.06 351 LEU A O 1
ATOM 2731 N N . ALA A 1 352 ? -0.292 5.749 -3.668 1.00 92.81 352 ALA A N 1
ATOM 2732 C CA . ALA A 1 352 ? 0.926 4.953 -3.748 1.00 92.81 352 ALA A CA 1
ATOM 2733 C C . ALA A 1 352 ? 2.167 5.820 -3.968 1.00 92.81 352 ALA A C 1
ATOM 2735 O O . ALA A 1 352 ? 2.140 6.768 -4.747 1.00 92.81 352 ALA A O 1
ATOM 2736 N N . ALA A 1 353 ? 3.264 5.444 -3.315 1.00 92.31 353 ALA A N 1
ATOM 2737 C CA . ALA A 1 353 ? 4.564 6.071 -3.506 1.00 92.31 353 ALA A CA 1
ATOM 2738 C C . ALA A 1 353 ? 5.601 5.031 -3.931 1.00 92.31 353 ALA A C 1
ATOM 2740 O O . ALA A 1 353 ? 6.370 4.530 -3.112 1.00 92.31 353 ALA A O 1
ATOM 2741 N N . LYS A 1 354 ? 5.625 4.660 -5.212 1.00 90.62 354 LYS A N 1
ATOM 2742 C CA . LYS A 1 354 ? 6.586 3.723 -5.812 1.00 90.62 354 LYS A CA 1
ATOM 2743 C C . LYS A 1 354 ? 7.998 4.298 -5.874 1.00 90.62 354 LYS A C 1
ATOM 2745 O O . LYS A 1 354 ? 8.945 3.528 -5.689 1.00 90.62 354 LYS A O 1
ATOM 2750 N N . ILE A 1 355 ? 8.124 5.611 -6.027 1.00 93.62 355 ILE A N 1
ATOM 2751 C CA . ILE A 1 355 ? 9.376 6.373 -5.973 1.00 93.62 355 ILE A CA 1
ATOM 2752 C C . ILE A 1 355 ? 9.282 7.542 -4.980 1.00 93.62 355 ILE A C 1
ATOM 2754 O O . ILE A 1 355 ? 8.195 8.019 -4.664 1.00 93.62 355 ILE A O 1
ATOM 2758 N N . ALA A 1 356 ? 10.422 8.011 -4.471 1.00 95.62 356 ALA A N 1
ATOM 2759 C CA . ALA A 1 356 ? 10.467 9.055 -3.445 1.00 95.62 356 ALA A CA 1
ATOM 2760 C C . ALA A 1 356 ? 9.864 10.391 -3.892 1.00 95.62 356 ALA A C 1
ATOM 2762 O O . ALA A 1 356 ? 9.260 11.090 -3.076 1.00 95.62 356 ALA A O 1
ATOM 2763 N N . LEU A 1 357 ? 9.970 10.722 -5.180 1.00 95.44 357 LEU A N 1
ATOM 2764 C CA . LEU A 1 357 ? 9.372 11.930 -5.734 1.00 95.44 357 LEU A CA 1
ATOM 2765 C C . LEU A 1 357 ? 7.848 11.946 -5.562 1.00 95.44 357 LEU A C 1
ATOM 2767 O O . LEU A 1 357 ? 7.289 13.011 -5.333 1.00 95.44 357 LEU A O 1
ATOM 2771 N N . GLU A 1 358 ? 7.177 10.791 -5.585 1.00 95.25 358 GLU A N 1
ATOM 2772 C CA . GLU A 1 358 ? 5.729 10.716 -5.351 1.00 95.25 358 GLU A CA 1
ATOM 2773 C C . GLU A 1 358 ? 5.360 11.083 -3.911 1.00 95.25 358 GLU A C 1
ATOM 2775 O O . GLU A 1 358 ? 4.392 11.809 -3.700 1.00 95.25 358 GLU A O 1
ATOM 2780 N N . THR A 1 359 ? 6.162 10.670 -2.925 1.00 96.50 359 THR A N 1
ATOM 2781 C CA . THR A 1 359 ? 5.979 11.079 -1.522 1.00 96.50 359 THR A CA 1
ATOM 2782 C C . THR A 1 359 ? 6.203 12.572 -1.336 1.00 96.50 359 THR A C 1
ATOM 2784 O O . THR A 1 359 ? 5.424 13.232 -0.649 1.00 96.50 359 THR A O 1
ATOM 2787 N N . LEU A 1 360 ? 7.249 13.130 -1.953 1.00 97.12 360 LEU A N 1
ATOM 2788 C CA . LEU A 1 360 ? 7.544 14.564 -1.883 1.00 97.12 360 LEU A CA 1
ATOM 2789 C C . LEU A 1 360 ? 6.430 15.389 -2.535 1.00 97.12 360 LEU A C 1
ATOM 2791 O O . LEU A 1 360 ? 5.925 16.337 -1.934 1.00 97.12 360 LEU A O 1
ATOM 2795 N N . MET A 1 361 ? 5.985 14.959 -3.713 1.00 95.06 361 MET A N 1
ATOM 2796 C CA . MET A 1 361 ? 4.875 15.547 -4.450 1.00 95.06 361 MET A CA 1
ATOM 2797 C C . MET A 1 361 ? 3.570 15.491 -3.646 1.00 95.06 361 MET A C 1
ATOM 2799 O O . MET A 1 361 ? 2.914 16.515 -3.474 1.00 95.06 361 MET A O 1
ATOM 2803 N N . ALA A 1 362 ? 3.213 14.330 -3.086 1.00 96.62 362 ALA A N 1
ATOM 2804 C CA . ALA A 1 362 ? 2.042 14.194 -2.220 1.00 96.62 362 ALA A CA 1
ATOM 2805 C C . ALA A 1 362 ? 2.181 15.024 -0.930 1.00 96.62 362 ALA A C 1
ATOM 2807 O O . ALA A 1 362 ? 1.193 15.535 -0.413 1.00 96.62 362 ALA A O 1
ATOM 2808 N N . SER A 1 363 ? 3.398 15.250 -0.434 1.00 97.62 363 SER A N 1
ATOM 2809 C CA . SER A 1 363 ? 3.656 16.140 0.710 1.00 97.62 363 SER A CA 1
ATOM 2810 C C . SER A 1 363 ? 3.560 17.632 0.359 1.00 97.62 363 SER A C 1
ATOM 2812 O O . SER A 1 363 ? 3.617 18.467 1.254 1.00 97.62 363 SER A O 1
ATOM 2814 N N . GLY A 1 364 ? 3.378 17.986 -0.918 1.00 96.31 364 GLY A N 1
ATOM 2815 C CA . GLY A 1 364 ? 3.246 19.372 -1.376 1.00 96.31 364 GLY A CA 1
ATOM 2816 C C . GLY A 1 364 ? 4.573 20.055 -1.717 1.00 96.31 364 GLY A C 1
ATOM 2817 O O . GLY A 1 364 ? 4.590 21.241 -2.049 1.00 96.31 364 GLY A O 1
ATOM 2818 N N . VAL A 1 365 ? 5.689 19.323 -1.672 1.00 95.94 365 VAL A N 1
ATOM 2819 C CA . VAL A 1 365 ? 7.025 19.869 -1.934 1.00 95.94 365 VAL A CA 1
ATOM 2820 C C . VAL A 1 365 ? 7.133 20.298 -3.399 1.00 95.94 365 VAL A C 1
ATOM 2822 O O . VAL A 1 365 ? 6.853 19.521 -4.308 1.00 95.94 365 VAL A O 1
ATOM 2825 N N . GLY A 1 366 ? 7.525 21.554 -3.627 1.00 92.50 366 GLY A N 1
ATOM 2826 C CA . GLY A 1 366 ? 7.707 22.124 -4.967 1.00 92.50 366 GLY A CA 1
ATOM 2827 C C . GLY A 1 366 ? 6.414 22.476 -5.716 1.00 92.50 366 GLY A C 1
ATOM 2828 O O . GLY A 1 366 ? 6.492 23.067 -6.788 1.00 92.50 366 GLY A O 1
ATOM 2829 N N . LEU A 1 367 ? 5.221 22.182 -5.178 1.00 93.00 367 LEU A N 1
ATOM 2830 C CA . LEU A 1 367 ? 3.959 22.401 -5.910 1.00 93.00 367 LEU A CA 1
ATOM 2831 C C . LEU A 1 367 ? 3.581 23.877 -6.075 1.00 93.00 367 LEU A C 1
ATOM 2833 O O . LEU A 1 367 ? 2.931 24.246 -7.056 1.00 93.00 367 LEU A O 1
ATOM 2837 N N . ALA A 1 368 ? 3.977 24.706 -5.109 1.00 91.31 368 ALA A N 1
ATOM 2838 C CA . ALA A 1 368 ? 3.758 26.148 -5.135 1.00 91.31 368 ALA A CA 1
ATOM 2839 C C . ALA A 1 368 ? 4.790 26.897 -5.996 1.00 91.31 368 ALA A C 1
ATOM 2841 O O . ALA A 1 368 ? 4.629 28.095 -6.218 1.00 91.31 368 ALA A O 1
ATOM 2842 N N . ASP A 1 369 ? 5.837 26.217 -6.477 1.00 91.38 369 ASP A N 1
ATOM 2843 C CA . ASP A 1 369 ? 6.878 26.859 -7.269 1.00 91.38 369 ASP A CA 1
ATOM 2844 C C . ASP A 1 369 ? 6.317 27.295 -8.640 1.00 91.38 369 ASP A C 1
ATOM 2846 O O . ASP A 1 369 ? 5.736 26.468 -9.357 1.00 91.38 369 ASP A O 1
ATOM 2850 N N . PRO A 1 370 ? 6.468 28.575 -9.035 1.00 88.38 370 PRO A N 1
ATOM 2851 C CA . PRO A 1 370 ? 5.973 29.071 -10.318 1.00 88.38 370 PRO A CA 1
ATOM 2852 C C . PRO A 1 370 ? 6.588 28.373 -11.534 1.00 88.38 370 PRO A C 1
ATOM 2854 O O . PRO A 1 370 ? 5.961 28.340 -12.591 1.00 88.38 370 PRO A O 1
ATOM 2857 N N . SER A 1 371 ? 7.800 27.822 -11.403 1.00 87.12 371 SER A N 1
ATOM 2858 C CA . SER A 1 371 ? 8.468 27.118 -12.496 1.00 87.12 371 SER A CA 1
ATOM 2859 C C . SER A 1 371 ? 7.797 25.783 -12.809 1.00 87.12 371 SER A C 1
ATOM 2861 O O . SER A 1 371 ? 7.729 25.412 -13.980 1.00 87.12 371 SER A O 1
ATOM 2863 N N . PHE A 1 372 ? 7.230 25.091 -11.814 1.00 88.94 372 PHE A N 1
ATOM 2864 C CA . PHE A 1 372 ? 6.465 23.872 -12.050 1.00 88.94 372 PHE A CA 1
ATOM 2865 C C . PHE A 1 372 ? 5.119 24.243 -12.673 1.00 88.94 372 PHE A C 1
ATOM 2867 O O . PHE A 1 372 ? 4.211 24.719 -11.991 1.00 88.94 372 PHE A O 1
ATOM 2874 N N . THR A 1 373 ? 4.989 24.080 -13.987 1.00 81.19 373 THR A N 1
ATOM 2875 C CA . THR A 1 373 ? 3.834 24.561 -14.760 1.00 81.19 373 THR A CA 1
ATOM 2876 C C . THR A 1 373 ? 2.889 23.420 -15.126 1.00 81.19 373 THR A C 1
ATOM 2878 O O . THR A 1 373 ? 3.295 22.268 -15.260 1.00 81.19 373 THR A O 1
ATOM 2881 N N . ALA A 1 374 ? 1.597 23.736 -15.234 1.00 76.19 374 ALA A N 1
ATOM 2882 C CA . ALA A 1 374 ? 0.590 22.785 -15.696 1.00 76.19 374 ALA A CA 1
ATOM 2883 C C . ALA A 1 374 ? 0.690 22.605 -17.216 1.00 76.19 374 ALA A C 1
ATOM 2885 O O . ALA A 1 374 ? 0.921 23.574 -17.943 1.00 76.19 374 ALA A O 1
ATOM 2886 N N . ALA A 1 375 ? 0.469 21.383 -17.699 1.00 70.38 375 ALA A N 1
ATOM 2887 C CA . ALA A 1 375 ? 0.280 21.158 -19.129 1.00 70.38 375 ALA A CA 1
ATOM 2888 C C . ALA A 1 375 ? -1.122 21.658 -19.544 1.00 70.38 375 ALA A C 1
ATOM 2890 O O . ALA A 1 375 ? -2.086 21.368 -18.831 1.00 70.38 375 ALA A O 1
ATOM 2891 N N . PRO A 1 376 ? -1.285 22.369 -20.677 1.00 54.56 376 PRO A N 1
ATOM 2892 C CA . PRO A 1 376 ? -2.604 22.798 -21.143 1.00 54.56 376 PRO A CA 1
ATOM 2893 C C . PRO A 1 376 ? -3.530 21.591 -21.354 1.00 54.56 376 PRO A C 1
ATOM 2895 O O . PRO A 1 376 ? -3.142 20.645 -22.036 1.00 54.56 376 PRO A O 1
ATOM 2898 N N . GLU A 1 377 ? -4.710 21.627 -20.723 1.00 55.38 377 GLU A N 1
ATOM 2899 C CA . GLU A 1 377 ? -5.853 20.702 -20.862 1.00 55.38 377 GLU A CA 1
ATOM 2900 C C . GLU A 1 377 ? -5.526 19.288 -21.360 1.00 55.38 377 GLU A C 1
ATOM 2902 O O . GLU A 1 377 ? -6.010 18.830 -22.393 1.00 55.38 377 GLU A O 1
ATOM 2907 N N . SER A 1 378 ? -4.718 18.557 -20.595 1.00 56.72 378 SER A N 1
ATOM 2908 C CA . SER A 1 378 ? -4.409 17.169 -20.913 1.00 56.72 378 SER A CA 1
ATOM 2909 C C . SER A 1 378 ? -4.661 16.264 -19.715 1.00 56.72 378 SER A C 1
ATOM 2911 O O . SER A 1 378 ? -4.425 16.623 -18.559 1.00 56.72 378 SER A O 1
ATOM 2913 N N . THR A 1 379 ? -5.090 15.032 -19.995 1.00 58.41 379 THR A N 1
ATOM 2914 C CA . THR A 1 379 ? -5.005 13.917 -19.038 1.00 58.41 379 THR A CA 1
ATOM 2915 C C . THR A 1 379 ? -3.559 13.653 -18.611 1.00 58.41 379 THR A C 1
ATOM 2917 O O . THR A 1 379 ? -3.350 12.921 -17.647 1.00 58.41 379 THR A O 1
ATOM 2920 N N . THR A 1 380 ? -2.589 14.292 -19.285 1.00 69.81 380 THR A N 1
ATOM 2921 C CA . THR A 1 380 ? -1.159 14.259 -19.000 1.00 69.81 380 THR A CA 1
ATOM 2922 C C . THR A 1 380 ? -0.639 15.326 -18.014 1.00 69.81 380 THR A C 1
ATOM 2924 O O . THR A 1 380 ? 0.567 15.421 -17.793 1.00 69.81 380 THR A O 1
ATOM 2927 N N . ASP A 1 381 ? -1.509 16.130 -17.391 1.00 85.69 381 ASP A N 1
ATOM 2928 C CA . ASP A 1 381 ? -1.081 17.206 -16.483 1.00 85.69 381 ASP A CA 1
ATOM 2929 C C . ASP A 1 381 ? -0.602 16.689 -15.109 1.00 85.69 381 ASP A C 1
ATOM 2931 O O . ASP A 1 381 ? -1.386 16.430 -14.185 1.00 85.69 381 ASP A O 1
ATOM 2935 N N . LEU A 1 382 ? 0.724 16.586 -14.964 1.00 89.19 382 LEU A N 1
ATOM 2936 C CA . LEU A 1 382 ? 1.379 16.177 -13.724 1.00 89.19 382 LEU A CA 1
ATOM 2937 C C . LEU A 1 382 ? 1.128 17.153 -12.569 1.00 89.19 382 LEU A C 1
ATOM 2939 O O . LEU A 1 382 ? 0.953 16.691 -11.444 1.00 89.19 382 LEU A O 1
ATOM 2943 N N . LYS A 1 383 ? 1.057 18.471 -12.808 1.00 90.88 383 LYS A N 1
ATOM 2944 C CA . LYS A 1 383 ? 0.824 19.448 -11.730 1.00 90.88 383 LYS A CA 1
ATOM 2945 C C . LYS A 1 383 ? -0.565 19.271 -11.133 1.00 90.88 383 LYS A C 1
ATOM 2947 O O . LYS A 1 383 ? -0.716 19.221 -9.913 1.00 90.88 383 LYS A O 1
ATOM 2952 N N . LYS A 1 384 ? -1.580 19.090 -11.978 1.00 91.31 384 LYS A N 1
ATOM 2953 C CA . LYS A 1 384 ? -2.941 18.787 -11.519 1.00 91.31 384 LYS A CA 1
ATOM 2954 C C . LYS A 1 384 ? -3.002 17.468 -10.752 1.00 91.31 384 LYS A C 1
ATOM 2956 O O . LYS A 1 384 ? -3.626 17.415 -9.691 1.00 91.31 384 LYS A O 1
ATOM 2961 N N . ALA A 1 385 ? -2.351 16.413 -11.248 1.00 91.44 385 ALA A N 1
ATOM 2962 C CA . ALA A 1 385 ? -2.287 15.135 -10.540 1.00 91.44 385 ALA A CA 1
ATOM 2963 C C . ALA A 1 385 ? -1.599 15.275 -9.170 1.00 91.44 385 ALA A C 1
ATOM 2965 O O . ALA A 1 385 ? -2.125 14.777 -8.176 1.00 91.44 385 ALA A O 1
ATOM 2966 N N . ALA A 1 386 ? -0.488 16.011 -9.112 1.00 93.62 386 ALA A N 1
ATOM 2967 C CA . ALA A 1 386 ? 0.264 16.312 -7.902 1.00 93.62 386 ALA A CA 1
ATOM 2968 C C . ALA A 1 386 ? -0.578 17.040 -6.846 1.00 93.62 386 ALA A C 1
ATOM 2970 O O . ALA A 1 386 ? -0.643 16.602 -5.700 1.00 93.62 386 ALA A O 1
ATOM 2971 N N . CYS A 1 387 ? -1.280 18.110 -7.234 1.00 95.00 387 CYS A N 1
ATOM 2972 C CA . CYS A 1 387 ? -2.150 18.855 -6.325 1.00 95.00 387 CYS A CA 1
ATOM 2973 C C . CYS A 1 387 ? -3.277 17.977 -5.767 1.00 95.00 387 CYS A C 1
ATOM 2975 O O . CYS A 1 387 ? -3.543 18.016 -4.569 1.00 95.00 387 CYS A O 1
ATOM 2977 N N . LYS A 1 388 ? -3.905 17.138 -6.603 1.00 95.94 388 LYS A N 1
ATOM 2978 C CA . LYS A 1 388 ? -4.957 16.220 -6.139 1.00 95.94 388 LYS A CA 1
ATOM 2979 C C . LYS A 1 388 ? -4.412 15.140 -5.199 1.00 95.94 388 LYS A C 1
ATOM 2981 O O . LYS A 1 388 ? -5.069 14.825 -4.212 1.00 95.94 388 LYS A O 1
ATOM 2986 N N . LEU A 1 389 ? -3.215 14.607 -5.462 1.00 96.44 389 LEU A N 1
ATOM 2987 C CA . LEU A 1 389 ? -2.529 13.688 -4.543 1.00 96.44 389 LEU A CA 1
ATOM 2988 C C . LEU A 1 389 ? -2.208 14.364 -3.208 1.00 96.44 389 LEU A C 1
ATOM 2990 O O . LEU A 1 389 ? -2.403 13.753 -2.162 1.00 96.44 389 LEU A O 1
ATOM 2994 N N . HIS A 1 390 ? -1.776 15.626 -3.235 1.00 97.69 390 HIS A N 1
ATOM 2995 C CA . HIS A 1 390 ? -1.515 16.394 -2.024 1.00 97.69 390 HIS A CA 1
ATOM 2996 C C . HIS A 1 390 ? -2.774 16.596 -1.180 1.00 97.69 390 HIS A C 1
ATOM 2998 O O . HIS A 1 390 ? -2.777 16.283 0.010 1.00 97.69 390 HIS A O 1
ATOM 3004 N N . THR A 1 391 ? -3.873 17.037 -1.796 1.00 98.00 391 THR A N 1
ATOM 3005 C CA . THR A 1 391 ? -5.168 17.153 -1.113 1.00 98.00 391 THR A CA 1
ATOM 3006 C C . THR A 1 391 ? -5.634 15.804 -0.561 1.00 98.00 391 THR A C 1
ATOM 3008 O O . THR A 1 391 ? -6.063 15.729 0.590 1.00 98.00 391 THR A O 1
ATOM 3011 N N . GLY A 1 392 ? -5.497 14.732 -1.345 1.00 98.12 392 GLY A N 1
ATOM 3012 C CA . GLY A 1 392 ? -5.808 13.368 -0.920 1.00 98.12 392 GLY A CA 1
ATOM 3013 C C . GLY A 1 392 ? -5.013 12.929 0.309 1.00 98.12 392 GLY A C 1
ATOM 3014 O O . GLY A 1 392 ? -5.583 12.419 1.275 1.00 98.12 392 GLY A O 1
ATOM 3015 N N . LEU A 1 393 ? -3.704 13.201 0.327 1.00 98.56 393 LEU A N 1
ATOM 3016 C CA . LEU A 1 393 ? -2.852 12.925 1.481 1.00 98.56 393 LEU A CA 1
ATOM 3017 C C . LEU A 1 393 ? -3.311 13.708 2.713 1.00 98.56 393 LEU A C 1
ATOM 3019 O O . LEU A 1 393 ? -3.487 13.108 3.770 1.00 98.56 393 LEU A O 1
ATOM 3023 N N . GLN A 1 394 ? -3.537 15.019 2.591 1.00 98.50 394 GLN A N 1
ATOM 3024 C CA . GLN A 1 394 ? -4.004 15.843 3.712 1.00 98.50 394 GLN A CA 1
ATOM 3025 C C . GLN A 1 394 ? -5.325 15.315 4.285 1.00 98.50 394 GLN A C 1
ATOM 3027 O O . GLN A 1 394 ? -5.466 15.193 5.504 1.00 98.50 394 GLN A O 1
ATOM 3032 N N . GLN A 1 395 ? -6.259 14.929 3.412 1.00 98.19 395 GLN A N 1
ATOM 3033 C CA . GLN A 1 395 ? -7.525 14.328 3.815 1.00 98.19 395 GLN A CA 1
ATOM 3034 C C . GLN A 1 395 ? -7.307 13.005 4.556 1.00 98.19 395 GLN A C 1
ATOM 3036 O O . GLN A 1 395 ? -7.890 12.800 5.623 1.00 98.19 395 GLN A O 1
ATOM 3041 N N . LYS A 1 396 ? -6.450 12.111 4.047 1.00 97.94 396 LYS A N 1
ATOM 3042 C CA . LYS A 1 396 ? -6.152 10.833 4.711 1.00 97.94 396 LYS A CA 1
ATOM 3043 C C . LYS A 1 396 ? -5.458 11.007 6.054 1.00 97.94 396 LYS A C 1
ATOM 3045 O O . LYS A 1 396 ? -5.833 10.324 7.007 1.00 97.94 396 LYS A O 1
ATOM 3050 N N . LEU A 1 397 ? -4.501 11.930 6.156 1.00 98.62 397 LEU A N 1
ATOM 3051 C CA . LEU A 1 397 ? -3.845 12.265 7.422 1.00 98.62 397 LEU A CA 1
ATOM 3052 C C . LEU A 1 397 ? -4.874 12.748 8.452 1.00 98.62 397 LEU A C 1
ATOM 3054 O O . LEU A 1 397 ? -4.869 12.270 9.584 1.00 98.62 397 LEU A O 1
ATOM 3058 N N . ALA A 1 398 ? -5.803 13.618 8.050 1.00 98.25 398 ALA A N 1
ATOM 3059 C CA . ALA A 1 398 ? -6.841 14.139 8.935 1.00 98.25 398 ALA A CA 1
ATOM 3060 C C . ALA A 1 398 ? -7.890 13.094 9.359 1.00 98.25 398 ALA A C 1
ATOM 3062 O O . ALA A 1 398 ? -8.378 13.128 10.492 1.00 98.25 398 ALA A O 1
ATOM 3063 N N . THR A 1 399 ? -8.245 12.180 8.451 1.00 96.25 399 THR A N 1
ATOM 3064 C CA . THR A 1 399 ? -9.349 11.225 8.629 1.00 96.25 399 THR A CA 1
ATOM 3065 C C . THR A 1 399 ? -8.859 9.847 9.065 1.00 96.25 399 THR A C 1
ATOM 3067 O O . THR A 1 399 ? -8.821 9.562 10.259 1.00 96.25 399 THR A O 1
ATOM 3070 N N . ALA A 1 400 ? -8.444 9.000 8.122 1.00 96.94 400 ALA A N 1
ATOM 3071 C CA . ALA A 1 400 ? -8.087 7.602 8.363 1.00 96.94 400 ALA A CA 1
ATOM 3072 C C . ALA A 1 400 ? -6.895 7.431 9.318 1.00 96.94 400 ALA A C 1
ATOM 3074 O O . ALA A 1 400 ? -6.785 6.411 9.997 1.00 96.94 400 ALA A O 1
ATOM 3075 N N . TYR A 1 401 ? -6.017 8.434 9.392 1.00 98.56 401 TYR A N 1
ATOM 3076 C CA . TYR A 1 401 ? -4.890 8.450 10.322 1.00 98.56 401 TYR A CA 1
ATOM 3077 C C . TYR A 1 401 ? -5.123 9.341 11.546 1.00 98.56 401 TYR A C 1
ATOM 3079 O O . TYR A 1 401 ? -4.260 9.390 12.419 1.00 98.56 401 TYR A O 1
ATOM 3087 N N . GLY A 1 402 ? -6.271 10.016 11.670 1.00 98.25 402 GLY A N 1
ATOM 3088 C CA . GLY A 1 402 ? -6.651 10.763 12.871 1.00 98.25 402 GLY A CA 1
ATOM 3089 C C . GLY A 1 402 ? -5.586 11.754 13.347 1.00 98.25 402 GLY A C 1
ATOM 3090 O O . GLY A 1 402 ? -5.255 11.782 14.538 1.00 98.25 402 GLY A O 1
ATOM 3091 N N . LEU A 1 403 ? -4.980 12.498 12.424 1.00 98.62 403 LEU A N 1
ATOM 3092 C CA . LEU A 1 403 ? -4.014 13.556 12.705 1.00 98.62 403 LEU A CA 1
ATOM 3093 C C . LEU A 1 403 ? -4.685 14.926 12.581 1.00 98.62 403 LEU A C 1
ATOM 3095 O O . LEU A 1 403 ? -5.752 15.077 11.991 1.00 98.62 403 LEU A O 1
ATOM 3099 N N . LYS A 1 404 ? -4.051 15.950 13.135 1.00 98.00 404 LYS A N 1
ATOM 3100 C CA . LYS A 1 404 ? -4.431 17.345 12.930 1.00 98.00 404 LYS A CA 1
ATOM 3101 C C . LYS A 1 404 ? -3.197 18.174 12.649 1.00 98.00 404 LYS A C 1
ATOM 3103 O O . LYS A 1 404 ? -2.100 17.835 13.090 1.00 98.00 404 LYS A O 1
ATOM 3108 N N . LYS A 1 405 ? -3.388 19.258 11.915 1.00 97.25 405 LYS A N 1
ATOM 3109 C CA . LYS A 1 405 ? -2.305 20.159 11.552 1.00 97.25 405 LYS A CA 1
ATOM 3110 C C . LYS A 1 405 ? -2.182 21.268 12.594 1.00 97.25 405 LYS A C 1
ATOM 3112 O O . LYS A 1 405 ? -3.159 21.962 12.858 1.00 97.25 405 LYS A O 1
ATOM 3117 N N . VAL A 1 406 ? -0.998 21.415 13.179 1.00 97.44 406 VAL A N 1
ATOM 3118 C CA . VAL A 1 406 ? -0.649 22.457 14.154 1.00 97.44 406 VAL A CA 1
ATOM 3119 C C . VAL A 1 406 ? 0.704 23.026 13.748 1.00 97.44 406 VAL A C 1
ATOM 3121 O O . VAL A 1 406 ? 1.656 22.266 13.592 1.00 97.44 406 VAL A O 1
ATOM 3124 N N . ASP A 1 407 ? 0.765 24.336 13.508 1.00 95.38 407 ASP A N 1
ATOM 3125 C CA . ASP A 1 407 ? 1.985 25.057 13.111 1.00 95.38 407 ASP A CA 1
ATOM 3126 C C . ASP A 1 407 ? 2.755 24.380 11.959 1.00 95.38 407 ASP A C 1
ATOM 3128 O O . ASP A 1 407 ? 3.965 24.172 12.011 1.00 95.38 407 ASP A O 1
ATOM 3132 N N . GLY A 1 408 ? 2.026 23.962 10.918 1.00 94.81 408 GLY A N 1
ATOM 3133 C CA . GLY A 1 408 ? 2.600 23.306 9.735 1.00 94.81 408 GLY A CA 1
ATOM 3134 C C . GLY A 1 408 ? 2.971 21.826 9.914 1.00 94.81 408 GLY A C 1
ATOM 3135 O O . GLY A 1 408 ? 3.408 21.191 8.951 1.00 94.81 408 GLY A O 1
ATOM 3136 N N . ARG A 1 409 ? 2.760 21.242 11.102 1.00 97.81 409 ARG A N 1
ATOM 3137 C CA . ARG A 1 409 ? 3.044 19.830 11.404 1.00 97.81 409 ARG A CA 1
ATOM 3138 C C . ARG A 1 409 ? 1.781 19.011 11.611 1.00 97.81 409 ARG A C 1
ATOM 3140 O O . ARG A 1 409 ? 0.851 19.445 12.287 1.00 97.81 409 ARG A O 1
ATOM 3147 N N . TRP A 1 410 ? 1.771 17.791 11.088 1.00 98.25 410 TRP A N 1
ATOM 3148 C CA . TRP A 1 410 ? 0.734 16.811 11.398 1.00 98.25 410 TRP A CA 1
ATOM 3149 C C . TRP A 1 410 ? 1.061 16.098 12.701 1.00 98.25 410 TRP A C 1
ATOM 3151 O O . TRP A 1 410 ? 2.045 15.364 12.781 1.00 98.25 410 TRP A O 1
ATOM 3161 N N . ILE A 1 411 ? 0.214 16.295 13.707 1.00 98.00 411 ILE A N 1
ATOM 3162 C CA . ILE A 1 411 ? 0.336 15.657 15.016 1.00 98.00 411 ILE A CA 1
ATOM 3163 C C . ILE A 1 411 ? -0.872 14.752 15.297 1.00 98.00 411 ILE A C 1
ATOM 3165 O O . ILE A 1 411 ? -1.978 15.032 14.825 1.00 98.00 411 ILE A O 1
ATOM 3169 N N . PRO A 1 412 ? -0.704 13.677 16.081 1.00 98.38 412 PRO A N 1
ATOM 3170 C CA . PRO A 1 412 ? -1.810 12.843 16.539 1.00 98.38 412 PRO A CA 1
ATOM 3171 C C . PRO A 1 412 ? -2.918 13.642 17.235 1.00 98.38 412 PRO A C 1
ATOM 3173 O O . PRO A 1 412 ? -2.654 14.427 18.148 1.00 98.38 412 PRO A O 1
ATOM 3176 N N . LYS A 1 413 ? -4.181 13.406 16.856 1.00 98.50 413 LYS A N 1
ATOM 3177 C CA . LYS A 1 413 ? -5.324 13.829 17.676 1.00 98.50 413 LYS A CA 1
ATOM 3178 C C . LYS A 1 413 ? -5.333 13.059 18.997 1.00 98.50 413 LYS A C 1
ATOM 3180 O O . LYS A 1 413 ? -4.941 11.888 19.045 1.00 98.50 413 LYS A O 1
ATOM 3185 N N . ALA A 1 414 ? -5.831 13.703 20.051 1.00 97.88 414 ALA A N 1
ATOM 3186 C CA . ALA A 1 414 ? -6.006 13.058 21.347 1.00 97.88 414 ALA A CA 1
ATOM 3187 C C . ALA A 1 414 ? -7.094 11.973 21.277 1.00 97.88 414 ALA A C 1
ATOM 3189 O O . ALA A 1 414 ? -8.078 12.106 20.552 1.00 97.88 414 ALA A O 1
ATOM 3190 N N . VAL A 1 415 ? -6.975 10.920 22.088 1.00 97.62 415 VAL A N 1
ATOM 3191 C CA . VAL A 1 415 ? -7.969 9.828 22.127 1.00 97.62 415 VAL A CA 1
ATOM 3192 C C . VAL A 1 415 ? -9.379 10.335 22.463 1.00 97.62 415 VAL A C 1
ATOM 3194 O O . VAL A 1 415 ? -10.361 9.818 21.934 1.00 97.62 415 VAL A O 1
ATOM 3197 N N . SER A 1 416 ? -9.503 11.343 23.329 1.00 96.69 416 SER A N 1
ATOM 3198 C CA . SER A 1 416 ? -10.792 11.959 23.674 1.00 96.69 416 SER A CA 1
ATOM 31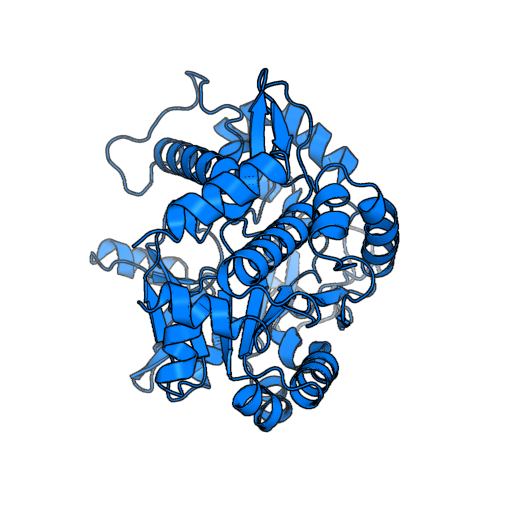99 C C . SER A 1 416 ? -11.440 12.670 22.482 1.00 96.69 416 SER A C 1
ATOM 3201 O O . SER A 1 416 ? -12.644 12.529 22.272 1.00 96.69 416 SER A O 1
ATOM 3203 N N . GLU A 1 417 ? -10.640 13.382 21.685 1.00 96.94 417 GLU A N 1
ATOM 3204 C CA . GLU A 1 417 ? -11.055 14.032 20.437 1.00 96.94 417 GLU A CA 1
ATOM 3205 C C . GLU A 1 417 ? -11.556 12.980 19.436 1.00 96.94 417 GLU A C 1
ATOM 3207 O O . GLU A 1 417 ? -12.690 13.064 18.970 1.00 96.94 417 GLU A O 1
ATOM 3212 N N . LEU A 1 418 ? -10.774 11.918 19.222 1.00 97.19 418 LEU A N 1
ATOM 3213 C CA . LEU A 1 418 ? -11.119 10.810 18.324 1.00 97.19 418 LEU A CA 1
ATOM 3214 C C . LEU A 1 418 ? -12.424 10.107 18.728 1.00 97.19 418 LEU A C 1
ATOM 3216 O O . LEU A 1 418 ? -13.297 9.886 17.892 1.00 97.19 418 LEU A O 1
ATOM 3220 N N . LYS A 1 419 ? -12.600 9.788 20.017 1.00 95.25 419 LYS A N 1
ATOM 3221 C CA . LYS A 1 419 ? -13.838 9.165 20.521 1.00 95.25 419 LYS A CA 1
ATOM 3222 C C . LYS A 1 419 ? -15.058 10.059 20.320 1.00 95.25 419 LYS A C 1
ATOM 3224 O O . LYS A 1 419 ? -16.131 9.545 20.018 1.00 95.25 419 LYS A O 1
ATOM 3229 N N . LYS A 1 420 ? -14.908 11.376 20.492 1.00 93.12 420 LYS A N 1
ATOM 3230 C CA . LYS A 1 420 ? -15.993 12.340 20.274 1.00 93.12 420 LYS A CA 1
ATOM 3231 C C . LYS A 1 420 ? -16.410 12.374 18.803 1.00 93.12 420 LYS A C 1
ATOM 3233 O O . LYS A 1 420 ? -17.604 12.323 18.524 1.00 93.12 420 LYS A O 1
ATOM 3238 N N . GLU A 1 421 ? -15.446 12.410 17.884 1.00 92.50 421 GLU A N 1
ATOM 3239 C CA . GLU A 1 421 ? -15.699 12.364 16.436 1.00 92.50 421 GLU A CA 1
ATOM 3240 C C . GLU A 1 421 ? -16.404 11.060 16.029 1.00 92.50 421 GLU A C 1
ATOM 3242 O O . GLU A 1 421 ? -17.421 11.092 15.338 1.00 92.50 421 GLU A O 1
ATOM 3247 N N . MET A 1 422 ? -15.925 9.915 16.530 1.00 90.62 422 MET A N 1
ATOM 3248 C CA . MET A 1 422 ? -16.539 8.608 16.269 1.00 90.62 422 MET A CA 1
ATOM 3249 C C . MET A 1 422 ? -17.947 8.495 16.864 1.00 90.62 422 MET A C 1
ATOM 3251 O O . MET A 1 422 ? -18.838 7.965 16.213 1.00 90.62 422 MET A O 1
ATOM 3255 N N . GLY A 1 423 ? -18.167 8.992 18.085 1.00 75.88 423 GLY A N 1
ATOM 3256 C CA . GLY A 1 423 ? -19.472 8.952 18.750 1.00 75.88 423 GLY A CA 1
ATOM 3257 C C . GLY A 1 423 ? -20.517 9.843 18.076 1.00 75.88 423 GLY A C 1
ATOM 3258 O O . GLY A 1 423 ? -21.667 9.435 17.937 1.00 75.88 423 GLY A O 1
ATOM 3259 N N . ALA A 1 424 ? -20.116 11.022 17.588 1.00 67.12 424 ALA A N 1
ATOM 3260 C CA . ALA A 1 424 ? -20.999 11.901 16.822 1.00 67.12 424 ALA A CA 1
ATOM 3261 C C . ALA A 1 424 ? -21.483 11.233 15.522 1.00 67.12 424 ALA A C 1
ATOM 3263 O O . ALA A 1 424 ? -22.658 11.341 15.188 1.00 67.12 424 ALA A O 1
ATOM 3264 N N . ALA A 1 425 ? -20.614 10.469 14.851 1.00 59.88 425 ALA A N 1
ATOM 3265 C CA . ALA A 1 425 ? -20.942 9.729 13.629 1.00 59.88 425 ALA A CA 1
ATOM 3266 C C . ALA A 1 425 ? -21.849 8.495 13.844 1.00 59.88 425 ALA A C 1
ATOM 3268 O O . ALA A 1 425 ? -22.300 7.890 12.875 1.00 59.88 425 ALA A O 1
ATOM 3269 N N . VAL A 1 426 ? -22.096 8.088 15.096 1.00 53.59 426 VAL A N 1
ATOM 3270 C CA . VAL A 1 426 ? -22.911 6.907 15.457 1.00 53.59 426 VAL A CA 1
ATOM 3271 C C . VAL A 1 426 ? -24.335 7.297 15.883 1.00 53.59 426 VAL A C 1
ATOM 3273 O O . VAL A 1 426 ? -25.182 6.424 16.086 1.00 53.59 426 VAL A O 1
ATOM 3276 N N . THR A 1 427 ? -24.627 8.598 15.979 1.00 40.75 427 THR A N 1
ATOM 3277 C CA . THR A 1 427 ? -25.986 9.089 16.248 1.00 40.75 427 THR A CA 1
ATOM 3278 C C . THR A 1 427 ? -26.808 9.000 14.948 1.00 40.75 427 THR A C 1
ATOM 3280 O O . THR A 1 427 ? -26.288 9.450 13.928 1.00 40.75 427 THR A O 1
ATOM 3283 N N . PRO A 1 428 ? -28.007 8.377 14.952 1.00 45.12 428 PRO A N 1
ATOM 3284 C CA . PRO A 1 428 ? -28.787 8.078 13.743 1.00 45.12 428 PRO A CA 1
ATOM 3285 C C . PRO A 1 428 ? -29.080 9.266 12.831 1.00 45.12 428 PRO A C 1
ATOM 3287 O O . PRO A 1 428 ? -29.356 10.363 13.370 1.00 45.12 428 PRO A O 1
#

Foldseek 3Di:
DLLLVLLLCQLQEAEEAEFADACQLQLFPCVLCVLPVLLCVLCVVLSVVQCVVGNQATQQQGQLAAFPVRHGDGGLVLLQLLLQLLSLLLSCLQPVDQPGDGHQAEYEYEPRHPVVLLVVLVVSCPDLLPVQSCVSRVDSNSPRYHYFYFYWDWFWAFCVVDPPTHGDQQFLNRGNRTDTHTQASLLCLVRCLVVLVVSVVVNRFKYKYFYSQFLLPHDDSSLSSVCVVPVFFKEFEWEWDFSVPPWAWWWDQDPVRAIFIDIEQWRDDPVRVVVCVVVVHTIIGTLGMMMGGSVSSNVCSVVSNVPQDWIWGWDDGSRGTTIHTHGYNRRCSVVGDGYHYDYDDCLNRRQGSSHPSSNCLLNVRCLPPPSQDFDPPDSNTPSVVSVSSVVSSVVSLVPSSQWDDDPRDTGHDRPVVSSVVSNVVSDD

Secondary structure (DSSP, 8-state):
-HHHHHHHHGGGEEEEEE---BGGGTS-HHHHHHH-HHHHHHHHHHHHHHHHHHTTSBGGGSBS-B-TTS-B--BHHHHHHHHHHHHHHHHHHHH---SS--S-EEEEEETTTHHHHHHHHHHGGG-TTTHHHHHHHT--TTT--EEEEE-EEEPEE-GGG-SSPPBP-BGGG-TTB--EEE--GGGHHHHTHHHHHHHHHTT--EEEEEETTBTT----HHHHHHHHHHT-SEEEEEEE--TT--SSEEEEE-TTS-EEEEEBTTTB-HHHHHHHHHTTPPPEEEEEEEEEEHHHHHHHHHHHHHHSPEEEEEEEETTEEEEEEEE-GGGGGGG-SSEEEEE--HHHH--B-SSHHHHHHHTTTTTT-TTSPPPTT-TT-HHHHHHHHHHHHHHHHHTTT-EEEETTEEEEPPHHHHHHHHHHTT--

Radius of gyration: 21.21 Å; chains: 1; bounding box: 62×54×55 Å

Sequence (428 aa):
GLERVGVQLYPFLGYGVLNGGSASSYFDYKKNAALSPQLFALCQAPFDRLAQLGRNSAKALVPAYLNEDGTFGASFMELKMRALLLETLRYQVITGIKSRTVLPLFQMASIYNYQDLEGAYQGFQESPYLRDLMAATGVEITKAVLTGIQPMLAAYTHSSVGRPKDVFTTAYGKINTPLPMPGGHGQNFQILKECYRHLFARGIKMVYLGNVDNLGFTVDPVAVALLALQGKTGGFEFAFRTVVDTKGGVLVVDQNKRLNCADLGVAISQEEMLAAEQSGKQILFNCATGLFDLEYLVSHLEAISTNLPLRFSDQDKDAGRYSQAEQVTWEIIGMLDDFYIFGIDKYDRFLAAKIALETLMASGVGLADPSFTAAPESTTDLKKAACKLHTGLQQKLATAYGLKKVDGRWIPKAVSELKKEMGAAVTP